Protein AF-0000000079300359 (afdb_homodimer)

Secondary structure (DSSP, 8-state):
-PPPEEEEE--B-S-HHHHHHHHHHHHHHPPP-SSEEEEE--GGGHHHHHHHHTTSSEEEEES---SSSSBS-TT---HHHHHHTT--EEEES-HHHHHHH---HHHHHHHHHHHHHTTPEEEEEE---HHHHHTT-HHHHHHHHHHHHTTT---SSGGG-EEEE--GGGTTTS----HHHHHHHHHHHHHHHHHHH-HHHHTTSEEEE-SS--TTTHHHHHTSTT--EEEESGGGTSHHHHHHHHHHH-/-PPPEEEEE--B-S-HHHHHHHHHHHHHHPPP-SSEEEEE--GGGHHHHHHHHTTSSEEEEES---SSSSBS-TT---HHHHHHTT--EEEES-HHHHHHH---HHHHHHHHHHHHHTTPEEEEEE---HHHHHTT-HHHHHHHHHHHHTTT---SSGGG-EEEE--GGGTTSS----HHHHHHHHHHHHHHHHHHH-HHHHTTSEEEE-SS--TTTHHHHHTSTT--EEEESGGGTSHHHHHHHHHHH-

Sequence (500 aa):
MRRVLVAGNWKMHKVPSEARVWFAELKRLLPPLQSEVALLPAYPMLPAAKEVFSGSQVAYGAQDVSAHREGAYTGEVSARMLADLGCRYAIVGHSERRRYHGETDALVAEKARRLLEEGLTPILCVGEPLAVREKGEAVPYTLAQLQGSLEGVEPPSPDALVIAYEPVWAIGTGKNATPEDAEAMHRAIRQALAERYGEGFAMRVRILYGGSVNPTNFAQLLSMPNVDGGLVGGASLELESFLALLRLAGMRRVLVAGNWKMHKVPSEARVWFAELKRLLPPLQSEVALLPAYPMLPAAKEVFSGSQVAYGAQDVSAHREGAYTGEVSARMLADLGCRYAIVGHSERRRYHGETDALVAEKARRLLEEGLTPILCVGEPLAVREKGEAVPYTLAQLQGSLEGVEPPSPDALVIAYEPVWAIGTGKNATPEDAEAMHRAIRQALAERYGEGFAMRVRILYGGSVNPTNFAQLLSMPNVDGGLVGGASLELESFLALLRLAG

Organism: Thermus brockianus (NCBI:txid56956)

Radius of gyration: 23.95 Å; Cα contacts (8 Å, |Δi|>4): 1155; chains: 2; bounding box: 47×70×53 Å

Nearest PDB structures (foldseek):
  1yya-assembly1_B  TM=9.985E-01  e=1.589E-49  Thermus thermophilus HB8
  4y96-assembly1_A  TM=9.709E-01  e=8.163E-35  Gemmata obscuriglobus
  2btm-assembly1_B  TM=9.740E-01  e=6.551E-31  Geobacillus stearothermophilus
  4y8f-assembly1_A-2  TM=9.572E-01  e=9.203E-32  Clostridium perfringens str. 13
  5ibx-assembly2_B  TM=9.615E-01  e=9.203E-32  Streptococcus pneumoniae D39

Structure (mmCIF, N/CA/C/O backbone):
data_AF-0000000079300359-model_v1
#
loop_
_entity.id
_entity.type
_entity.pdbx_description
1 polymer 'Triosephosphate isomerase'
#
loop_
_atom_site.group_PDB
_atom_site.id
_atom_site.type_symbol
_atom_site.label_atom_id
_atom_site.label_alt_id
_atom_site.label_comp_id
_atom_site.label_asym_id
_atom_site.label_entity_id
_atom_site.label_seq_id
_atom_site.pdbx_PDB_ins_code
_atom_site.Cartn_x
_atom_site.Cartn_y
_atom_site.Cartn_z
_atom_site.occupancy
_atom_site.B_iso_or_equiv
_atom_site.auth_seq_id
_atom_site.auth_comp_id
_atom_site.auth_asym_id
_atom_site.auth_atom_id
_atom_site.pdbx_PDB_model_num
ATOM 1 N N . MET A 1 1 ? 9.844 -29.984 -18.109 1 77 1 MET A N 1
ATOM 2 C CA . MET A 1 1 ? 8.812 -29.953 -17.078 1 77 1 MET A CA 1
ATOM 3 C C . MET A 1 1 ? 8.82 -28.609 -16.344 1 77 1 MET A C 1
ATOM 5 O O . MET A 1 1 ? 9.875 -27.984 -16.188 1 77 1 MET A O 1
ATOM 9 N N . ARG A 1 2 ? 7.609 -28.016 -16.219 1 92.44 2 ARG A N 1
ATOM 10 C CA . ARG A 1 2 ? 7.484 -26.734 -15.531 1 92.44 2 ARG A CA 1
ATOM 11 C C . ARG A 1 2 ? 7.801 -26.875 -14.047 1 92.44 2 ARG A C 1
ATOM 13 O O . ARG A 1 2 ? 7.391 -27.844 -13.406 1 92.44 2 ARG A O 1
ATOM 20 N N . ARG A 1 3 ? 8.688 -26.016 -13.594 1 95.38 3 ARG A N 1
ATOM 21 C CA . ARG A 1 3 ? 9.047 -26.047 -12.18 1 95.38 3 ARG A CA 1
ATOM 22 C C . ARG A 1 3 ? 7.879 -25.594 -11.305 1 95.38 3 ARG A C 1
ATOM 24 O O . ARG A 1 3 ? 7.281 -24.547 -11.555 1 95.38 3 ARG A O 1
ATOM 31 N N . VAL A 1 4 ? 7.477 -26.375 -10.289 1 98.12 4 VAL A N 1
ATOM 32 C CA . VAL A 1 4 ? 6.375 -26.078 -9.383 1 98.12 4 VAL A CA 1
ATOM 33 C C . VAL A 1 4 ? 6.68 -24.797 -8.602 1 98.12 4 VAL A C 1
ATOM 35 O O . VAL A 1 4 ? 7.816 -24.594 -8.164 1 98.12 4 VAL A O 1
ATOM 38 N N . LEU A 1 5 ? 5.719 -23.922 -8.484 1 98.75 5 LEU A N 1
ATOM 39 C CA . LEU A 1 5 ? 5.816 -22.719 -7.66 1 98.75 5 LEU A CA 1
ATOM 40 C C . LEU A 1 5 ? 4.781 -22.75 -6.539 1 98.75 5 LEU A C 1
ATOM 42 O O . LEU A 1 5 ? 3.586 -22.906 -6.797 1 98.75 5 LEU A O 1
ATOM 46 N N . VAL A 1 6 ? 5.227 -22.688 -5.316 1 98.75 6 VAL A N 1
ATOM 47 C CA . VAL A 1 6 ? 4.363 -22.5 -4.152 1 98.75 6 VAL A CA 1
ATOM 48 C C . VAL A 1 6 ? 4.488 -21.062 -3.641 1 98.75 6 VAL A C 1
ATOM 50 O O . VAL A 1 6 ? 5.504 -20.703 -3.041 1 98.75 6 VAL A O 1
ATOM 53 N N . ALA A 1 7 ? 3.51 -20.297 -3.9 1 98.88 7 ALA A N 1
ATOM 54 C CA . ALA A 1 7 ? 3.508 -18.891 -3.51 1 98.88 7 ALA A CA 1
ATOM 55 C C . ALA A 1 7 ? 2.475 -18.625 -2.42 1 98.88 7 ALA A C 1
ATOM 57 O O . ALA A 1 7 ? 1.293 -18.938 -2.586 1 98.88 7 ALA A O 1
ATOM 58 N N . GLY A 1 8 ? 2.922 -18.141 -1.292 1 98.75 8 GLY A N 1
ATOM 59 C CA . GLY A 1 8 ? 2.016 -17.781 -0.211 1 98.75 8 GLY A CA 1
ATOM 60 C C . GLY A 1 8 ? 1.568 -16.328 -0.259 1 98.75 8 GLY A C 1
ATOM 61 O O . GLY A 1 8 ? 2.389 -15.422 -0.149 1 98.75 8 GLY A O 1
ATOM 62 N N . ASN A 1 9 ? 0.27 -16.094 -0.473 1 98.62 9 ASN A N 1
ATOM 63 C CA . ASN A 1 9 ? -0.332 -14.773 -0.367 1 98.62 9 ASN A CA 1
ATOM 64 C C . ASN A 1 9 ? -0.913 -14.531 1.023 1 98.62 9 ASN A C 1
ATOM 66 O O . ASN A 1 9 ? -1.978 -15.055 1.355 1 98.62 9 ASN A O 1
ATOM 70 N N . TRP A 1 10 ? -0.285 -13.703 1.748 1 98.75 10 TRP A N 1
ATOM 71 C CA . TRP A 1 10 ? -0.647 -13.523 3.15 1 98.75 10 TRP A CA 1
ATOM 72 C C . TRP A 1 10 ? -1.86 -12.609 3.287 1 98.75 10 TRP A C 1
ATOM 74 O O . TRP A 1 10 ? -2.479 -12.539 4.352 1 98.75 10 TRP A O 1
ATOM 84 N N . LYS A 1 11 ? -2.17 -11.906 2.145 1 98.44 11 LYS A N 1
ATOM 85 C CA . LYS A 1 11 ? -3.186 -10.867 2.256 1 98.44 11 LYS A CA 1
ATOM 86 C C . LYS A 1 11 ? -2.867 -9.906 3.402 1 98.44 11 LYS A C 1
ATOM 88 O O . LYS A 1 11 ? -1.722 -9.484 3.564 1 98.44 11 LYS A O 1
ATOM 93 N N . MET A 1 12 ? -3.85 -9.414 4.125 1 98.75 12 MET A N 1
ATOM 94 C CA . MET A 1 12 ? -3.578 -8.43 5.168 1 98.75 12 MET A CA 1
ATOM 95 C C . MET A 1 12 ? -3.496 -9.094 6.539 1 98.75 12 MET A C 1
ATOM 97 O O . MET A 1 12 ? -4.258 -8.758 7.445 1 98.75 12 MET A O 1
ATOM 101 N N . HIS A 1 13 ? -2.553 -10.039 6.633 1 98.62 13 HIS A N 1
ATOM 102 C CA . HIS A 1 13 ? -2.318 -10.742 7.891 1 98.62 13 HIS A CA 1
ATOM 103 C C . HIS A 1 13 ? -0.9 -10.508 8.398 1 98.62 13 HIS A C 1
ATOM 105 O O . HIS A 1 13 ? -0.004 -10.18 7.617 1 98.62 13 HIS A O 1
ATOM 111 N N . LYS A 1 14 ? -0.723 -10.664 9.766 1 98.44 14 LYS A N 1
ATOM 112 C CA . LYS A 1 14 ? 0.542 -10.531 10.484 1 98.44 14 LYS A CA 1
ATOM 113 C C . LYS A 1 14 ? 1.015 -9.078 10.492 1 98.44 14 LYS A C 1
ATOM 115 O O . LYS A 1 14 ? 0.51 -8.25 9.734 1 98.44 14 LYS A O 1
ATOM 120 N N . VAL A 1 15 ? 1.841 -8.766 11.43 1 98.5 15 VAL A N 1
ATOM 121 C CA . VAL A 1 15 ? 2.527 -7.48 11.492 1 98.5 15 VAL A CA 1
ATOM 122 C C . VAL A 1 15 ? 4.02 -7.676 11.242 1 98.5 15 VAL A C 1
ATOM 124 O O . VAL A 1 15 ? 4.523 -8.805 11.297 1 98.5 15 VAL A O 1
ATOM 127 N N . PRO A 1 16 ? 4.762 -6.637 10.93 1 98.5 16 PRO A N 1
ATOM 128 C CA . PRO A 1 16 ? 6.164 -6.75 10.523 1 98.5 16 PRO A CA 1
ATOM 129 C C . PRO A 1 16 ? 7.008 -7.52 11.539 1 98.5 16 PRO A C 1
ATOM 131 O O . PRO A 1 16 ? 7.844 -8.344 11.156 1 98.5 16 PRO A O 1
ATOM 134 N N . SER A 1 17 ? 6.797 -7.309 12.812 1 98.38 17 SER A N 1
ATOM 135 C CA . SER A 1 17 ? 7.602 -8.008 13.812 1 98.38 17 SER A CA 1
ATOM 136 C C . SER A 1 17 ? 7.32 -9.5 13.797 1 98.38 17 SER A C 1
ATOM 138 O O . SER A 1 17 ? 8.242 -10.312 13.93 1 98.38 17 SER A O 1
ATOM 140 N N . GLU A 1 18 ? 6.078 -9.883 13.602 1 98.31 18 GLU A N 1
ATOM 141 C CA . GLU A 1 18 ? 5.695 -11.289 13.484 1 98.31 18 GLU A CA 1
ATOM 142 C C . GLU A 1 18 ? 6.262 -11.906 12.211 1 98.31 18 GLU A C 1
ATOM 144 O O . GLU A 1 18 ? 6.734 -13.047 12.227 1 98.31 18 GLU A O 1
ATOM 149 N N . ALA A 1 19 ? 6.18 -11.18 11.156 1 98.56 19 ALA A N 1
ATOM 150 C CA . ALA A 1 19 ? 6.652 -11.656 9.859 1 98.56 19 ALA A CA 1
ATOM 151 C C . ALA A 1 19 ? 8.141 -11.969 9.898 1 98.56 19 ALA A C 1
ATOM 153 O O . ALA A 1 19 ? 8.586 -12.984 9.359 1 98.56 19 ALA A O 1
ATOM 154 N N . ARG A 1 20 ? 8.898 -11.102 10.508 1 98.06 20 ARG A N 1
ATOM 155 C CA . ARG A 1 20 ? 10.344 -11.281 10.602 1 98.06 20 ARG A CA 1
ATOM 156 C C . ARG A 1 20 ? 10.688 -12.617 11.25 1 98.06 20 ARG A C 1
ATOM 158 O O . ARG A 1 20 ? 11.547 -13.352 10.758 1 98.06 20 ARG A O 1
ATOM 165 N N . VAL A 1 21 ? 9.992 -12.891 12.344 1 98.38 21 VAL A N 1
ATOM 166 C CA . VAL A 1 21 ? 10.219 -14.148 13.047 1 98.38 21 VAL A CA 1
ATOM 167 C C . VAL A 1 21 ? 9.812 -15.32 12.156 1 98.38 21 VAL A C 1
ATOM 169 O O . VAL A 1 21 ? 10.547 -16.297 12.047 1 98.38 21 VAL A O 1
ATOM 172 N N . TRP A 1 22 ? 8.688 -15.211 11.531 1 98.69 22 TRP A N 1
ATOM 173 C CA . TRP A 1 22 ? 8.164 -16.234 10.633 1 98.69 22 TRP A CA 1
ATOM 174 C C . TRP A 1 22 ? 9.133 -16.5 9.484 1 98.69 22 TRP A C 1
ATOM 176 O O . TRP A 1 22 ? 9.445 -17.656 9.172 1 98.69 22 TRP A O 1
ATOM 186 N N . PHE A 1 23 ? 9.648 -15.445 8.852 1 98.75 23 PHE A N 1
ATOM 187 C CA . PHE A 1 23 ? 10.594 -15.555 7.742 1 98.75 23 PHE A CA 1
ATOM 188 C C . PHE A 1 23 ? 11.859 -16.281 8.18 1 98.75 23 PHE A C 1
ATOM 190 O O . PHE A 1 23 ? 12.344 -17.172 7.469 1 98.75 23 PHE A O 1
ATOM 197 N N . ALA A 1 24 ? 12.367 -15.883 9.328 1 98.44 24 ALA A N 1
ATOM 198 C CA . ALA A 1 24 ? 13.594 -16.5 9.836 1 98.44 24 ALA A CA 1
ATOM 199 C C . ALA A 1 24 ? 13.406 -17.984 10.078 1 98.44 24 ALA A C 1
ATOM 201 O O . ALA A 1 24 ? 14.289 -18.797 9.758 1 98.44 24 ALA A O 1
ATOM 202 N N . GLU A 1 25 ? 12.281 -18.312 10.641 1 98.56 25 GLU A N 1
ATOM 203 C CA . GLU A 1 25 ? 11.992 -19.719 10.906 1 98.56 25 GLU A CA 1
ATOM 204 C C . GLU A 1 25 ? 11.828 -20.5 9.609 1 98.56 25 GLU A C 1
ATOM 206 O O . GLU A 1 25 ? 12.281 -21.641 9.516 1 98.56 25 GLU A O 1
ATOM 211 N N . LEU A 1 26 ? 11.172 -19.953 8.617 1 98.69 26 LEU A N 1
ATOM 212 C CA . LEU A 1 26 ? 11.062 -20.609 7.324 1 98.69 26 LEU A CA 1
ATOM 213 C C . LEU A 1 26 ? 12.445 -20.906 6.742 1 98.69 26 LEU A C 1
ATOM 215 O O . LEU A 1 26 ? 12.703 -22.016 6.273 1 98.69 26 LEU A O 1
ATOM 219 N N . LYS A 1 27 ? 13.25 -19.859 6.715 1 97.69 27 LYS A N 1
ATOM 220 C CA . LYS A 1 27 ? 14.594 -20.016 6.172 1 97.69 27 LYS A CA 1
ATOM 221 C C . LYS A 1 27 ? 15.352 -21.125 6.883 1 97.69 27 LYS A C 1
ATOM 223 O O . LYS A 1 27 ? 16.031 -21.938 6.238 1 97.69 27 LYS A O 1
ATOM 228 N N . ARG A 1 28 ? 15.203 -21.188 8.172 1 97.31 28 ARG A N 1
ATOM 229 C CA . ARG A 1 28 ? 15.898 -22.172 9 1 97.31 28 ARG A CA 1
ATOM 230 C C . ARG A 1 28 ? 15.406 -23.578 8.711 1 97.31 28 ARG A C 1
ATOM 232 O O . ARG A 1 28 ? 16.188 -24.531 8.703 1 97.31 28 ARG A O 1
ATOM 239 N N . LEU A 1 29 ? 14.141 -23.734 8.453 1 97.31 29 LEU A N 1
ATOM 240 C CA . LEU A 1 29 ? 13.516 -25.062 8.391 1 97.31 29 LEU A CA 1
ATOM 241 C C . LEU A 1 29 ? 13.266 -25.469 6.945 1 97.31 29 LEU A C 1
ATOM 243 O O . LEU A 1 29 ? 12.648 -26.516 6.691 1 97.31 29 LEU A O 1
ATOM 247 N N . LEU A 1 30 ? 13.711 -24.703 6.047 1 96.5 30 LEU A N 1
ATOM 248 C CA . LEU A 1 30 ? 13.438 -24.969 4.637 1 96.5 30 LEU A CA 1
ATOM 249 C C . LEU A 1 30 ? 13.977 -26.328 4.215 1 96.5 30 LEU A C 1
ATOM 251 O O . LEU A 1 30 ? 15.164 -26.609 4.391 1 96.5 30 LEU A O 1
ATOM 255 N N . PRO A 1 31 ? 13.18 -27.188 3.709 1 93.19 31 PRO A N 1
ATOM 256 C CA . PRO A 1 31 ? 13.664 -28.453 3.178 1 93.19 31 PRO A CA 1
ATOM 257 C C . PRO A 1 31 ? 14.367 -28.312 1.83 1 93.19 31 PRO A C 1
ATOM 259 O O . PRO A 1 31 ? 14.305 -27.25 1.214 1 93.19 31 PRO A O 1
ATOM 262 N N . PRO A 1 32 ? 15.141 -29.328 1.448 1 91.81 32 PRO A N 1
ATOM 263 C CA . PRO A 1 32 ? 15.633 -29.297 0.069 1 91.81 32 PRO A CA 1
ATOM 264 C C . PRO A 1 32 ? 14.5 -29.203 -0.957 1 91.81 32 PRO A C 1
ATOM 266 O O . PRO A 1 32 ? 13.516 -29.938 -0.862 1 91.81 32 PRO A O 1
ATOM 269 N N . LEU A 1 33 ? 14.547 -28.234 -1.781 1 91.94 33 LEU A N 1
ATOM 270 C CA . LEU A 1 33 ? 13.438 -28 -2.697 1 91.94 33 LEU A CA 1
ATOM 271 C C . LEU A 1 33 ? 13.898 -28.109 -4.148 1 91.94 33 LEU A C 1
ATOM 273 O O . LEU A 1 33 ? 14.984 -27.641 -4.492 1 91.94 33 LEU A O 1
ATOM 277 N N . GLN A 1 34 ? 13.125 -28.797 -4.898 1 92.94 34 GLN A N 1
ATOM 278 C CA . GLN A 1 34 ? 13.211 -28.688 -6.352 1 92.94 34 GLN A CA 1
ATOM 279 C C . GLN A 1 34 ? 12.219 -27.672 -6.891 1 92.94 34 GLN A C 1
ATOM 281 O O . GLN A 1 34 ? 12.383 -27.156 -7.996 1 92.94 34 GLN A O 1
ATOM 286 N N . SER A 1 35 ? 11.211 -27.406 -6.047 1 97 35 SER A N 1
ATOM 287 C CA . SER A 1 35 ? 10.203 -26.406 -6.367 1 97 35 SER A CA 1
ATOM 288 C C . SER A 1 35 ? 10.68 -25 -6.012 1 97 35 SER A C 1
ATOM 290 O O . SER A 1 35 ? 11.742 -24.844 -5.406 1 97 35 SER A O 1
ATOM 292 N N . GLU A 1 36 ? 10.039 -24.047 -6.555 1 97.62 36 GLU A N 1
ATOM 293 C CA . GLU A 1 36 ? 10.266 -22.656 -6.164 1 97.62 36 GLU A CA 1
ATOM 294 C C . GLU A 1 36 ? 9.266 -22.219 -5.105 1 97.62 36 GLU A C 1
ATOM 296 O O . GLU A 1 36 ? 8.102 -22.609 -5.137 1 97.62 36 GLU A O 1
ATOM 301 N N . VAL A 1 37 ? 9.742 -21.484 -4.168 1 98.5 37 VAL A N 1
ATOM 302 C CA . VAL A 1 37 ? 8.914 -20.953 -3.084 1 98.5 37 VAL A CA 1
ATOM 303 C C . VAL A 1 37 ? 8.938 -19.422 -3.111 1 98.5 37 VAL A C 1
ATOM 305 O O . VAL A 1 37 ? 9.977 -18.812 -3.371 1 98.5 37 VAL A O 1
ATOM 308 N N . ALA A 1 38 ? 7.793 -18.812 -2.906 1 98.75 38 ALA A N 1
ATOM 309 C CA . ALA A 1 38 ? 7.699 -17.359 -2.814 1 98.75 38 ALA A CA 1
ATOM 310 C C . ALA A 1 38 ? 6.723 -16.938 -1.723 1 98.75 38 ALA A C 1
ATOM 312 O O . ALA A 1 38 ? 5.711 -17.609 -1.492 1 98.75 38 ALA A O 1
ATOM 313 N N . LEU A 1 39 ? 7.012 -15.898 -1.029 1 98.88 39 LEU A N 1
ATOM 314 C CA . LEU A 1 39 ? 6.105 -15.281 -0.069 1 98.88 39 LEU A CA 1
ATOM 315 C C . LEU A 1 39 ? 5.703 -13.883 -0.525 1 98.88 39 LEU A C 1
ATOM 317 O O . LEU A 1 39 ? 6.555 -13.086 -0.926 1 98.88 39 LEU A O 1
ATOM 321 N N . LEU A 1 40 ? 4.441 -13.602 -0.475 1 98.88 40 LEU A N 1
ATOM 322 C CA . LEU A 1 40 ? 3.885 -12.312 -0.854 1 98.88 40 LEU A CA 1
ATOM 323 C C . LEU A 1 40 ? 3.172 -11.656 0.326 1 98.88 40 LEU A C 1
ATOM 325 O O . LEU A 1 40 ? 1.942 -11.68 0.404 1 98.88 40 LEU A O 1
ATOM 329 N N . PRO A 1 41 ? 3.922 -11.078 1.254 1 98.88 41 PRO A N 1
ATOM 330 C CA . PRO A 1 41 ? 3.346 -10.359 2.396 1 98.88 41 PRO A CA 1
ATOM 331 C C . PRO A 1 41 ? 2.924 -8.938 2.051 1 98.88 41 PRO A C 1
ATOM 333 O O . PRO A 1 41 ? 3.121 -8.484 0.918 1 98.88 41 PRO A O 1
ATOM 336 N N . ALA A 1 42 ? 2.295 -8.273 3.008 1 98.81 42 ALA A N 1
ATOM 337 C CA . ALA A 1 42 ? 1.944 -6.867 2.822 1 98.81 42 ALA A CA 1
ATOM 338 C C . ALA A 1 42 ? 3.195 -6.008 2.658 1 98.81 42 ALA A C 1
ATOM 340 O O . ALA A 1 42 ? 4.277 -6.383 3.107 1 98.81 42 ALA A O 1
ATOM 341 N N . TYR A 1 43 ? 3.074 -4.82 2.074 1 98.88 43 TYR A N 1
ATOM 342 C CA . TYR A 1 43 ? 4.156 -3.939 1.652 1 98.88 43 TYR A CA 1
ATOM 343 C C . TYR A 1 43 ? 5.133 -3.684 2.797 1 98.88 43 TYR A C 1
ATOM 345 O O . TYR A 1 43 ? 6.348 -3.771 2.615 1 98.88 43 TYR A O 1
ATOM 353 N N . PRO A 1 44 ? 4.617 -3.4 4.035 1 98.62 44 PRO A N 1
ATOM 354 C CA . PRO A 1 44 ? 5.547 -2.994 5.094 1 98.62 44 PRO A CA 1
ATOM 355 C C . PRO A 1 44 ? 6.477 -4.125 5.531 1 98.62 44 PRO A C 1
ATOM 357 O O . PRO A 1 44 ? 7.449 -3.885 6.25 1 98.62 44 PRO A O 1
ATOM 360 N N . MET A 1 45 ? 6.254 -5.316 5.062 1 98.75 45 MET A N 1
ATOM 361 C CA . MET A 1 45 ? 7.031 -6.473 5.5 1 98.75 45 MET A CA 1
ATOM 362 C C . MET A 1 45 ? 8.125 -6.809 4.488 1 98.75 45 MET A C 1
ATOM 364 O O . MET A 1 45 ? 8.992 -7.633 4.766 1 98.75 45 MET A O 1
ATOM 368 N N . LEU A 1 46 ? 8.125 -6.152 3.355 1 98.88 46 LEU A N 1
ATOM 369 C CA . LEU A 1 46 ? 9 -6.512 2.246 1 98.88 46 LEU A CA 1
ATOM 370 C C . LEU A 1 46 ? 10.461 -6.266 2.605 1 98.88 46 LEU A C 1
ATOM 372 O O . LEU A 1 46 ? 11.328 -7.074 2.271 1 98.88 46 LEU A O 1
ATOM 376 N N . PRO A 1 47 ? 10.789 -5.16 3.303 1 98.69 47 PRO A N 1
ATOM 377 C CA . PRO A 1 47 ? 12.195 -4.996 3.68 1 98.69 47 PRO A CA 1
ATOM 378 C C . PRO A 1 47 ? 12.695 -6.113 4.59 1 98.69 47 PRO A C 1
ATOM 380 O O . PRO A 1 47 ? 13.852 -6.531 4.48 1 98.69 47 PRO A O 1
ATOM 383 N N . ALA A 1 48 ? 11.828 -6.578 5.504 1 98.38 48 ALA A N 1
ATOM 384 C CA . ALA A 1 48 ? 12.203 -7.719 6.336 1 98.38 48 ALA A CA 1
ATOM 385 C C . ALA A 1 48 ? 12.43 -8.969 5.488 1 98.38 48 ALA A C 1
ATOM 387 O O . ALA A 1 48 ? 13.336 -9.758 5.758 1 98.38 48 ALA A O 1
ATOM 388 N N . ALA A 1 49 ? 11.586 -9.195 4.504 1 98.81 49 ALA A N 1
ATOM 389 C CA . ALA A 1 49 ? 11.773 -10.305 3.582 1 98.81 49 ALA A CA 1
ATOM 390 C C . ALA A 1 49 ? 13.125 -10.211 2.877 1 98.81 49 ALA A C 1
ATOM 392 O O . ALA A 1 49 ? 13.836 -11.211 2.754 1 98.81 49 ALA A O 1
ATOM 393 N N . LYS A 1 50 ? 13.43 -9.023 2.387 1 98.5 50 LYS A N 1
ATOM 394 C CA . LYS A 1 50 ? 14.727 -8.805 1.745 1 98.5 50 LYS A CA 1
ATOM 395 C C . LYS A 1 50 ? 15.875 -9.164 2.684 1 98.5 50 LYS A C 1
ATOM 397 O O . LYS A 1 50 ? 16.797 -9.875 2.289 1 98.5 50 LYS A O 1
ATOM 402 N N . GLU A 1 51 ? 15.781 -8.68 3.863 1 97.75 51 GLU A N 1
ATOM 403 C CA . GLU A 1 51 ? 16.828 -8.914 4.852 1 97.75 51 GLU A CA 1
ATOM 404 C C . GLU A 1 51 ? 17.031 -10.406 5.094 1 97.75 51 GLU A C 1
ATOM 406 O O . GLU A 1 51 ? 18.172 -10.875 5.156 1 97.75 51 GLU A O 1
ATOM 411 N N . VAL A 1 52 ? 15.969 -11.109 5.195 1 98.38 52 VAL A N 1
ATOM 412 C CA . VAL A 1 52 ? 16.031 -12.5 5.625 1 98.38 52 VAL A CA 1
ATOM 413 C C . VAL A 1 52 ? 16.328 -13.398 4.426 1 98.38 52 VAL A C 1
ATOM 415 O O . VAL A 1 52 ? 17.094 -14.359 4.531 1 98.38 52 VAL A O 1
ATOM 418 N N . PHE A 1 53 ? 15.766 -13.078 3.27 1 98.31 53 PHE A N 1
ATOM 419 C CA . PHE A 1 53 ? 15.727 -14.062 2.191 1 98.31 53 PHE A CA 1
ATOM 420 C C . PHE A 1 53 ? 16.75 -13.719 1.111 1 98.31 53 PHE A C 1
ATOM 422 O O . PHE A 1 53 ? 16.953 -14.5 0.179 1 98.31 53 PHE A O 1
ATOM 429 N N . SER A 1 54 ? 17.375 -12.516 1.201 1 94.62 54 SER A N 1
ATOM 430 C CA . SER A 1 54 ? 18.391 -12.195 0.214 1 94.62 54 SER A CA 1
ATOM 431 C C . SER A 1 54 ? 19.438 -13.312 0.117 1 94.62 54 SER A C 1
ATOM 433 O O . SER A 1 54 ? 19.984 -13.742 1.131 1 94.62 54 SER A O 1
ATOM 435 N N . GLY A 1 55 ? 19.672 -13.836 -1.112 1 92.25 55 GLY A N 1
ATOM 436 C CA . GLY A 1 55 ? 20.656 -14.883 -1.333 1 92.25 55 GLY A CA 1
ATOM 437 C C . GLY A 1 55 ? 20.141 -16.266 -1.005 1 92.25 55 GLY A C 1
ATOM 438 O O . GLY A 1 55 ? 20.875 -17.25 -1.119 1 92.25 55 GLY A O 1
ATOM 439 N N . SER A 1 56 ? 18.922 -16.312 -0.542 1 94.12 56 SER A N 1
ATOM 440 C CA . SER A 1 56 ? 18.328 -17.594 -0.24 1 94.12 56 SER A CA 1
ATOM 441 C C . SER A 1 56 ? 17.5 -18.109 -1.415 1 94.12 56 SER A C 1
ATOM 443 O O . SER A 1 56 ? 17.453 -17.484 -2.473 1 94.12 56 SER A O 1
ATOM 445 N N . GLN A 1 57 ? 16.906 -19.297 -1.236 1 94.75 57 GLN A N 1
ATOM 446 C CA . GLN A 1 57 ? 16.078 -19.922 -2.266 1 94.75 57 GLN A CA 1
ATOM 447 C C . GLN A 1 57 ? 14.656 -19.406 -2.213 1 94.75 57 GLN A C 1
ATOM 449 O O . GLN A 1 57 ? 13.844 -19.703 -3.096 1 94.75 57 GLN A O 1
ATOM 454 N N . VAL A 1 58 ? 14.383 -18.656 -1.179 1 98.25 58 VAL A N 1
ATOM 455 C CA . VAL A 1 58 ? 13.016 -18.172 -1.014 1 98.25 58 VAL A CA 1
ATOM 456 C C . VAL A 1 58 ? 12.852 -16.844 -1.731 1 98.25 58 VAL A C 1
ATOM 458 O O . VAL A 1 58 ? 13.539 -15.859 -1.403 1 98.25 58 VAL A O 1
ATOM 461 N N . ALA A 1 59 ? 12.008 -16.828 -2.725 1 98.62 59 ALA A N 1
ATOM 462 C CA . ALA A 1 59 ? 11.641 -15.57 -3.381 1 98.62 59 ALA A CA 1
ATOM 463 C C . ALA A 1 59 ? 10.547 -14.844 -2.602 1 98.62 59 ALA A C 1
ATOM 465 O O . ALA A 1 59 ? 9.945 -15.414 -1.691 1 98.62 59 ALA A O 1
ATOM 466 N N . TYR A 1 60 ? 10.398 -13.625 -2.889 1 98.81 60 TYR A N 1
ATOM 467 C CA . TYR A 1 60 ? 9.32 -12.844 -2.281 1 98.81 60 TYR A CA 1
ATOM 468 C C . TYR A 1 60 ? 8.844 -11.75 -3.225 1 98.81 60 TYR A C 1
ATOM 470 O O . TYR A 1 60 ? 9.438 -11.523 -4.277 1 98.81 60 TYR A O 1
ATOM 478 N N . GLY A 1 61 ? 7.719 -11.172 -2.934 1 98.88 61 GLY A N 1
ATOM 479 C CA . GLY A 1 61 ? 7.121 -10.125 -3.752 1 98.88 61 GLY A CA 1
ATOM 480 C C . GLY A 1 61 ? 5.918 -9.469 -3.1 1 98.88 61 GLY A C 1
ATOM 481 O O . GLY A 1 61 ? 5.68 -9.648 -1.904 1 98.88 61 GLY A O 1
ATOM 482 N N . ALA A 1 62 ? 5.238 -8.672 -3.852 1 98.94 62 ALA A N 1
ATOM 483 C CA . ALA A 1 62 ? 4.172 -7.82 -3.33 1 98.94 62 ALA A CA 1
ATOM 484 C C . ALA A 1 62 ? 2.799 -8.352 -3.732 1 98.94 62 ALA A C 1
ATOM 486 O O . ALA A 1 62 ? 2.695 -9.25 -4.57 1 98.94 62 ALA A O 1
ATOM 487 N N . GLN A 1 63 ? 1.812 -7.793 -3.121 1 98.94 63 GLN A N 1
ATOM 488 C CA . GLN A 1 63 ? 0.436 -8.227 -3.332 1 98.94 63 GLN A CA 1
ATOM 489 C C . GLN A 1 63 ? -0.282 -7.328 -4.332 1 98.94 63 GLN A C 1
ATOM 491 O O . GLN A 1 63 ? -1.451 -7.555 -4.648 1 98.94 63 GLN A O 1
ATOM 496 N N . ASP A 1 64 ? 0.384 -6.297 -4.727 1 98.88 64 ASP A N 1
ATOM 497 C CA . ASP A 1 64 ? -0.149 -5.301 -5.648 1 98.88 64 ASP A CA 1
ATOM 498 C C . ASP A 1 64 ? 0.947 -4.348 -6.121 1 98.88 64 ASP A C 1
ATOM 500 O O . ASP A 1 64 ? 2.082 -4.414 -5.645 1 98.88 64 ASP A O 1
ATOM 504 N N . VAL A 1 65 ? 0.576 -3.533 -7.148 1 98.94 65 VAL A N 1
ATOM 505 C CA . VAL A 1 65 ? 1.518 -2.561 -7.695 1 98.94 65 VAL A CA 1
ATOM 506 C C . VAL A 1 65 ? 0.755 -1.445 -8.406 1 98.94 65 VAL A C 1
ATOM 508 O O . VAL A 1 65 ? -0.371 -1.649 -8.867 1 98.94 65 VAL A O 1
ATOM 511 N N . SER A 1 66 ? 1.348 -0.284 -8.438 1 98.88 66 SER A N 1
ATOM 512 C CA . SER A 1 66 ? 0.758 0.835 -9.164 1 98.88 66 SER A CA 1
ATOM 513 C C . SER A 1 66 ? 0.903 0.653 -10.672 1 98.88 66 SER A C 1
ATOM 515 O O . SER A 1 66 ? 1.906 0.115 -11.141 1 98.88 66 SER A O 1
ATOM 517 N N . ALA A 1 67 ? -0.08 1.18 -11.398 1 98.75 67 ALA A N 1
ATOM 518 C CA . ALA A 1 67 ? 0.003 1.203 -12.852 1 98.75 67 ALA A CA 1
ATOM 519 C C . ALA A 1 67 ? 0.908 2.334 -13.336 1 98.75 67 ALA A C 1
ATOM 521 O O . ALA A 1 67 ? 1.231 2.418 -14.523 1 98.75 67 ALA A O 1
ATOM 522 N N . HIS A 1 68 ? 1.37 3.174 -12.391 1 98.69 68 HIS A N 1
ATOM 523 C CA . HIS A 1 68 ? 2.162 4.352 -12.734 1 98.69 68 HIS A CA 1
ATOM 524 C C . HIS A 1 68 ? 3.627 4.156 -12.359 1 98.69 68 HIS A C 1
ATOM 526 O O . HIS A 1 68 ? 3.943 3.361 -11.469 1 98.69 68 HIS A O 1
ATOM 532 N N . ARG A 1 69 ? 4.527 4.906 -13 1 98.06 69 ARG A N 1
ATOM 533 C CA . ARG A 1 69 ? 5.961 4.75 -12.773 1 98.06 69 ARG A CA 1
ATOM 534 C C . ARG A 1 69 ? 6.406 5.516 -11.531 1 98.06 69 ARG A C 1
ATOM 536 O O . ARG A 1 69 ? 7.262 5.047 -10.781 1 98.06 69 ARG A O 1
ATOM 543 N N . GLU A 1 70 ? 5.953 6.715 -11.383 1 98.12 70 GLU A N 1
ATOM 544 C CA . GLU A 1 70 ? 6.277 7.633 -10.289 1 98.12 70 GLU A CA 1
ATOM 545 C C . GLU A 1 70 ? 5.375 8.859 -10.32 1 98.12 70 GLU A C 1
ATOM 547 O O . GLU A 1 70 ? 4.836 9.219 -11.375 1 98.12 70 GLU A O 1
ATOM 552 N N . GLY A 1 71 ? 5.137 9.484 -9.141 1 97.75 71 GLY A N 1
ATOM 553 C CA . GLY A 1 71 ? 4.461 10.766 -9.219 1 97.75 71 GLY A CA 1
ATOM 554 C C . GLY A 1 71 ? 3.434 10.977 -8.125 1 97.75 71 GLY A C 1
ATOM 555 O O . GLY A 1 71 ? 3.598 10.469 -7.012 1 97.75 71 GLY A O 1
ATOM 556 N N . ALA A 1 72 ? 2.385 11.836 -8.469 1 97.12 72 ALA A N 1
ATOM 557 C CA . ALA A 1 72 ? 1.364 12.266 -7.523 1 97.12 72 ALA A CA 1
ATOM 558 C C . ALA A 1 72 ? 0.301 11.188 -7.328 1 97.12 72 ALA A C 1
ATOM 560 O O . ALA A 1 72 ? -0.859 11.383 -7.699 1 97.12 72 ALA A O 1
ATOM 561 N N . TYR A 1 73 ? 0.759 10.102 -6.719 1 98.44 73 TYR A N 1
ATOM 562 C CA . TYR A 1 73 ? -0.092 8.961 -6.422 1 98.44 73 TYR A CA 1
ATOM 563 C C . TYR A 1 73 ? 0.067 8.523 -4.969 1 98.44 73 TYR A C 1
ATOM 565 O O . TYR A 1 73 ? 0.685 7.496 -4.684 1 98.44 73 TYR A O 1
ATOM 573 N N . THR A 1 74 ? -0.542 9.344 -4.039 1 98.5 74 THR A N 1
ATOM 574 C CA . THR A 1 74 ? -0.454 9.148 -2.596 1 98.5 74 THR A CA 1
ATOM 575 C C . THR A 1 74 ? -0.937 7.754 -2.209 1 98.5 74 THR A C 1
ATOM 577 O O . THR A 1 74 ? -2.031 7.34 -2.6 1 98.5 74 THR A O 1
ATOM 580 N N . GLY A 1 75 ? -0.094 7.023 -1.538 1 98.56 75 GLY A N 1
ATOM 581 C CA . GLY A 1 75 ? -0.503 5.738 -0.992 1 98.56 75 GLY A CA 1
ATOM 582 C C . GLY A 1 75 ? -0.191 4.574 -1.911 1 98.56 75 GLY A C 1
ATOM 583 O O . GLY A 1 75 ? -0.399 3.414 -1.545 1 98.56 75 GLY A O 1
ATOM 584 N N . GLU A 1 76 ? 0.342 4.852 -3.104 1 98.75 76 GLU A N 1
ATOM 585 C CA . GLU A 1 76 ? 0.631 3.781 -4.051 1 98.75 76 GLU A CA 1
ATOM 586 C C . GLU A 1 76 ? 2.098 3.361 -3.98 1 98.75 76 GLU A C 1
ATOM 588 O O . GLU A 1 76 ? 2.92 4.062 -3.385 1 98.75 76 GLU A O 1
ATOM 593 N N . VAL A 1 77 ? 2.393 2.205 -4.48 1 98.94 77 VAL A N 1
ATOM 594 C CA . VAL A 1 77 ? 3.734 1.632 -4.508 1 98.94 77 VAL A CA 1
ATOM 595 C C . VAL A 1 77 ? 4.117 1.277 -5.941 1 98.94 77 VAL A C 1
ATOM 597 O O . VAL A 1 77 ? 3.387 0.555 -6.625 1 98.94 77 VAL A O 1
ATOM 600 N N . SER A 1 78 ? 5.23 1.758 -6.391 1 98.94 78 SER A N 1
ATOM 601 C CA . SER A 1 78 ? 5.629 1.575 -7.785 1 98.94 78 SER A CA 1
ATOM 602 C C . SER A 1 78 ? 6.418 0.285 -7.969 1 98.94 78 SER A C 1
ATOM 604 O O . SER A 1 78 ? 6.992 -0.239 -7.012 1 98.94 78 SER A O 1
ATOM 606 N N . ALA A 1 79 ? 6.43 -0.182 -9.227 1 98.94 79 ALA A N 1
ATOM 607 C CA . ALA A 1 79 ? 7.242 -1.348 -9.562 1 98.94 79 ALA A CA 1
ATOM 608 C C . ALA A 1 79 ? 8.719 -1.081 -9.305 1 98.94 79 ALA A C 1
ATOM 610 O O . ALA A 1 79 ? 9.461 -1.987 -8.922 1 98.94 79 ALA A O 1
ATOM 611 N N . ARG A 1 80 ? 9.148 0.147 -9.461 1 98.81 80 ARG A N 1
ATOM 612 C CA . ARG A 1 80 ? 10.539 0.521 -9.203 1 98.81 80 ARG A CA 1
ATOM 613 C C . ARG A 1 80 ? 10.891 0.341 -7.727 1 98.81 80 ARG A C 1
ATOM 615 O O . ARG A 1 80 ? 11.992 -0.091 -7.395 1 98.81 80 ARG A O 1
ATOM 622 N N . MET A 1 81 ? 9.977 0.702 -6.844 1 98.94 81 MET A N 1
ATOM 623 C CA . MET A 1 81 ? 10.18 0.512 -5.41 1 98.94 81 MET A CA 1
ATOM 624 C C . MET A 1 81 ? 10.352 -0.965 -5.078 1 98.94 81 MET A C 1
ATOM 626 O O . MET A 1 81 ? 11.234 -1.33 -4.293 1 98.94 81 MET A O 1
ATOM 630 N N . LEU A 1 82 ? 9.508 -1.78 -5.688 1 98.94 82 LEU A N 1
ATOM 631 C CA . LEU A 1 82 ? 9.555 -3.219 -5.449 1 98.94 82 LEU A CA 1
ATOM 632 C C . LEU A 1 82 ? 10.852 -3.818 -5.988 1 98.94 82 LEU A C 1
ATOM 634 O O . LEU A 1 82 ? 11.461 -4.672 -5.34 1 98.94 82 LEU A O 1
ATOM 638 N N . ALA A 1 83 ? 11.234 -3.373 -7.164 1 98.88 83 ALA A N 1
ATOM 639 C CA . ALA A 1 83 ? 12.492 -3.832 -7.754 1 98.88 83 ALA A CA 1
ATOM 640 C C . ALA A 1 83 ? 13.68 -3.477 -6.863 1 98.88 83 ALA A C 1
ATOM 642 O O . ALA A 1 83 ? 14.594 -4.285 -6.68 1 98.88 83 ALA A O 1
ATOM 643 N N . ASP A 1 84 ? 13.68 -2.301 -6.32 1 98.81 84 ASP A N 1
ATOM 644 C CA . ASP A 1 84 ? 14.734 -1.833 -5.434 1 98.81 84 ASP A CA 1
ATOM 645 C C . ASP A 1 84 ? 14.844 -2.719 -4.195 1 98.81 84 ASP A C 1
ATOM 647 O O . ASP A 1 84 ? 15.922 -2.855 -3.615 1 98.81 84 ASP A O 1
ATOM 651 N N . LEU A 1 85 ? 13.758 -3.361 -3.801 1 98.69 85 LEU A N 1
ATOM 652 C CA . LEU A 1 85 ? 13.742 -4.246 -2.643 1 98.69 85 LEU A CA 1
ATOM 653 C C . LEU A 1 85 ? 14.078 -5.676 -3.049 1 98.69 85 LEU A C 1
ATOM 655 O O . LEU A 1 85 ? 14.102 -6.578 -2.207 1 98.69 85 LEU A O 1
ATOM 659 N N . GLY A 1 86 ? 14.281 -5.902 -4.305 1 98.62 86 GLY A N 1
ATOM 660 C CA . GLY A 1 86 ? 14.672 -7.227 -4.766 1 98.62 86 GLY A CA 1
ATOM 661 C C . GLY A 1 86 ? 13.5 -8.172 -4.914 1 98.62 86 GLY A C 1
ATOM 662 O O . GLY A 1 86 ? 13.68 -9.391 -4.922 1 98.62 86 GLY A O 1
ATOM 663 N N . CYS A 1 87 ? 12.297 -7.629 -4.984 1 98.81 87 CYS A N 1
ATOM 664 C CA . CYS A 1 87 ? 11.125 -8.469 -5.207 1 98.81 87 CYS A CA 1
ATOM 665 C C . CYS A 1 87 ? 11.211 -9.18 -6.547 1 98.81 87 CYS A C 1
ATOM 667 O O . CYS A 1 87 ? 11.625 -8.594 -7.547 1 98.81 87 CYS A O 1
ATOM 669 N N . ARG A 1 88 ? 10.797 -10.367 -6.543 1 98.75 88 ARG A N 1
ATOM 670 C CA . ARG A 1 88 ? 10.758 -11.133 -7.785 1 98.75 88 ARG A CA 1
ATOM 671 C C . ARG A 1 88 ? 9.367 -11.109 -8.406 1 98.75 88 ARG A C 1
ATOM 673 O O . ARG A 1 88 ? 9.234 -11.062 -9.633 1 98.75 88 ARG A O 1
ATOM 680 N N . TYR A 1 89 ? 8.352 -11.164 -7.582 1 98.94 89 TYR A N 1
ATOM 681 C CA . TYR A 1 89 ? 6.969 -11.312 -8.016 1 98.94 89 TYR A CA 1
ATOM 682 C C . TYR A 1 89 ? 6.113 -10.156 -7.52 1 98.94 89 TYR A C 1
ATOM 684 O O . TYR A 1 89 ? 6.477 -9.477 -6.555 1 98.94 89 TYR A O 1
ATOM 692 N N . ALA A 1 90 ? 5.027 -9.922 -8.195 1 98.94 90 ALA A N 1
ATOM 693 C CA . ALA A 1 90 ? 3.904 -9.18 -7.629 1 98.94 90 ALA A CA 1
ATOM 694 C C . ALA A 1 90 ? 2.574 -9.688 -8.172 1 98.94 90 ALA A C 1
ATOM 696 O O . ALA A 1 90 ? 2.463 -10 -9.367 1 98.94 90 ALA A O 1
ATOM 697 N N . ILE A 1 91 ? 1.643 -9.781 -7.309 1 98.94 91 ILE A N 1
ATOM 698 C CA . ILE A 1 91 ? 0.307 -10.211 -7.707 1 98.94 91 ILE A CA 1
ATOM 699 C C . ILE A 1 91 ? -0.419 -9.055 -8.398 1 98.94 91 ILE A C 1
ATOM 701 O O . ILE A 1 91 ? -0.347 -7.91 -7.949 1 98.94 91 ILE A O 1
ATOM 705 N N . VAL A 1 92 ? -1.121 -9.328 -9.5 1 98.94 92 VAL A N 1
ATOM 706 C CA . VAL A 1 92 ? -2.029 -8.375 -10.133 1 98.94 92 VAL A CA 1
ATOM 707 C C . VAL A 1 92 ? -3.346 -9.07 -10.477 1 98.94 92 VAL A C 1
ATOM 709 O O . VAL A 1 92 ? -3.359 -10.258 -10.805 1 98.94 92 VAL A O 1
ATOM 712 N N . GLY A 1 93 ? -4.43 -8.383 -10.266 1 98.69 93 GLY A N 1
ATOM 713 C CA . GLY A 1 93 ? -5.734 -8.875 -10.664 1 98.69 93 GLY A CA 1
ATOM 714 C C . GLY A 1 93 ? -6.34 -9.836 -9.656 1 98.69 93 GLY A C 1
ATOM 715 O O . GLY A 1 93 ? -7.207 -10.641 -10 1 98.69 93 GLY A O 1
ATOM 716 N N . HIS A 1 94 ? -5.82 -9.875 -8.461 1 98.69 94 HIS A N 1
ATOM 717 C CA . HIS A 1 94 ? -6.43 -10.727 -7.441 1 98.69 94 HIS A CA 1
ATOM 718 C C . HIS A 1 94 ? -7.922 -10.43 -7.301 1 98.69 94 HIS A C 1
ATOM 720 O O . HIS A 1 94 ? -8.344 -9.281 -7.414 1 98.69 94 HIS A O 1
ATOM 726 N N . SER A 1 95 ? -8.695 -11.43 -6.965 1 97.81 95 SER A N 1
ATOM 727 C CA . SER A 1 95 ? -10.148 -11.32 -6.887 1 97.81 95 SER A CA 1
ATOM 728 C C . SER A 1 95 ? -10.57 -10.25 -5.887 1 97.81 95 SER A C 1
ATOM 730 O O . SER A 1 95 ? -11.531 -9.508 -6.129 1 97.81 95 SER A O 1
ATOM 732 N N . GLU A 1 96 ? -9.859 -10.156 -4.816 1 97.44 96 GLU A N 1
ATOM 733 C CA . GLU A 1 96 ? -10.18 -9.172 -3.785 1 97.44 96 GLU A CA 1
ATOM 734 C C . GLU A 1 96 ? -9.961 -7.75 -4.293 1 97.44 96 GLU A C 1
ATOM 736 O O . GLU A 1 96 ? -10.703 -6.836 -3.934 1 97.44 96 GLU A O 1
ATOM 741 N N . ARG A 1 97 ? -8.914 -7.527 -5.082 1 98.31 97 ARG A N 1
ATOM 742 C CA . ARG A 1 97 ? -8.672 -6.215 -5.668 1 98.31 97 ARG A CA 1
ATOM 743 C C . ARG A 1 97 ? -9.742 -5.871 -6.703 1 98.31 97 ARG A C 1
ATOM 745 O O . ARG A 1 97 ? -10.219 -4.734 -6.758 1 98.31 97 ARG A O 1
ATOM 752 N N . ARG A 1 98 ? -10.117 -6.855 -7.539 1 97.75 98 ARG A N 1
ATOM 753 C CA . ARG A 1 98 ? -11.172 -6.645 -8.516 1 97.75 98 ARG A CA 1
ATOM 754 C C . ARG A 1 98 ? -12.492 -6.305 -7.832 1 97.75 98 ARG A C 1
ATOM 756 O O . ARG A 1 98 ? -13.195 -5.383 -8.25 1 97.75 98 ARG A O 1
ATOM 763 N N . ARG A 1 99 ? -12.797 -7.004 -6.742 1 96 99 ARG A N 1
ATOM 764 C CA . ARG A 1 99 ? -14.086 -6.883 -6.074 1 96 99 ARG A CA 1
ATOM 765 C C . ARG A 1 99 ? -14.133 -5.633 -5.203 1 96 99 ARG A C 1
ATOM 767 O O . ARG A 1 99 ? -15.086 -4.852 -5.285 1 96 99 ARG A O 1
ATOM 774 N N . TYR A 1 100 ? -13.07 -5.406 -4.402 1 96.5 100 TYR A N 1
ATOM 775 C CA . TYR A 1 100 ? -13.141 -4.383 -3.367 1 96.5 100 TYR A CA 1
ATOM 776 C C . TYR A 1 100 ? -12.602 -3.051 -3.879 1 96.5 100 TYR A C 1
ATOM 778 O O . TYR A 1 100 ? -12.93 -1.992 -3.336 1 96.5 100 TYR A O 1
ATOM 786 N N . HIS A 1 101 ? -11.773 -3.062 -4.957 1 96.62 101 HIS A N 1
ATOM 787 C CA . HIS A 1 101 ? -11.141 -1.84 -5.434 1 96.62 101 HIS A CA 1
ATOM 788 C C . HIS A 1 101 ? -11.508 -1.551 -6.883 1 96.62 101 HIS A C 1
ATOM 790 O O . HIS A 1 101 ? -10.992 -0.608 -7.484 1 96.62 101 HIS A O 1
ATOM 796 N N . GLY A 1 102 ? -12.352 -2.375 -7.488 1 96.44 102 GLY A N 1
ATOM 797 C CA . GLY A 1 102 ? -12.883 -2.119 -8.812 1 96.44 102 GLY A CA 1
ATOM 798 C C . GLY A 1 102 ? -11.844 -2.24 -9.914 1 96.44 102 GLY A C 1
ATOM 799 O O . GLY A 1 102 ? -11.906 -1.525 -10.914 1 96.44 102 GLY A O 1
ATOM 800 N N . GLU A 1 103 ? -10.859 -3.049 -9.734 1 97.94 103 GLU A N 1
ATOM 801 C CA . GLU A 1 103 ? -9.828 -3.197 -10.758 1 97.94 103 GLU A CA 1
ATOM 802 C C . GLU A 1 103 ? -10.391 -3.854 -12.016 1 97.94 103 GLU A C 1
ATOM 804 O O . GLU A 1 103 ? -11.008 -4.922 -11.945 1 97.94 103 GLU A O 1
ATOM 809 N N . THR A 1 104 ? -10.164 -3.213 -13.133 1 98.56 104 THR A N 1
ATOM 810 C CA . THR A 1 104 ? -10.602 -3.711 -14.43 1 98.56 104 THR A CA 1
ATOM 811 C C . THR A 1 104 ? -9.5 -4.527 -15.102 1 98.56 104 THR A C 1
ATOM 813 O O . THR A 1 104 ? -8.336 -4.469 -14.68 1 98.56 104 THR A O 1
ATOM 816 N N . ASP A 1 105 ? -9.891 -5.27 -16.109 1 98.88 105 ASP A N 1
ATOM 817 C CA . ASP A 1 105 ? -8.898 -6.016 -16.875 1 98.88 105 ASP A CA 1
ATOM 818 C C . ASP A 1 105 ? -7.836 -5.082 -17.453 1 98.88 105 ASP A C 1
ATOM 820 O O . ASP A 1 105 ? -6.645 -5.395 -17.422 1 98.88 105 ASP A O 1
ATOM 824 N N . ALA A 1 106 ? -8.258 -3.949 -17.938 1 98.88 106 ALA A N 1
ATOM 825 C CA . ALA A 1 106 ? -7.34 -2.984 -18.531 1 98.88 106 ALA A CA 1
ATOM 826 C C . ALA A 1 106 ? -6.324 -2.482 -17.516 1 98.88 106 ALA A C 1
ATOM 828 O O . ALA A 1 106 ? -5.141 -2.338 -17.812 1 98.88 106 ALA A O 1
ATOM 829 N N . LEU A 1 107 ? -6.805 -2.133 -16.328 1 98.81 107 LEU A N 1
ATOM 830 C CA . LEU A 1 107 ? -5.91 -1.682 -15.266 1 98.81 107 LEU A CA 1
ATOM 831 C C . LEU A 1 107 ? -4.926 -2.779 -14.883 1 98.81 107 LEU A C 1
ATOM 833 O O . LEU A 1 107 ? -3.742 -2.508 -14.664 1 98.81 107 LEU A O 1
ATOM 837 N N . VAL A 1 108 ? -5.414 -4.008 -14.766 1 98.94 108 VAL A N 1
ATOM 838 C CA . VAL A 1 108 ? -4.578 -5.156 -14.438 1 98.94 108 VAL A CA 1
ATOM 839 C C . VAL A 1 108 ? -3.48 -5.312 -15.492 1 98.94 108 VAL A C 1
ATOM 841 O O . VAL A 1 108 ? -2.316 -5.547 -15.156 1 98.94 108 VAL A O 1
ATOM 844 N N . ALA A 1 109 ? -3.83 -5.176 -16.75 1 98.94 109 ALA A N 1
ATOM 845 C CA . ALA A 1 109 ? -2.852 -5.258 -17.828 1 98.94 109 ALA A CA 1
ATOM 846 C C . ALA A 1 109 ? -1.784 -4.176 -17.688 1 98.94 109 ALA A C 1
ATOM 848 O O . ALA A 1 109 ? -0.597 -4.438 -17.906 1 98.94 109 ALA A O 1
ATOM 849 N N . GLU A 1 110 ? -2.189 -2.979 -17.359 1 98.88 110 GLU A N 1
ATOM 850 C CA . GLU A 1 110 ? -1.244 -1.882 -17.172 1 98.88 110 GLU A CA 1
ATOM 851 C C . GLU A 1 110 ? -0.273 -2.188 -16.031 1 98.88 110 GLU A C 1
ATOM 853 O O . GLU A 1 110 ? 0.931 -1.951 -16.156 1 98.88 110 GLU A O 1
ATOM 858 N N . LYS A 1 111 ? -0.829 -2.695 -14.977 1 98.94 111 LYS A N 1
ATOM 859 C CA . LYS A 1 111 ? 0.007 -3.066 -13.844 1 98.94 111 LYS A CA 1
ATOM 860 C C . LYS A 1 111 ? 1.015 -4.145 -14.227 1 98.94 111 LYS A C 1
ATOM 862 O O . LYS A 1 111 ? 2.184 -4.078 -13.844 1 98.94 111 LYS A O 1
ATOM 867 N N . ALA A 1 112 ? 0.561 -5.129 -14.945 1 98.94 112 ALA A N 1
ATOM 868 C CA . ALA A 1 112 ? 1.446 -6.199 -15.398 1 98.94 112 ALA A CA 1
ATOM 869 C C . ALA A 1 112 ? 2.576 -5.645 -16.266 1 98.94 112 ALA A C 1
ATOM 871 O O . ALA A 1 112 ? 3.734 -6.043 -16.109 1 98.94 112 ALA A O 1
ATOM 872 N N . ARG A 1 113 ? 2.227 -4.738 -17.125 1 98.94 113 ARG A N 1
ATOM 873 C CA . ARG A 1 113 ? 3.24 -4.133 -17.984 1 98.94 113 ARG A CA 1
ATOM 874 C C . ARG A 1 113 ? 4.266 -3.363 -17.156 1 98.94 113 ARG A C 1
ATOM 876 O O . ARG A 1 113 ? 5.465 -3.416 -17.453 1 98.94 113 ARG A O 1
ATOM 883 N N . ARG A 1 114 ? 3.807 -2.648 -16.172 1 98.81 114 ARG A N 1
ATOM 884 C CA . ARG A 1 114 ? 4.711 -1.903 -15.297 1 98.81 114 ARG A CA 1
ATOM 885 C C . ARG A 1 114 ? 5.699 -2.838 -14.609 1 98.81 114 ARG A C 1
ATOM 887 O O . ARG A 1 114 ? 6.879 -2.504 -14.461 1 98.81 114 ARG A O 1
ATOM 894 N N . LEU A 1 115 ? 5.203 -3.975 -14.141 1 98.94 115 LEU A N 1
ATOM 895 C CA . LEU A 1 115 ? 6.066 -4.953 -13.484 1 98.94 115 LEU A CA 1
ATOM 896 C C . LEU A 1 115 ? 7.141 -5.457 -14.438 1 98.94 115 LEU A C 1
ATOM 898 O O . LEU A 1 115 ? 8.32 -5.492 -14.094 1 98.94 115 LEU A O 1
ATOM 902 N N . LEU A 1 116 ? 6.742 -5.836 -15.609 1 98.94 116 LEU A N 1
ATOM 903 C CA . LEU A 1 116 ? 7.676 -6.371 -16.594 1 98.94 116 LEU A CA 1
ATOM 904 C C . LEU A 1 116 ? 8.75 -5.344 -16.938 1 98.94 116 LEU A C 1
ATOM 906 O O . LEU A 1 116 ? 9.914 -5.703 -17.156 1 98.94 116 LEU A O 1
ATOM 910 N N . GLU A 1 117 ? 8.375 -4.078 -17 1 98.75 117 GLU A N 1
ATOM 911 C CA . GLU A 1 117 ? 9.32 -3.004 -17.297 1 98.75 117 GLU A CA 1
ATOM 912 C C . GLU A 1 117 ? 10.453 -2.965 -16.281 1 98.75 117 GLU A C 1
ATOM 914 O O . GLU A 1 117 ? 11.562 -2.539 -16.594 1 98.75 117 GLU A O 1
ATOM 919 N N . GLU A 1 118 ? 10.164 -3.381 -15.07 1 98.75 118 GLU A N 1
ATOM 920 C CA . GLU A 1 118 ? 11.156 -3.334 -14 1 98.75 118 GLU A CA 1
ATOM 921 C C . GLU A 1 118 ? 11.75 -4.715 -13.734 1 98.75 118 GLU A C 1
ATOM 923 O O . GLU A 1 118 ? 12.453 -4.914 -12.75 1 98.75 118 GLU A O 1
ATOM 928 N N . GLY A 1 119 ? 11.398 -5.727 -14.539 1 98.75 119 GLY A N 1
ATOM 929 C CA . GLY A 1 119 ? 11.977 -7.059 -14.453 1 98.75 119 GLY A CA 1
ATOM 930 C C . GLY A 1 119 ? 11.312 -7.93 -13.398 1 98.75 119 GLY A C 1
ATOM 931 O O . GLY A 1 119 ? 11.867 -8.953 -12.992 1 98.75 119 GLY A O 1
ATOM 932 N N . LEU A 1 120 ? 10.164 -7.504 -12.891 1 98.94 120 LEU A N 1
ATOM 933 C CA . LEU A 1 120 ? 9.398 -8.32 -11.953 1 98.94 120 LEU A CA 1
ATOM 934 C C . LEU A 1 120 ? 8.422 -9.219 -12.695 1 98.94 120 LEU A C 1
ATOM 936 O O . LEU A 1 120 ? 7.906 -8.844 -13.75 1 98.94 120 LEU A O 1
ATOM 940 N N . THR A 1 121 ? 8.156 -10.328 -12.156 1 98.94 121 THR A N 1
ATOM 941 C CA . THR A 1 121 ? 7.234 -11.289 -12.766 1 98.94 121 THR A CA 1
ATOM 942 C C . THR A 1 121 ? 5.828 -11.117 -12.195 1 98.94 121 THR A C 1
ATOM 944 O O . THR A 1 121 ? 5.609 -11.336 -11 1 98.94 121 THR A O 1
ATOM 947 N N . PRO A 1 122 ? 4.859 -10.75 -13.016 1 99 122 PRO A N 1
ATOM 948 C CA . PRO A 1 122 ? 3.479 -10.719 -12.523 1 99 122 PRO A CA 1
ATOM 949 C C . PRO A 1 122 ? 2.912 -12.109 -12.258 1 99 122 PRO A C 1
ATOM 951 O O . PRO A 1 122 ? 3.152 -13.031 -13.031 1 99 122 PRO A O 1
ATOM 954 N N . ILE A 1 123 ? 2.324 -12.297 -11.109 1 98.94 123 ILE A N 1
ATOM 955 C CA . ILE A 1 123 ? 1.363 -13.375 -10.883 1 98.94 123 ILE A CA 1
ATOM 956 C C . ILE A 1 123 ? -0.051 -12.867 -11.148 1 98.94 123 ILE A C 1
ATOM 958 O O . ILE A 1 123 ? -0.654 -12.203 -10.305 1 98.94 123 ILE A O 1
ATOM 962 N N . LEU A 1 124 ? -0.518 -13.086 -12.344 1 98.94 124 LEU A N 1
ATOM 963 C CA . LEU A 1 124 ? -1.777 -12.523 -12.82 1 98.94 124 LEU A CA 1
ATOM 964 C C . LEU A 1 124 ? -2.945 -13.445 -12.484 1 98.94 124 LEU A C 1
ATOM 966 O O . LEU A 1 124 ? -3.002 -14.586 -12.961 1 98.94 124 LEU A O 1
ATOM 970 N N . CYS A 1 125 ? -3.852 -12.953 -11.711 1 98.88 125 CYS A N 1
ATOM 971 C CA . CYS A 1 125 ? -4.957 -13.758 -11.211 1 98.88 125 CYS A CA 1
ATOM 972 C C . CYS A 1 125 ? -6.188 -13.609 -12.094 1 98.88 125 CYS A C 1
ATOM 974 O O . CYS A 1 125 ? -6.508 -12.508 -12.539 1 98.88 125 CYS A O 1
ATOM 976 N N . VAL A 1 126 ? -6.809 -14.688 -12.328 1 98.75 126 VAL A N 1
ATOM 977 C CA . VAL A 1 126 ? -8.086 -14.719 -13.031 1 98.75 126 VAL A CA 1
ATOM 978 C C . VAL A 1 126 ? -9.016 -15.734 -12.367 1 98.75 126 VAL A C 1
ATOM 980 O O . VAL A 1 126 ? -8.555 -16.656 -11.688 1 98.75 126 VAL A O 1
ATOM 983 N N . GLY A 1 127 ? -10.258 -15.594 -12.531 1 97.38 127 GLY A N 1
ATOM 984 C CA . GLY A 1 127 ? -11.227 -16.516 -11.969 1 97.38 127 GLY A CA 1
ATOM 985 C C . GLY A 1 127 ? -12.648 -15.969 -11.984 1 97.38 127 GLY A C 1
ATOM 986 O O . GLY A 1 127 ? -12.852 -14.75 -11.984 1 97.38 127 GLY A O 1
ATOM 987 N N . GLU A 1 128 ? -13.562 -16.844 -11.945 1 96.31 128 GLU A N 1
ATOM 988 C CA . GLU A 1 128 ? -14.969 -16.469 -12.062 1 96.31 128 GLU A CA 1
ATOM 989 C C . GLU A 1 128 ? -15.648 -16.453 -10.695 1 96.31 128 GLU A C 1
ATOM 991 O O . GLU A 1 128 ? -15.305 -17.25 -9.82 1 96.31 128 GLU A O 1
ATOM 996 N N . PRO A 1 129 ? -16.578 -15.555 -10.5 1 94.56 129 PRO A N 1
ATOM 997 C CA . PRO A 1 129 ? -17.422 -15.656 -9.305 1 94.56 129 PRO A CA 1
ATOM 998 C C . PRO A 1 129 ? -18.359 -16.859 -9.352 1 94.56 129 PRO A C 1
ATOM 1000 O O . PRO A 1 129 ? -18.547 -17.469 -10.406 1 94.56 129 PRO A O 1
ATOM 1003 N N . LEU A 1 130 ? -18.922 -17.172 -8.234 1 91.12 130 LEU A N 1
ATOM 1004 C CA . LEU A 1 130 ? -19.812 -18.328 -8.086 1 91.12 130 LEU A CA 1
ATOM 1005 C C . LEU A 1 130 ? -21 -18.219 -9.023 1 91.12 130 LEU A C 1
ATOM 1007 O O . LEU A 1 130 ? -21.406 -19.203 -9.648 1 91.12 130 LEU A O 1
ATOM 1011 N N . ALA A 1 131 ? -21.578 -17.031 -9.094 1 93.44 131 ALA A N 1
ATOM 1012 C CA . ALA A 1 131 ? -22.766 -16.812 -9.906 1 93.44 131 ALA A CA 1
ATOM 1013 C C . ALA A 1 131 ? -22.5 -17.172 -11.367 1 93.44 131 ALA A C 1
ATOM 1015 O O . ALA A 1 131 ? -23.375 -17.719 -12.047 1 93.44 131 ALA A O 1
ATOM 1016 N N . VAL A 1 132 ? -21.344 -16.906 -11.891 1 94.81 132 VAL A N 1
ATOM 1017 C CA . VAL A 1 132 ? -20.953 -17.188 -13.266 1 94.81 132 VAL A CA 1
ATOM 1018 C C . VAL A 1 132 ? -20.781 -18.703 -13.445 1 94.81 132 VAL A C 1
ATOM 1020 O O . VAL A 1 132 ? -21.203 -19.266 -14.461 1 94.81 132 VAL A O 1
ATOM 1023 N N . ARG A 1 133 ? -20.125 -19.328 -12.477 1 91.12 133 ARG A N 1
ATOM 1024 C CA . ARG A 1 133 ? -19.922 -20.781 -12.516 1 91.12 133 ARG A CA 1
ATOM 1025 C C . ARG A 1 133 ? -21.266 -21.516 -12.562 1 91.12 133 ARG A C 1
ATOM 1027 O O . ARG A 1 133 ? -21.422 -22.453 -13.336 1 91.12 133 ARG A O 1
ATOM 1034 N N . GLU A 1 134 ? -22.188 -21.062 -11.727 1 91.88 134 GLU A N 1
ATOM 1035 C CA . GLU A 1 134 ? -23.484 -21.688 -11.617 1 91.88 134 GLU A CA 1
ATOM 1036 C C . GLU A 1 134 ? -24.281 -21.562 -12.922 1 91.88 134 GLU A C 1
ATOM 1038 O O . GLU A 1 134 ? -25.141 -22.375 -13.211 1 91.88 134 GLU A O 1
ATOM 1043 N N . LYS A 1 135 ? -23.938 -20.609 -13.734 1 95.75 135 LYS A N 1
ATOM 1044 C CA . LYS A 1 135 ? -24.594 -20.406 -15.023 1 95.75 135 LYS A CA 1
ATOM 1045 C C . LYS A 1 135 ? -23.875 -21.188 -16.125 1 95.75 135 LYS A C 1
ATOM 1047 O O . LYS A 1 135 ? -24.281 -21.141 -17.281 1 95.75 135 LYS A O 1
ATOM 1052 N N . GLY A 1 136 ? -22.828 -21.859 -15.758 1 94.12 136 GLY A N 1
ATOM 1053 C CA . GLY A 1 136 ? -22.109 -22.656 -16.734 1 94.12 136 GLY A CA 1
ATOM 1054 C C . GLY A 1 136 ? -21.203 -21.828 -17.625 1 94.12 136 GLY A C 1
ATOM 1055 O O . GLY A 1 136 ? -20.859 -22.25 -18.734 1 94.12 136 GLY A O 1
ATOM 1056 N N . GLU A 1 137 ? -20.797 -20.656 -17.203 1 96.56 137 GLU A N 1
ATOM 1057 C CA . GLU A 1 137 ? -20.031 -19.719 -18.031 1 96.56 137 GLU A CA 1
ATOM 1058 C C . GLU A 1 137 ? -18.625 -19.516 -17.484 1 96.56 137 GLU A C 1
ATOM 1060 O O . GLU A 1 137 ? -17.984 -18.5 -17.766 1 96.56 137 GLU A O 1
ATOM 1065 N N . ALA A 1 138 ? -18.172 -20.438 -16.703 1 96.19 138 ALA A N 1
ATOM 1066 C CA . ALA A 1 138 ? -16.906 -20.281 -16 1 96.19 138 ALA A CA 1
ATOM 1067 C C . ALA A 1 138 ? -15.75 -20.109 -16.984 1 96.19 138 ALA A C 1
ATOM 1069 O O . ALA A 1 138 ? -14.953 -19.172 -16.859 1 96.19 138 ALA A O 1
ATOM 1070 N N . VAL A 1 139 ? -15.688 -21 -18 1 97.81 139 VAL A N 1
ATOM 1071 C CA . VAL A 1 139 ? -14.547 -21.016 -18.906 1 97.81 139 VAL A CA 1
ATOM 1072 C C . VAL A 1 139 ? -14.547 -19.75 -19.766 1 97.81 139 VAL A C 1
ATOM 1074 O O . VAL A 1 139 ? -13.57 -19 -19.766 1 97.81 139 VAL A O 1
ATOM 1077 N N . PRO A 1 140 ? -15.703 -19.406 -20.438 1 98.25 140 PRO A N 1
ATOM 1078 C CA . PRO A 1 140 ? -15.672 -18.188 -21.25 1 98.25 140 PRO A CA 1
ATOM 1079 C C . PRO A 1 140 ? -15.414 -16.938 -20.422 1 98.25 140 PRO A C 1
ATOM 1081 O O . PRO A 1 140 ? -14.719 -16.016 -20.891 1 98.25 140 PRO A O 1
ATOM 1084 N N . TYR A 1 141 ? -15.953 -16.875 -19.281 1 98.25 141 TYR A N 1
ATOM 1085 C CA . TYR A 1 141 ? -15.742 -15.727 -18.406 1 98.25 141 TYR A CA 1
ATOM 1086 C C . TYR A 1 141 ? -14.266 -15.578 -18.047 1 98.25 141 TYR A C 1
ATOM 1088 O O . TYR A 1 141 ? -13.695 -14.492 -18.188 1 98.25 141 TYR A O 1
ATOM 1096 N N . THR A 1 142 ? -13.688 -16.594 -17.562 1 98.56 142 THR A N 1
ATOM 1097 C CA . THR A 1 142 ? -12.305 -16.578 -17.109 1 98.56 142 THR A CA 1
ATOM 1098 C C . THR A 1 142 ? -11.352 -16.266 -18.266 1 98.56 142 THR A C 1
ATOM 1100 O O . THR A 1 142 ? -10.398 -15.508 -18.109 1 98.56 142 THR A O 1
ATOM 1103 N N . LEU A 1 143 ? -11.609 -16.859 -19.422 1 98.81 143 LEU A N 1
ATOM 1104 C CA . LEU A 1 143 ? -10.75 -16.625 -20.578 1 98.81 143 LEU A CA 1
ATOM 1105 C C . LEU A 1 143 ? -10.867 -15.18 -21.062 1 98.81 143 LEU A C 1
ATOM 1107 O O . LEU A 1 143 ? -9.883 -14.594 -21.516 1 98.81 143 LEU A O 1
ATOM 1111 N N . ALA A 1 144 ? -12.07 -14.594 -21.016 1 98.81 144 ALA A N 1
ATOM 1112 C CA . ALA A 1 144 ? -12.234 -13.18 -21.344 1 98.81 144 ALA A CA 1
ATOM 1113 C C . ALA A 1 144 ? -11.453 -12.289 -20.391 1 98.81 144 ALA A C 1
ATOM 1115 O O . ALA A 1 144 ? -10.812 -11.328 -20.812 1 98.81 144 ALA A O 1
ATOM 1116 N N . GLN A 1 145 ? -11.562 -12.602 -19.125 1 98.81 145 GLN A N 1
ATOM 1117 C CA . GLN A 1 145 ? -10.812 -11.875 -18.109 1 98.81 145 GLN A CA 1
ATOM 1118 C C . GLN A 1 145 ? -9.312 -11.984 -18.344 1 98.81 145 GLN A C 1
ATOM 1120 O O . GLN A 1 145 ? -8.578 -11 -18.234 1 98.81 145 GLN A O 1
ATOM 1125 N N . LEU A 1 146 ? -8.828 -13.156 -18.703 1 98.94 146 LEU A N 1
ATOM 1126 C CA . LEU A 1 146 ? -7.426 -13.398 -19.016 1 98.94 146 LEU A CA 1
ATOM 1127 C C . LEU A 1 146 ? -6.98 -12.555 -20.203 1 98.94 146 LEU A C 1
ATOM 1129 O O . LEU A 1 146 ? -5.969 -11.859 -20.125 1 98.94 146 LEU A O 1
ATOM 1133 N N . GLN A 1 147 ? -7.738 -12.648 -21.25 1 98.81 147 GLN A N 1
ATOM 1134 C CA . GLN A 1 147 ? -7.398 -11.922 -22.469 1 98.81 147 GLN A CA 1
ATOM 1135 C C . GLN A 1 147 ? -7.328 -10.422 -22.219 1 98.81 147 GL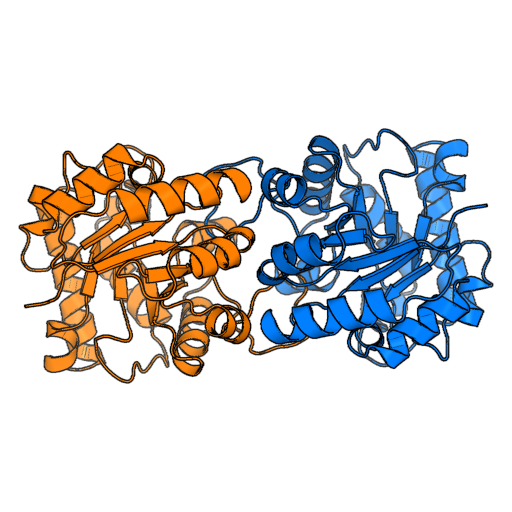N A C 1
ATOM 1137 O O . GLN A 1 147 ? -6.379 -9.758 -22.641 1 98.81 147 GLN A O 1
ATOM 1142 N N . GLY A 1 148 ? -8.359 -9.891 -21.562 1 98.88 148 GLY A N 1
ATOM 1143 C CA . GLY A 1 148 ? -8.367 -8.469 -21.234 1 98.88 148 GLY A CA 1
ATOM 1144 C C . GLY A 1 148 ? -7.211 -8.062 -20.344 1 98.88 148 GLY A C 1
ATOM 1145 O O . GLY A 1 148 ? -6.641 -6.98 -20.516 1 98.88 148 GLY A O 1
ATOM 1146 N N . SER A 1 149 ? -6.816 -8.906 -19.391 1 98.94 149 SER A N 1
ATOM 1147 C CA . SER A 1 149 ? -5.777 -8.609 -18.406 1 98.94 149 SER A CA 1
ATOM 1148 C C . SER A 1 149 ? -4.383 -8.781 -19.016 1 98.94 149 SER A C 1
ATOM 1150 O O . SER A 1 149 ? -3.387 -8.414 -18.391 1 98.94 149 SER A O 1
ATOM 1152 N N . LEU A 1 150 ? -4.309 -9.297 -20.219 1 98.88 150 LEU A N 1
ATOM 1153 C CA . LEU A 1 150 ? -3.021 -9.508 -20.875 1 98.88 150 LEU A CA 1
ATOM 1154 C C . LEU A 1 150 ? -2.855 -8.57 -22.078 1 98.88 150 LEU A C 1
ATOM 1156 O O . LEU A 1 150 ? -1.871 -8.664 -22.812 1 98.88 150 LEU A O 1
ATOM 1160 N N . GLU A 1 151 ? -3.846 -7.707 -22.266 1 98.69 151 GLU A N 1
ATOM 1161 C CA . GLU A 1 151 ? -3.732 -6.781 -23.391 1 98.69 151 GLU A CA 1
ATOM 1162 C C . GLU A 1 151 ? -2.447 -5.965 -23.312 1 98.69 151 GLU A C 1
ATOM 1164 O O . GLU A 1 151 ? -2.188 -5.312 -22.297 1 98.69 151 GLU A O 1
ATOM 1169 N N . GLY A 1 152 ? -1.631 -6.035 -24.297 1 98.56 152 GLY A N 1
ATOM 1170 C CA . GLY A 1 152 ? -0.389 -5.281 -24.375 1 98.56 152 GLY A CA 1
ATOM 1171 C C . GLY A 1 152 ? 0.707 -5.852 -23.5 1 98.56 152 GLY A C 1
ATOM 1172 O O . GLY A 1 152 ? 1.795 -5.277 -23.406 1 98.56 152 GLY A O 1
ATOM 1173 N N . VAL A 1 153 ? 0.444 -6.91 -22.844 1 98.88 153 VAL A N 1
ATOM 1174 C CA . VAL A 1 153 ? 1.428 -7.543 -21.969 1 98.88 153 VAL A CA 1
ATOM 1175 C C . VAL A 1 153 ? 2.279 -8.523 -22.781 1 98.88 153 VAL A C 1
ATOM 1177 O O . VAL A 1 153 ? 1.772 -9.523 -23.281 1 98.88 153 VAL A O 1
ATOM 1180 N N . GLU A 1 154 ? 3.562 -8.234 -22.891 1 98.69 154 GLU A N 1
ATOM 1181 C CA . GLU A 1 154 ? 4.488 -9.039 -23.672 1 98.69 154 GLU A CA 1
ATOM 1182 C C . GLU A 1 154 ? 5.684 -9.492 -22.844 1 98.69 154 GLU A C 1
ATOM 1184 O O . GLU A 1 154 ? 6.746 -8.867 -22.891 1 98.69 154 GLU A O 1
ATOM 1189 N N . PRO A 1 155 ? 5.504 -10.586 -22.094 1 98.75 155 PRO A N 1
ATOM 1190 C CA . PRO A 1 155 ? 6.633 -11.086 -21.312 1 98.75 155 PRO A CA 1
ATOM 1191 C C . PRO A 1 155 ? 7.824 -11.5 -22.172 1 98.75 155 PRO A C 1
ATOM 1193 O O . PRO A 1 155 ? 7.641 -12.086 -23.25 1 98.75 155 PRO A O 1
ATOM 1196 N N . PRO A 1 156 ? 9.055 -11.219 -21.797 1 98.56 156 PRO A N 1
ATOM 1197 C CA . PRO A 1 156 ? 10.227 -11.57 -22.609 1 98.56 156 PRO A CA 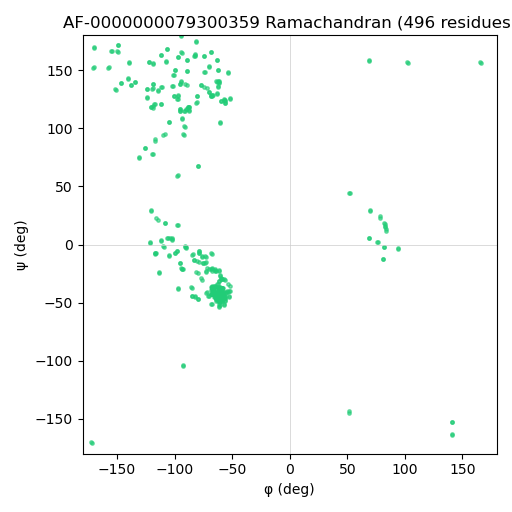1
ATOM 1198 C C . PRO A 1 156 ? 10.453 -13.078 -22.703 1 98.56 156 PRO A C 1
ATOM 1200 O O . PRO A 1 156 ? 11.172 -13.539 -23.594 1 98.56 156 PRO A O 1
ATOM 1203 N N . SER A 1 157 ? 9.945 -13.828 -21.812 1 98.25 157 SER A N 1
ATOM 1204 C CA . SER A 1 157 ? 10.008 -15.281 -21.766 1 98.25 157 SER A CA 1
ATOM 1205 C C . SER A 1 157 ? 8.852 -15.867 -20.969 1 98.25 157 SER A C 1
ATOM 1207 O O . SER A 1 157 ? 8.148 -15.133 -20.25 1 98.25 157 SER A O 1
ATOM 1209 N N . PRO A 1 158 ? 8.602 -17.188 -21.047 1 98.25 158 PRO A N 1
ATOM 1210 C CA . PRO A 1 158 ? 7.52 -17.797 -20.281 1 98.25 158 PRO A CA 1
ATOM 1211 C C . PRO A 1 158 ? 7.746 -17.719 -18.766 1 98.25 158 PRO A C 1
ATOM 1213 O O . PRO A 1 158 ? 6.785 -17.75 -18 1 98.25 158 PRO A O 1
ATOM 1216 N N . ASP A 1 159 ? 9.008 -17.578 -18.359 1 97.88 159 ASP A N 1
ATOM 1217 C CA . ASP A 1 159 ? 9.336 -17.5 -16.938 1 97.88 159 ASP A CA 1
ATOM 1218 C C . ASP A 1 159 ? 9 -16.125 -16.359 1 97.88 159 ASP A C 1
ATOM 1220 O O . ASP A 1 159 ? 8.969 -15.953 -15.141 1 97.88 159 ASP A O 1
ATOM 1224 N N . ALA A 1 160 ? 8.672 -15.164 -17.219 1 98.75 160 ALA A N 1
ATOM 1225 C CA . ALA A 1 160 ? 8.422 -13.781 -16.812 1 98.75 160 ALA A CA 1
ATOM 1226 C C . ALA A 1 160 ? 6.922 -13.523 -16.656 1 98.75 160 ALA A C 1
ATOM 1228 O O . ALA A 1 160 ? 6.488 -12.367 -16.625 1 98.75 160 ALA A O 1
ATOM 1229 N N . LEU A 1 161 ? 6.125 -14.547 -16.562 1 98.88 161 LEU A N 1
ATOM 1230 C CA . LEU A 1 161 ? 4.688 -14.477 -16.328 1 98.88 161 LEU A CA 1
ATOM 1231 C C . LEU A 1 161 ? 4.191 -15.727 -15.609 1 98.88 161 LEU A C 1
ATOM 1233 O O . LEU A 1 161 ? 4.594 -16.844 -15.945 1 98.88 161 LEU A O 1
ATOM 1237 N N . VAL A 1 162 ? 3.408 -15.539 -14.617 1 98.94 162 VAL A N 1
ATOM 1238 C CA . VAL A 1 162 ? 2.697 -16.609 -13.938 1 98.94 162 VAL A CA 1
ATOM 1239 C C . VAL A 1 162 ? 1.199 -16.328 -13.93 1 98.94 162 VAL A C 1
ATOM 1241 O O . VAL A 1 162 ? 0.784 -15.188 -13.695 1 98.94 162 VAL A O 1
ATOM 1244 N N . ILE A 1 163 ? 0.41 -17.266 -14.242 1 98.94 163 ILE A N 1
ATOM 1245 C CA . ILE A 1 163 ? -1.038 -17.125 -14.117 1 98.94 163 ILE A CA 1
ATOM 1246 C C . ILE A 1 163 ? -1.52 -17.859 -12.867 1 98.94 163 ILE A C 1
ATOM 1248 O O . ILE A 1 163 ? -1.036 -18.938 -12.539 1 98.94 163 ILE A O 1
ATOM 1252 N N . ALA A 1 164 ? -2.371 -17.266 -12.141 1 98.88 164 ALA A N 1
ATOM 1253 C CA . ALA A 1 164 ? -3.035 -17.938 -11.023 1 98.88 164 ALA A CA 1
ATOM 1254 C C . ALA A 1 164 ? -4.543 -17.984 -11.242 1 98.88 164 ALA A C 1
ATOM 1256 O O . ALA A 1 164 ? -5.199 -16.953 -11.367 1 98.88 164 ALA A O 1
ATOM 1257 N N . TYR A 1 165 ? -5.062 -19.156 -11.312 1 98.5 165 TYR A N 1
ATOM 1258 C CA . TYR A 1 165 ? -6.508 -19.359 -11.391 1 98.5 165 TYR A CA 1
ATOM 1259 C C . TYR A 1 165 ? -7.125 -19.422 -10 1 98.5 165 TYR A C 1
ATOM 1261 O O . TYR A 1 165 ? -6.777 -20.297 -9.203 1 98.5 165 TYR A O 1
ATOM 1269 N N . GLU A 1 166 ? -8 -18.469 -9.766 1 95.25 166 GLU A N 1
ATOM 1270 C CA . GLU A 1 166 ? -8.703 -18.344 -8.492 1 95.25 166 GLU A CA 1
ATOM 1271 C C . GLU A 1 166 ? -10.211 -18.516 -8.68 1 95.25 166 GLU A C 1
ATOM 1273 O O . GLU A 1 166 ? -10.938 -17.531 -8.867 1 95.25 166 GLU A O 1
ATOM 1278 N N . PRO A 1 167 ? -10.688 -19.766 -8.562 1 93.38 167 PRO A N 1
ATOM 1279 C CA . PRO A 1 167 ? -12.141 -19.828 -8.469 1 93.38 167 PRO A CA 1
ATOM 1280 C C . PRO A 1 167 ? -12.688 -19.078 -7.246 1 93.38 167 PRO A C 1
ATOM 1282 O O . PRO A 1 167 ? -12.57 -19.578 -6.121 1 93.38 167 PRO A O 1
ATOM 1285 N N . VAL A 1 168 ? -13.25 -17.938 -7.473 1 87.81 168 VAL A N 1
ATOM 1286 C CA . VAL A 1 168 ? -13.57 -17 -6.41 1 87.81 168 VAL A CA 1
ATOM 1287 C C . VAL A 1 168 ? -14.469 -17.656 -5.371 1 87.81 168 VAL A C 1
ATOM 1289 O O . VAL A 1 168 ? -14.359 -17.375 -4.176 1 87.81 168 VAL A O 1
ATOM 1292 N N . TRP A 1 169 ? -15.289 -18.609 -5.754 1 83.38 169 TRP A N 1
ATOM 1293 C CA . TRP A 1 169 ? -16.234 -19.312 -4.898 1 83.38 169 TRP A CA 1
ATOM 1294 C C . TRP A 1 169 ? -15.516 -20.281 -3.965 1 83.38 169 TRP A C 1
ATOM 1296 O O . TRP A 1 169 ? -16.109 -20.781 -3.004 1 83.38 169 TRP A O 1
ATOM 1306 N N . ALA A 1 170 ? -14.266 -20.5 -4.207 1 80.06 170 ALA A N 1
ATOM 1307 C CA . ALA A 1 170 ? -13.492 -21.453 -3.424 1 80.06 170 ALA A CA 1
ATOM 1308 C C . ALA A 1 170 ? -12.484 -20.75 -2.525 1 80.06 170 ALA A C 1
ATOM 1310 O O . ALA A 1 170 ? -11.789 -21.391 -1.736 1 80.06 170 ALA A O 1
ATOM 1311 N N . ILE A 1 171 ? -12.438 -19.5 -2.609 1 79.5 171 ILE A N 1
ATOM 1312 C CA . ILE A 1 171 ? -11.43 -18.75 -1.853 1 79.5 171 ILE A CA 1
ATOM 1313 C C . ILE A 1 171 ? -11.898 -18.578 -0.41 1 79.5 171 ILE A C 1
ATOM 1315 O O . ILE A 1 171 ? -12.961 -18 -0.16 1 79.5 171 ILE A O 1
ATOM 1319 N N . GLY A 1 172 ? -11.219 -18.984 0.523 1 71.88 172 GLY A N 1
ATOM 1320 C CA . GLY A 1 172 ? -11.438 -18.766 1.944 1 71.88 172 GLY A CA 1
ATOM 1321 C C . GLY A 1 172 ? -12.656 -19.484 2.482 1 71.88 172 GLY A C 1
ATOM 1322 O O . GLY A 1 172 ? -13.141 -19.172 3.57 1 71.88 172 GLY A O 1
ATOM 1323 N N . THR A 1 173 ? -13.352 -20.312 1.721 1 68.5 173 THR A N 1
ATOM 1324 C CA . THR A 1 173 ? -14.578 -20.969 2.139 1 68.5 173 THR A CA 1
ATOM 1325 C C . THR A 1 173 ? -14.297 -22.359 2.67 1 68.5 173 THR A C 1
ATOM 1327 O O . THR A 1 173 ? -15.133 -22.953 3.346 1 68.5 173 THR A O 1
ATOM 1330 N N . GLY A 1 174 ? -13.18 -22.797 2.381 1 68.81 174 GLY A N 1
ATOM 1331 C CA . GLY A 1 174 ? -12.875 -24.203 2.672 1 68.81 174 GLY A CA 1
ATOM 1332 C C . GLY A 1 174 ? -13.422 -25.156 1.632 1 68.81 174 GLY A C 1
ATOM 1333 O O . GLY A 1 174 ? -13.086 -26.344 1.639 1 68.81 174 GLY A O 1
ATOM 1334 N N . LYS A 1 175 ? -14.32 -24.609 0.748 1 72.81 175 LYS A N 1
ATOM 1335 C CA . LYS A 1 175 ? -14.797 -25.422 -0.375 1 72.81 175 LYS A CA 1
ATOM 1336 C C . LYS A 1 175 ? -13.773 -25.438 -1.511 1 72.81 175 LYS A C 1
ATOM 1338 O O . LYS A 1 175 ? -13.258 -24.391 -1.9 1 72.81 175 LYS A O 1
ATOM 1343 N N . ASN A 1 176 ? -13.43 -26.656 -1.954 1 77.62 176 ASN A N 1
ATOM 1344 C CA . ASN A 1 176 ? -12.414 -26.828 -2.982 1 77.62 176 ASN A CA 1
ATOM 1345 C C . ASN A 1 176 ? -13.008 -27.328 -4.293 1 77.62 176 ASN A C 1
ATOM 1347 O O . ASN A 1 176 ? -13.906 -28.172 -4.285 1 77.62 176 ASN A O 1
ATOM 1351 N N . ALA A 1 177 ? -12.508 -26.672 -5.258 1 83.81 177 ALA A N 1
ATOM 1352 C CA . ALA A 1 177 ? -12.742 -27.312 -6.543 1 83.81 177 ALA A CA 1
ATOM 1353 C C . ALA A 1 177 ? -12.078 -28.688 -6.602 1 83.81 177 ALA A C 1
ATOM 1355 O O . ALA A 1 177 ? -11.102 -28.938 -5.891 1 83.81 177 ALA A O 1
ATOM 1356 N N . THR A 1 178 ? -12.672 -29.562 -7.359 1 90.19 178 THR A N 1
ATOM 1357 C CA . THR A 1 178 ? -11.992 -30.844 -7.555 1 90.19 178 THR A CA 1
ATOM 1358 C C . THR A 1 178 ? -10.742 -30.672 -8.406 1 90.19 178 THR A C 1
ATOM 1360 O O . THR A 1 178 ? -10.641 -29.719 -9.188 1 90.19 178 THR A O 1
ATOM 1363 N N . PRO A 1 179 ? -9.789 -31.562 -8.195 1 95.12 179 PRO A N 1
ATOM 1364 C CA . PRO A 1 179 ? -8.602 -31.516 -9.055 1 95.12 179 PRO A CA 1
ATOM 1365 C C . PRO A 1 179 ? -8.938 -31.516 -10.539 1 95.12 179 PRO A C 1
ATOM 1367 O O . PRO A 1 179 ? -8.289 -30.828 -11.328 1 95.12 179 PRO A O 1
ATOM 1370 N N . GLU A 1 180 ? -9.953 -32.219 -10.867 1 95.12 180 GLU A N 1
ATOM 1371 C CA . GLU A 1 180 ? -10.375 -32.281 -12.266 1 95.12 180 GLU A CA 1
ATOM 1372 C C . GLU A 1 180 ? -10.914 -30.953 -12.758 1 95.12 180 GLU A C 1
ATOM 1374 O O . GLU A 1 180 ? -10.672 -30.562 -13.898 1 95.12 180 GLU A O 1
ATOM 1379 N N . ASP A 1 181 ? -11.625 -30.312 -11.852 1 92.94 181 ASP A N 1
ATOM 1380 C CA . ASP A 1 181 ? -12.125 -28.984 -12.195 1 92.94 181 ASP A CA 1
ATOM 1381 C C . ASP A 1 181 ? -10.977 -28 -12.414 1 92.94 181 ASP A C 1
ATOM 1383 O O . ASP A 1 181 ? -10.992 -27.219 -13.367 1 92.94 181 ASP A O 1
ATOM 1387 N N . ALA A 1 182 ? -10.062 -28.016 -11.531 1 96.19 182 ALA A N 1
ATOM 1388 C CA . ALA A 1 182 ? -8.875 -27.172 -11.664 1 96.19 182 ALA A CA 1
ATOM 1389 C C . ALA A 1 182 ? -8.133 -27.469 -12.961 1 96.19 182 ALA A C 1
ATOM 1391 O O . ALA A 1 182 ? -7.758 -26.547 -13.695 1 96.19 182 ALA A O 1
ATOM 1392 N N . GLU A 1 183 ? -7.988 -28.75 -13.273 1 97.62 183 GLU A N 1
ATOM 1393 C CA . GLU A 1 183 ? -7.285 -29.203 -14.469 1 97.62 183 GLU A CA 1
ATOM 1394 C C . GLU A 1 183 ? -7.977 -28.703 -15.734 1 97.62 183 GLU A C 1
ATOM 1396 O O . GLU A 1 183 ? -7.312 -28.234 -16.672 1 97.62 183 GLU A O 1
ATOM 1401 N N . ALA A 1 184 ? -9.266 -28.781 -15.719 1 97.19 184 ALA A N 1
ATOM 1402 C CA . ALA A 1 184 ? -10.023 -28.375 -16.891 1 97.19 184 ALA A CA 1
ATOM 1403 C C . ALA A 1 184 ? -9.82 -26.891 -17.188 1 97.19 184 ALA A C 1
ATOM 1405 O O . ALA A 1 184 ? -9.586 -26.5 -18.328 1 97.19 184 ALA A O 1
ATOM 1406 N N . MET A 1 185 ? -9.945 -26.078 -16.188 1 97.94 185 MET A N 1
ATOM 1407 C CA . MET A 1 185 ? -9.75 -24.641 -16.375 1 97.94 185 MET A CA 1
ATOM 1408 C C . MET A 1 185 ? -8.305 -24.328 -16.734 1 97.94 185 MET A C 1
ATOM 1410 O O . MET A 1 185 ? -8.047 -23.5 -17.625 1 97.94 185 MET A O 1
ATOM 1414 N N . HIS A 1 186 ? -7.383 -24.953 -16.016 1 98.69 186 HIS A N 1
ATOM 1415 C CA . HIS A 1 186 ? -5.969 -24.734 -16.312 1 98.69 186 HIS A CA 1
ATOM 1416 C C . HIS A 1 186 ? -5.645 -25.062 -17.766 1 98.69 186 HIS A C 1
ATOM 1418 O O . HIS A 1 186 ? -4.887 -24.344 -18.422 1 98.69 186 HIS A O 1
ATOM 1424 N N . ARG A 1 187 ? -6.172 -26.172 -18.234 1 98.69 187 ARG A N 1
ATOM 1425 C CA . ARG A 1 187 ? -5.977 -26.578 -19.625 1 98.69 187 ARG A CA 1
ATOM 1426 C C . ARG A 1 187 ? -6.512 -25.516 -20.578 1 98.69 187 ARG A C 1
ATOM 1428 O O . ARG A 1 187 ? -5.855 -25.172 -21.562 1 98.69 187 ARG A O 1
ATOM 1435 N N . ALA A 1 188 ? -7.688 -25.016 -20.297 1 98.75 188 ALA A N 1
ATOM 1436 C CA . ALA A 1 188 ? -8.281 -23.969 -21.109 1 98.75 188 ALA A CA 1
ATOM 1437 C C . ALA A 1 188 ? -7.418 -22.703 -21.125 1 98.75 188 ALA A C 1
ATOM 1439 O O . ALA A 1 188 ? -7.215 -22.094 -22.172 1 98.75 188 ALA A O 1
ATOM 1440 N N . ILE A 1 189 ? -6.914 -22.312 -19.953 1 98.88 189 ILE A N 1
ATOM 1441 C CA . ILE A 1 189 ? -6.047 -21.141 -19.828 1 98.88 189 ILE A CA 1
ATOM 1442 C C . ILE A 1 189 ? -4.777 -21.344 -20.656 1 98.88 189 ILE A C 1
ATOM 1444 O O . ILE A 1 189 ? -4.363 -20.453 -21.391 1 98.88 189 ILE A O 1
ATOM 1448 N N . ARG A 1 190 ? -4.168 -22.531 -20.516 1 98.88 190 ARG A N 1
ATOM 1449 C CA . ARG A 1 190 ? -2.934 -22.812 -21.25 1 98.88 190 ARG A CA 1
ATOM 1450 C C . ARG A 1 190 ? -3.158 -22.75 -22.75 1 98.88 190 ARG A C 1
ATOM 1452 O O . ARG A 1 190 ? -2.303 -22.25 -23.5 1 98.88 190 ARG A O 1
ATOM 1459 N N . GLN A 1 191 ? -4.273 -23.25 -23.203 1 98.75 191 GLN A N 1
ATOM 1460 C CA . GLN A 1 191 ? -4.613 -23.172 -24.609 1 98.75 191 GLN A CA 1
ATOM 1461 C C . GLN A 1 191 ? -4.742 -21.734 -25.078 1 98.75 191 GLN A C 1
ATOM 1463 O O . GLN A 1 191 ? -4.285 -21.375 -26.156 1 98.75 191 GLN A O 1
ATOM 1468 N N . ALA A 1 192 ? -5.418 -20.938 -24.266 1 98.81 192 ALA A N 1
ATOM 1469 C CA . ALA A 1 192 ? -5.555 -19.516 -24.578 1 98.81 192 ALA A CA 1
ATOM 1470 C C . ALA A 1 192 ? -4.191 -18.844 -24.672 1 98.81 192 ALA A C 1
ATOM 1472 O O . ALA A 1 192 ? -3.975 -17.984 -25.516 1 98.81 192 ALA A O 1
ATOM 1473 N N . LEU A 1 193 ? -3.279 -19.219 -23.812 1 98.88 193 LEU A N 1
ATOM 1474 C CA . LEU A 1 193 ? -1.93 -18.672 -23.812 1 98.88 193 LEU A CA 1
ATOM 1475 C C . LEU A 1 193 ? -1.166 -19.109 -25.062 1 98.88 193 LEU A C 1
ATOM 1477 O O . LEU A 1 193 ? -0.342 -18.359 -25.594 1 98.88 193 LEU A O 1
ATOM 1481 N N . ALA A 1 194 ? -1.417 -20.375 -25.484 1 98.75 194 ALA A N 1
ATOM 1482 C CA . ALA A 1 194 ? -0.812 -20.859 -26.719 1 98.75 194 ALA A CA 1
ATOM 1483 C C . ALA A 1 194 ? -1.251 -20.016 -27.922 1 98.75 194 ALA A C 1
ATOM 1485 O O . ALA A 1 194 ? -0.445 -19.719 -28.797 1 98.75 194 ALA A O 1
ATOM 1486 N N . GLU A 1 195 ? -2.494 -19.703 -27.922 1 98.56 195 GLU A N 1
ATOM 1487 C CA . GLU A 1 195 ? -3.035 -18.891 -29 1 98.56 195 GLU A CA 1
ATOM 1488 C C . GLU A 1 195 ? -2.426 -17.5 -29 1 98.56 195 GLU A C 1
ATOM 1490 O O . GLU A 1 195 ? -2.15 -16.922 -30.047 1 98.56 195 GLU A O 1
ATOM 1495 N N . ARG A 1 196 ? -2.162 -16.969 -27.859 1 98.31 196 ARG A N 1
ATOM 1496 C CA . ARG A 1 196 ? -1.706 -15.594 -27.734 1 98.31 196 ARG A CA 1
ATOM 1497 C C . ARG A 1 196 ? -0.196 -15.492 -27.922 1 98.31 196 ARG A C 1
ATOM 1499 O O . ARG A 1 196 ? 0.293 -14.586 -28.594 1 98.31 196 ARG A O 1
ATOM 1506 N N . TYR A 1 197 ? 0.566 -16.406 -27.297 1 98.56 197 TYR A N 1
ATOM 1507 C CA . TYR A 1 197 ? 2.012 -16.234 -27.203 1 98.56 197 TYR A CA 1
ATOM 1508 C C . TYR A 1 197 ? 2.748 -17.344 -27.938 1 98.56 197 TYR A C 1
ATOM 1510 O O . TYR A 1 197 ? 3.975 -17.312 -28.062 1 98.56 197 TYR A O 1
ATOM 1518 N N . GLY A 1 198 ? 2.037 -18.375 -28.406 1 98.5 198 GLY A N 1
ATOM 1519 C CA . GLY A 1 198 ? 2.639 -19.516 -29.078 1 98.5 198 GLY A CA 1
ATOM 1520 C C . GLY A 1 198 ? 2.736 -20.734 -28.203 1 98.5 198 GLY A C 1
ATOM 1521 O O . GLY A 1 198 ? 2.768 -20.625 -26.969 1 98.5 198 GLY A O 1
ATOM 1522 N N . GLU A 1 199 ? 2.807 -21.938 -28.781 1 98.25 199 GLU A N 1
ATOM 1523 C CA . GLU A 1 199 ? 2.814 -23.219 -28.094 1 98.25 199 GLU A CA 1
ATOM 1524 C C . GLU A 1 199 ? 4.031 -23.344 -27.172 1 98.25 199 GLU A C 1
ATOM 1526 O O . GLU A 1 199 ? 3.926 -23.859 -26.062 1 98.25 199 GLU A O 1
ATOM 1531 N N . GLY A 1 200 ? 5.145 -22.922 -27.703 1 97.94 200 GLY A N 1
ATOM 1532 C CA . GLY A 1 200 ? 6.363 -23 -26.922 1 97.94 200 GLY A CA 1
ATOM 1533 C C . GLY A 1 200 ? 6.266 -22.234 -25.609 1 97.94 200 GLY A C 1
ATOM 1534 O O . GLY A 1 200 ? 6.699 -22.719 -24.562 1 97.94 200 GLY A O 1
ATOM 1535 N N . PHE A 1 201 ? 5.707 -21.016 -25.688 1 98.31 201 PHE A N 1
ATOM 1536 C CA . PHE A 1 201 ? 5.504 -20.203 -24.5 1 98.31 201 PHE A CA 1
ATOM 1537 C C . PHE A 1 201 ? 4.516 -20.859 -23.547 1 98.31 201 PHE A C 1
ATOM 1539 O O . PHE A 1 201 ? 4.793 -20.984 -22.344 1 98.31 201 PHE A O 1
ATOM 1546 N N . ALA A 1 202 ? 3.4 -21.328 -24.016 1 98.44 202 ALA A N 1
ATOM 1547 C CA . ALA A 1 202 ? 2.305 -21.875 -23.234 1 98.44 202 ALA A CA 1
ATOM 1548 C C . ALA A 1 202 ? 2.744 -23.141 -22.484 1 98.44 202 ALA A C 1
ATOM 1550 O O . ALA A 1 202 ? 2.277 -23.406 -21.375 1 98.44 202 ALA A O 1
ATOM 1551 N N . MET A 1 203 ? 3.617 -23.922 -23.062 1 97.5 203 MET A N 1
ATOM 1552 C CA . MET A 1 203 ? 4.051 -25.172 -22.469 1 97.5 203 MET A CA 1
ATOM 1553 C C . MET A 1 203 ? 4.988 -24.922 -21.297 1 97.5 203 MET A C 1
ATOM 1555 O O . MET A 1 203 ? 5.227 -25.828 -20.484 1 97.5 203 MET A O 1
ATOM 1559 N N . ARG A 1 204 ? 5.488 -23.703 -21.234 1 98.12 204 ARG A N 1
ATOM 1560 C CA . ARG A 1 204 ? 6.504 -23.453 -20.219 1 98.12 204 ARG A CA 1
ATOM 1561 C C . ARG A 1 204 ? 5.984 -22.484 -19.156 1 98.12 204 ARG A C 1
ATOM 1563 O O . ARG A 1 204 ? 6.504 -22.453 -18.031 1 98.12 204 ARG A O 1
ATOM 1570 N N . VAL A 1 205 ? 4.98 -21.656 -19.484 1 98.75 205 VAL A N 1
ATOM 1571 C CA . VAL A 1 205 ? 4.418 -20.719 -18.516 1 98.75 205 VAL A CA 1
ATOM 1572 C C . VAL A 1 205 ? 3.762 -21.5 -17.375 1 98.75 205 VAL A C 1
ATOM 1574 O O . VAL A 1 205 ? 3.131 -22.531 -17.609 1 98.75 205 VAL A O 1
ATOM 1577 N N . ARG A 1 206 ? 3.896 -21.047 -16.156 1 98.88 206 ARG A N 1
ATOM 1578 C CA . ARG A 1 206 ? 3.316 -21.734 -15 1 98.88 206 ARG A CA 1
ATOM 1579 C C . ARG A 1 206 ? 1.91 -21.219 -14.711 1 98.88 206 ARG A C 1
ATOM 1581 O O . ARG A 1 206 ? 1.652 -20.016 -14.797 1 98.88 206 ARG A O 1
ATOM 1588 N N . ILE A 1 207 ? 1.054 -22.094 -14.422 1 98.94 207 ILE A N 1
ATOM 1589 C CA . ILE A 1 207 ? -0.31 -21.797 -14.008 1 98.94 207 ILE A CA 1
ATOM 1590 C C . ILE A 1 207 ? -0.566 -22.375 -12.617 1 98.94 207 ILE A C 1
ATOM 1592 O O . ILE A 1 207 ? -0.495 -23.594 -12.43 1 98.94 207 ILE A O 1
ATOM 1596 N N . LEU A 1 208 ? -0.864 -21.5 -11.68 1 98.81 208 LEU A N 1
ATOM 1597 C CA . LEU A 1 208 ? -1.073 -21.875 -10.281 1 98.81 208 LEU A CA 1
ATOM 1598 C C . LEU A 1 208 ? -2.561 -21.984 -9.969 1 98.81 208 LEU A C 1
ATOM 1600 O O . LEU A 1 208 ? -3.387 -21.312 -10.586 1 98.81 208 LEU A O 1
ATOM 1604 N N . TYR A 1 209 ? -2.811 -22.859 -9.039 1 98 209 TYR A N 1
ATOM 1605 C CA . TYR A 1 209 ? -4.164 -22.938 -8.5 1 98 209 TYR A CA 1
ATOM 1606 C C . TYR A 1 209 ? -4.293 -22.141 -7.211 1 98 209 TYR A C 1
ATOM 1608 O O . TYR A 1 209 ? -3.49 -22.312 -6.289 1 98 209 TYR A O 1
ATOM 1616 N N . GLY A 1 210 ? -5.289 -21.266 -7.145 1 95.94 210 GLY A N 1
ATOM 1617 C CA . GLY A 1 210 ? -5.418 -20.359 -6.008 1 95.94 210 GLY A CA 1
ATOM 1618 C C . GLY A 1 210 ? -6.73 -20.531 -5.27 1 95.94 210 GLY A C 1
ATOM 1619 O O . GLY A 1 210 ? -7.262 -19.562 -4.715 1 95.94 210 GLY A O 1
ATOM 1620 N N . GLY A 1 211 ? -7.328 -21.703 -5.242 1 92.69 211 GLY A N 1
ATOM 1621 C CA . GLY A 1 211 ? -8.578 -21.938 -4.531 1 92.69 211 GLY A CA 1
ATOM 1622 C C . GLY A 1 211 ? -8.406 -22.812 -3.305 1 92.69 211 GLY A C 1
ATOM 1623 O O . GLY A 1 211 ? -8.523 -24.047 -3.387 1 92.69 211 GLY A O 1
ATOM 1624 N N . SER A 1 212 ? -8.219 -22.234 -2.119 1 91.88 212 SER A N 1
ATOM 1625 C CA . SER A 1 212 ? -8.172 -22.891 -0.817 1 91.88 212 SER A CA 1
ATOM 1626 C C . SER A 1 212 ? -7.176 -24.047 -0.815 1 91.88 212 SER A C 1
ATOM 1628 O O . SER A 1 212 ? -7.5 -25.156 -0.391 1 91.88 212 SER A O 1
ATOM 1630 N N . VAL A 1 213 ? -6.051 -23.875 -1.347 1 95.62 213 VAL A N 1
ATOM 1631 C CA . VAL A 1 213 ? -4.965 -24.844 -1.349 1 95.62 213 VAL A CA 1
ATOM 1632 C C . VAL A 1 213 ? -4.5 -25.109 0.082 1 95.62 213 VAL A C 1
ATOM 1634 O O . VAL A 1 213 ? -4.316 -24.172 0.862 1 95.62 213 VAL A O 1
ATOM 1637 N N . ASN A 1 214 ? -4.406 -26.312 0.446 1 95.38 214 ASN A N 1
ATOM 1638 C CA . ASN A 1 214 ? -3.906 -26.75 1.745 1 95.38 214 ASN A CA 1
ATOM 1639 C C . ASN A 1 214 ? -3.223 -28.109 1.651 1 95.38 214 ASN A C 1
ATOM 1641 O O . ASN A 1 214 ? -3.258 -28.75 0.604 1 95.38 214 ASN A O 1
ATOM 1645 N N . PRO A 1 215 ? -2.574 -28.547 2.723 1 96.75 215 PRO A N 1
ATOM 1646 C CA . PRO A 1 215 ? -1.787 -29.781 2.656 1 96.75 215 PRO A CA 1
ATOM 1647 C C . PRO A 1 215 ? -2.637 -31 2.322 1 96.75 215 PRO A C 1
ATOM 1649 O O . PRO A 1 215 ? -2.123 -31.984 1.782 1 96.75 215 PRO A O 1
ATOM 1652 N N . THR A 1 216 ? -3.9 -30.953 2.566 1 95.44 216 THR A N 1
ATOM 1653 C CA . THR A 1 216 ? -4.742 -32.125 2.375 1 95.44 216 THR A CA 1
ATOM 1654 C C . THR A 1 216 ? -5.109 -32.312 0.904 1 95.44 216 THR A C 1
ATOM 1656 O O . THR A 1 216 ? -5.398 -33.406 0.456 1 95.44 216 THR A O 1
ATOM 1659 N N . ASN A 1 217 ? -5.086 -31.25 0.129 1 95.31 217 ASN A N 1
ATOM 1660 C CA . ASN A 1 217 ? -5.566 -31.359 -1.245 1 95.31 217 ASN A CA 1
ATOM 1661 C C . ASN A 1 217 ? -4.445 -31.094 -2.25 1 95.31 217 ASN A C 1
ATOM 1663 O O . ASN A 1 217 ? -4.594 -31.375 -3.439 1 95.31 217 ASN A O 1
ATOM 1667 N N . PHE A 1 218 ? -3.293 -30.688 -1.856 1 97.31 218 PHE A N 1
ATOM 1668 C CA . PHE A 1 218 ? -2.268 -30.141 -2.734 1 97.31 218 PHE A CA 1
ATOM 1669 C C . PHE A 1 218 ? -1.642 -31.234 -3.59 1 97.31 218 PHE A C 1
ATOM 1671 O O . PHE A 1 218 ? -1.37 -31.016 -4.773 1 97.31 218 PHE A O 1
ATOM 1678 N N . ALA A 1 219 ? -1.394 -32.344 -3.025 1 97.38 219 ALA A N 1
ATOM 1679 C CA . ALA A 1 219 ? -0.78 -33.438 -3.773 1 97.38 219 ALA A CA 1
ATOM 1680 C C . ALA A 1 219 ? -1.637 -33.812 -4.977 1 97.38 219 ALA A C 1
ATOM 1682 O O . ALA A 1 219 ? -1.113 -34.062 -6.066 1 97.38 219 ALA A O 1
ATOM 1683 N N . GLN A 1 220 ? -2.916 -33.906 -4.734 1 97.38 220 GLN A N 1
ATOM 1684 C CA . GLN A 1 220 ? -3.826 -34.25 -5.82 1 97.38 220 GLN A CA 1
ATOM 1685 C C . GLN A 1 220 ? -3.857 -33.188 -6.891 1 97.38 220 GLN A C 1
ATOM 1687 O O . GLN A 1 220 ? -3.91 -33.469 -8.086 1 97.38 220 GLN A O 1
ATOM 1692 N N . LEU A 1 221 ? -3.859 -31.969 -6.496 1 97.38 221 LEU A N 1
ATOM 1693 C CA . LEU A 1 221 ? -3.822 -30.844 -7.434 1 97.38 221 LEU A CA 1
ATOM 1694 C C . LEU A 1 221 ? -2.562 -30.906 -8.289 1 97.38 221 LEU A C 1
ATOM 1696 O O . LEU A 1 221 ? -2.633 -30.75 -9.516 1 97.38 221 LEU A O 1
ATOM 1700 N N . LEU A 1 222 ? -1.401 -31.203 -7.668 1 97.44 222 LEU A N 1
ATOM 1701 C CA . LEU A 1 222 ? -0.114 -31.203 -8.352 1 97.44 222 LEU A CA 1
ATOM 1702 C C . LEU A 1 222 ? -0.017 -32.375 -9.328 1 97.44 222 LEU A C 1
ATOM 1704 O O . LEU A 1 222 ? 0.825 -32.375 -10.227 1 97.44 222 LEU A O 1
ATOM 1708 N N . SER A 1 223 ? -0.856 -33.375 -9.078 1 97.31 223 SER A N 1
ATOM 1709 C CA . SER A 1 223 ? -0.831 -34.531 -9.945 1 97.31 223 SER A CA 1
ATOM 1710 C C . SER A 1 223 ? -1.493 -34.25 -11.289 1 97.31 223 SER A C 1
ATOM 1712 O O . SER A 1 223 ? -1.352 -35 -12.242 1 97.31 223 SER A O 1
ATOM 1714 N N . MET A 1 224 ? -2.266 -33.156 -11.344 1 97.62 224 MET A N 1
ATOM 1715 C CA . MET A 1 224 ? -2.906 -32.75 -12.594 1 97.62 224 MET A CA 1
ATOM 1716 C C . MET A 1 224 ? -1.883 -32.188 -13.57 1 97.62 224 MET A C 1
ATOM 1718 O O . MET A 1 224 ? -1.03 -31.391 -13.188 1 97.62 224 MET A O 1
ATOM 1722 N N . PRO A 1 225 ? -1.905 -32.562 -14.812 1 97.56 225 PRO A N 1
ATOM 1723 C CA . PRO A 1 225 ? -0.856 -32.25 -15.781 1 97.56 225 PRO A CA 1
ATOM 1724 C C . PRO A 1 225 ? -0.656 -30.734 -15.969 1 97.56 225 PRO A C 1
ATOM 1726 O O . PRO A 1 225 ? 0.446 -30.297 -16.297 1 97.56 225 PRO A O 1
ATOM 1729 N N . ASN A 1 226 ? -1.758 -29.906 -15.781 1 98.31 226 ASN A N 1
ATOM 1730 C CA . ASN A 1 226 ? -1.632 -28.5 -16.094 1 98.31 226 ASN A CA 1
ATOM 1731 C C . ASN A 1 226 ? -1.554 -27.641 -14.828 1 98.31 226 ASN A C 1
ATOM 1733 O O . ASN A 1 226 ? -1.58 -26.406 -14.906 1 98.31 226 ASN A O 1
ATOM 1737 N N . VAL A 1 227 ? -1.492 -28.219 -13.672 1 98.12 227 VAL A N 1
ATOM 1738 C CA . VAL A 1 227 ? -1.349 -27.484 -12.414 1 98.12 227 VAL A CA 1
ATOM 1739 C C . VAL A 1 227 ? 0.126 -27.422 -12.023 1 98.12 227 VAL A C 1
ATOM 1741 O O . VAL A 1 227 ? 0.746 -28.453 -11.734 1 98.12 227 VAL A O 1
ATOM 1744 N N . ASP A 1 228 ? 0.643 -26.219 -12.016 1 98.69 228 ASP A N 1
ATOM 1745 C CA . ASP A 1 228 ? 2.082 -26.031 -11.844 1 98.69 228 ASP A CA 1
ATOM 1746 C C . ASP A 1 228 ? 2.408 -25.453 -10.469 1 98.69 228 ASP A C 1
ATOM 1748 O O . ASP A 1 228 ? 3.471 -24.859 -10.273 1 98.69 228 ASP A O 1
ATOM 1752 N N . GLY A 1 229 ? 1.492 -25.547 -9.492 1 98.38 229 GLY A N 1
ATOM 1753 C CA . GLY A 1 229 ? 1.717 -25.047 -8.148 1 98.38 229 GLY A CA 1
ATOM 1754 C C . GLY A 1 229 ? 0.49 -24.391 -7.539 1 98.38 229 GLY A C 1
ATOM 1755 O O . GLY A 1 229 ? -0.638 -24.688 -7.945 1 98.38 229 GLY A O 1
ATOM 1756 N N . GLY A 1 230 ? 0.728 -23.656 -6.488 1 98.31 230 GLY A N 1
ATOM 1757 C CA . GLY A 1 230 ? -0.381 -23.031 -5.777 1 98.31 230 GLY A CA 1
ATOM 1758 C C . GLY A 1 230 ? -0.107 -21.609 -5.367 1 98.31 230 GLY A C 1
ATOM 1759 O O . GLY A 1 230 ? 1.02 -21.266 -5.004 1 98.31 230 GLY A O 1
ATOM 1760 N N . LEU A 1 231 ? -1.074 -20.75 -5.535 1 98.5 231 LEU A N 1
ATOM 1761 C CA . LEU A 1 231 ? -1.151 -19.484 -4.812 1 98.5 231 LEU A CA 1
ATOM 1762 C C . LEU A 1 231 ? -1.956 -19.641 -3.527 1 98.5 231 LEU A C 1
ATOM 1764 O O . LEU A 1 231 ? -3.189 -19.609 -3.555 1 98.5 231 LEU A O 1
ATOM 1768 N N . VAL A 1 232 ? -1.259 -19.734 -2.439 1 97.94 232 VAL A N 1
ATOM 1769 C CA . VAL A 1 232 ? -1.79 -20.281 -1.195 1 97.94 232 VAL A CA 1
ATOM 1770 C C . VAL A 1 232 ? -2.166 -19.141 -0.248 1 97.94 232 VAL A C 1
ATOM 1772 O O . VAL A 1 232 ? -1.346 -18.266 0.034 1 97.94 232 VAL A O 1
ATOM 1775 N N . GLY A 1 233 ? -3.377 -19.172 0.249 1 96.06 233 GLY A N 1
ATOM 1776 C CA . GLY A 1 233 ? -3.83 -18.188 1.21 1 96.06 233 GLY A CA 1
ATOM 1777 C C . GLY A 1 233 ? -3.627 -18.609 2.65 1 96.06 233 GLY A C 1
ATOM 1778 O O . GLY A 1 233 ? -2.494 -18.672 3.133 1 96.06 233 GLY A O 1
ATOM 1779 N N . GLY A 1 234 ? -4.703 -19 3.301 1 95.12 234 GLY A N 1
ATOM 1780 C CA . GLY A 1 234 ? -4.707 -19.328 4.723 1 95.12 234 GLY A CA 1
ATOM 1781 C C . GLY A 1 234 ? -3.637 -20.328 5.113 1 95.12 234 GLY A C 1
ATOM 1782 O O . GLY A 1 234 ? -3.002 -20.188 6.16 1 95.12 234 GLY A O 1
ATOM 1783 N N . ALA A 1 235 ? -3.379 -21.281 4.371 1 96.31 235 ALA A N 1
ATOM 1784 C CA . ALA A 1 235 ? -2.434 -22.359 4.684 1 96.31 235 ALA A CA 1
ATOM 1785 C C . ALA A 1 235 ? -1 -21.828 4.707 1 96.31 235 ALA A C 1
ATOM 1787 O O . ALA A 1 235 ? -0.106 -22.469 5.262 1 96.31 235 ALA A O 1
ATOM 1788 N N . SER A 1 236 ? -0.736 -20.719 4.086 1 98.06 236 SER A N 1
ATOM 1789 C CA . SER A 1 236 ? 0.612 -20.156 4.062 1 98.06 236 SER A CA 1
ATOM 1790 C C . SER A 1 236 ? 0.895 -19.344 5.324 1 98.06 236 SER A C 1
ATOM 1792 O O . SER A 1 236 ? 2.045 -19 5.602 1 98.06 236 SER A O 1
ATOM 1794 N N . LEU A 1 237 ? -0.15 -19.016 6.117 1 98.19 237 LEU A N 1
ATOM 1795 C CA . LEU A 1 237 ? 0.011 -18.172 7.305 1 98.19 237 LEU A CA 1
ATOM 1796 C C . LEU A 1 237 ? 0.624 -18.984 8.453 1 98.19 237 LEU A C 1
ATOM 1798 O O . LEU A 1 237 ? 1.29 -18.406 9.32 1 98.19 237 LEU A O 1
ATOM 1802 N N . GLU A 1 238 ? 0.344 -20.234 8.422 1 97.75 238 GLU A N 1
ATOM 1803 C CA . GLU A 1 238 ? 0.915 -21.125 9.43 1 97.75 238 GLU A CA 1
ATOM 1804 C C . GLU A 1 238 ? 2.158 -21.844 8.898 1 97.75 238 GLU A C 1
ATOM 1806 O O . GLU A 1 238 ? 2.094 -22.547 7.895 1 97.75 238 GLU A O 1
ATOM 1811 N N . LEU A 1 239 ? 3.256 -21.703 9.633 1 98.44 239 LEU A N 1
ATOM 1812 C CA . LEU A 1 239 ? 4.559 -22.172 9.164 1 98.44 239 LEU A CA 1
ATOM 1813 C C . LEU A 1 239 ? 4.535 -23.672 8.891 1 98.44 239 LEU A C 1
ATOM 1815 O O . LEU A 1 239 ? 4.992 -24.125 7.836 1 98.44 239 LEU A O 1
ATOM 1819 N N . GLU A 1 240 ? 3.984 -24.438 9.812 1 98.19 240 GLU A N 1
ATOM 1820 C CA . GLU A 1 240 ? 3.959 -25.891 9.656 1 98.19 240 GLU A CA 1
ATOM 1821 C C . GLU A 1 240 ? 3.166 -26.297 8.422 1 98.19 240 GLU A C 1
ATOM 1823 O O . GLU A 1 240 ? 3.564 -27.203 7.695 1 98.19 240 GLU A O 1
ATOM 1828 N N . SER A 1 241 ? 2.088 -25.672 8.266 1 98.38 241 SER A N 1
ATOM 1829 C CA . SER A 1 241 ? 1.249 -25.938 7.102 1 98.38 241 SER A CA 1
ATOM 1830 C C . SER A 1 241 ? 1.976 -25.594 5.805 1 98.38 241 SER A C 1
ATOM 1832 O O . SER A 1 241 ? 1.912 -26.344 4.828 1 98.38 241 SER A O 1
ATOM 1834 N N . PHE A 1 242 ? 2.631 -24.5 5.781 1 98.69 242 PHE A N 1
ATOM 1835 C CA . PHE A 1 242 ? 3.354 -24.062 4.594 1 98.69 242 PHE A CA 1
ATOM 1836 C C . PHE A 1 242 ? 4.512 -25 4.289 1 98.69 242 PHE A C 1
ATOM 1838 O O . PHE A 1 242 ? 4.742 -25.359 3.133 1 98.69 242 PHE A O 1
ATOM 1845 N N . LEU A 1 243 ? 5.234 -25.375 5.324 1 98.5 243 LEU A N 1
ATOM 1846 C CA . LEU A 1 243 ? 6.324 -26.344 5.164 1 98.5 243 LEU A CA 1
ATOM 1847 C C . LEU A 1 243 ? 5.809 -27.656 4.602 1 98.5 243 LEU A C 1
ATOM 1849 O O . LEU A 1 243 ? 6.477 -28.297 3.777 1 98.5 243 LEU A O 1
ATOM 1853 N N . ALA A 1 244 ? 4.648 -28.062 5.035 1 98.31 244 ALA A N 1
ATOM 1854 C CA . ALA A 1 244 ? 4.047 -29.281 4.516 1 98.31 244 ALA A CA 1
ATOM 1855 C C . ALA A 1 244 ? 3.779 -29.172 3.018 1 98.31 244 ALA A C 1
ATOM 1857 O O . ALA A 1 244 ? 4.004 -30.125 2.266 1 98.31 244 ALA A O 1
ATOM 1858 N N . LEU A 1 245 ? 3.283 -28.031 2.611 1 98.44 245 LEU A N 1
ATOM 1859 C CA . LEU A 1 245 ? 3.047 -27.781 1.193 1 98.44 245 LEU A CA 1
ATOM 1860 C C . LEU A 1 245 ? 4.348 -27.859 0.404 1 98.44 245 LEU A C 1
ATOM 1862 O O . LEU A 1 245 ? 4.387 -28.438 -0.686 1 98.44 245 LEU A O 1
ATOM 1866 N N . LEU A 1 246 ? 5.395 -27.297 0.954 1 98.19 246 LEU A N 1
ATOM 1867 C CA . LEU A 1 246 ? 6.691 -27.297 0.289 1 98.19 246 LEU A CA 1
ATOM 1868 C C . LEU A 1 246 ? 7.234 -28.719 0.16 1 98.19 246 LEU A C 1
ATOM 1870 O O . LEU A 1 246 ? 7.836 -29.062 -0.859 1 98.19 246 LEU A O 1
ATOM 1874 N N . ARG A 1 247 ? 7.004 -29.531 1.128 1 97.44 247 ARG A N 1
ATOM 1875 C CA . ARG A 1 247 ? 7.434 -30.922 1.073 1 97.44 247 ARG A CA 1
ATOM 1876 C C . ARG A 1 247 ? 6.684 -31.688 -0.011 1 97.44 247 ARG A C 1
ATOM 1878 O O . ARG A 1 247 ? 7.266 -32.5 -0.708 1 97.44 247 ARG A O 1
ATOM 1885 N N . LEU A 1 248 ? 5.43 -31.391 -0.128 1 97 248 LEU A N 1
ATOM 1886 C CA . LEU A 1 248 ? 4.613 -32.031 -1.145 1 97 248 LEU A CA 1
ATOM 1887 C C . LEU A 1 248 ? 5.043 -31.609 -2.545 1 97 248 LEU A C 1
ATOM 1889 O O . LEU A 1 248 ? 4.961 -32.406 -3.49 1 97 248 LEU A O 1
ATOM 1893 N N . ALA A 1 249 ? 5.422 -30.359 -2.682 1 95.62 249 ALA A N 1
ATOM 1894 C CA . ALA A 1 249 ? 5.809 -29.797 -3.973 1 95.62 249 ALA A CA 1
ATOM 1895 C C . ALA A 1 249 ? 7.164 -30.328 -4.418 1 95.62 249 ALA A C 1
ATOM 1897 O O . ALA A 1 249 ? 7.48 -30.328 -5.613 1 95.62 249 ALA A O 1
ATOM 1898 N N . GLY A 1 250 ? 8.047 -30.844 -3.336 1 90.62 250 GLY A N 1
ATOM 1899 C CA . GLY A 1 250 ? 9.352 -31.406 -3.65 1 90.62 250 GLY A CA 1
ATOM 1900 C C . GLY A 1 250 ? 10.398 -30.359 -3.953 1 90.62 250 GLY A C 1
ATOM 1901 O O . GLY A 1 250 ? 10.102 -29.344 -4.578 1 90.62 250 GLY A O 1
ATOM 1902 N N . MET B 1 1 ? -0.282 27.75 22.703 1 77.5 1 MET B N 1
ATOM 1903 C CA . MET B 1 1 ? -0.001 27.859 21.266 1 77.5 1 MET B CA 1
ATOM 1904 C C . MET B 1 1 ? 0.185 26.469 20.656 1 77.5 1 MET B C 1
ATOM 1906 O O . MET B 1 1 ? 0.669 25.547 21.328 1 77.5 1 MET B O 1
ATOM 1910 N N . ARG B 1 2 ? -0.494 26.25 19.516 1 92.56 2 ARG B N 1
ATOM 1911 C CA . ARG B 1 2 ? -0.39 24.969 18.828 1 92.56 2 ARG B CA 1
ATOM 1912 C C . ARG B 1 2 ? 1.003 24.766 18.234 1 92.56 2 ARG B C 1
ATOM 1914 O O . ARG B 1 2 ? 1.585 25.703 17.688 1 92.56 2 ARG B O 1
ATOM 1921 N N . ARG B 1 3 ? 1.574 23.625 18.547 1 95.38 3 ARG B N 1
ATOM 1922 C CA . ARG B 1 3 ? 2.896 23.328 18.016 1 95.38 3 ARG B CA 1
ATOM 1923 C C . ARG B 1 3 ? 2.844 23.109 16.5 1 95.38 3 ARG B C 1
ATOM 1925 O O . ARG B 1 3 ? 2.018 22.344 16.016 1 95.38 3 ARG B O 1
ATOM 1932 N N . VAL B 1 4 ? 3.684 23.812 15.727 1 98.12 4 VAL B N 1
ATOM 1933 C CA . VAL B 1 4 ? 3.738 23.703 14.273 1 98.12 4 VAL B CA 1
ATOM 1934 C C . VAL B 1 4 ? 4.137 22.281 13.867 1 98.12 4 VAL B C 1
ATOM 1936 O O . VAL B 1 4 ? 5.016 21.672 14.484 1 98.12 4 VAL B O 1
ATOM 1939 N N . LEU B 1 5 ? 3.465 21.734 12.883 1 98.75 5 LEU B N 1
ATOM 1940 C CA . LEU B 1 5 ? 3.812 20.453 12.297 1 98.75 5 LEU B CA 1
ATOM 1941 C C . LEU B 1 5 ? 4.172 20.609 10.82 1 98.75 5 LEU B C 1
ATOM 1943 O O . LEU B 1 5 ? 3.389 21.156 10.039 1 98.75 5 LEU B O 1
ATOM 1947 N N . VAL B 1 6 ? 5.363 20.219 10.461 1 98.75 6 VAL B N 1
ATOM 1948 C CA . VAL B 1 6 ? 5.789 20.125 9.07 1 98.75 6 VAL B CA 1
ATOM 1949 C C . VAL B 1 6 ? 5.832 18.656 8.648 1 98.75 6 VAL B C 1
ATOM 1951 O O . VAL B 1 6 ? 6.73 17.906 9.047 1 98.75 6 VAL B O 1
ATOM 1954 N N . ALA B 1 7 ? 4.883 18.266 7.887 1 98.88 7 ALA B N 1
ATOM 1955 C CA . ALA B 1 7 ? 4.773 16.875 7.438 1 98.88 7 ALA B CA 1
ATOM 1956 C C . ALA B 1 7 ? 5.023 16.766 5.934 1 98.88 7 ALA B C 1
ATOM 1958 O O . ALA B 1 7 ? 4.367 17.438 5.137 1 98.88 7 ALA B O 1
ATOM 1959 N N . GLY B 1 8 ? 6.02 16 5.562 1 98.75 8 GLY B N 1
ATOM 1960 C CA . GLY B 1 8 ? 6.305 15.766 4.156 1 98.75 8 GLY B CA 1
ATOM 1961 C C . GLY B 1 8 ? 5.598 14.547 3.598 1 98.75 8 GLY B C 1
ATOM 1962 O O . GLY B 1 8 ? 5.844 13.422 4.043 1 98.75 8 GLY B O 1
ATOM 1963 N N . ASN B 1 9 ? 4.668 14.75 2.65 1 98.62 9 ASN B N 1
ATOM 1964 C CA . ASN B 1 9 ? 4.039 13.664 1.902 1 98.62 9 ASN B CA 1
ATOM 1965 C C . ASN B 1 9 ? 4.77 13.391 0.592 1 98.62 9 ASN B C 1
ATOM 1967 O O . ASN B 1 9 ? 4.629 14.148 -0.372 1 98.62 9 ASN B O 1
ATOM 1971 N N . TRP B 1 10 ? 5.449 12.32 0.547 1 98.75 10 TRP B N 1
ATOM 1972 C CA . TRP B 1 10 ? 6.324 12.039 -0.584 1 98.75 10 TRP B CA 1
ATOM 1973 C C . TRP B 1 10 ? 5.527 11.523 -1.778 1 98.75 10 TRP B C 1
ATOM 1975 O O . TRP B 1 10 ? 6.035 11.484 -2.902 1 98.75 10 TRP B O 1
ATOM 1985 N N . LYS B 1 11 ? 4.246 11.125 -1.469 1 98.44 11 LYS B N 1
ATOM 1986 C CA . LYS B 1 11 ? 3.494 10.43 -2.508 1 98.44 11 LYS B CA 1
ATOM 1987 C C . LYS B 1 11 ? 4.297 9.258 -3.07 1 98.44 11 LYS B C 1
ATOM 1989 O O . LYS B 1 11 ? 4.91 8.5 -2.318 1 98.44 11 LYS B O 1
ATOM 1994 N N . MET B 1 12 ? 4.195 8.961 -4.352 1 98.75 12 MET B N 1
ATOM 1995 C CA . MET B 1 12 ? 4.879 7.789 -4.895 1 98.75 12 MET B CA 1
ATOM 1996 C C . MET B 1 12 ? 6.211 8.18 -5.523 1 98.75 12 MET B C 1
ATOM 1998 O O . MET B 1 12 ? 6.43 7.957 -6.715 1 98.75 12 MET B O 1
ATOM 2002 N N . HIS B 1 13 ? 7.066 8.766 -4.672 1 98.62 13 HIS B N 1
ATOM 2003 C CA . HIS B 1 13 ? 8.398 9.164 -5.105 1 98.62 13 HIS B CA 1
ATOM 2004 C C . HIS B 1 13 ? 9.477 8.438 -4.305 1 98.62 13 HIS B C 1
ATOM 2006 O O . HIS B 1 13 ? 9.227 7.984 -3.188 1 98.62 13 HIS B O 1
ATOM 2012 N N . LYS B 1 14 ? 10.711 8.32 -4.941 1 98.44 14 LYS B N 1
ATOM 2013 C CA . LYS B 1 14 ? 11.898 7.703 -4.371 1 98.44 14 LYS B CA 1
ATOM 2014 C C . LYS B 1 14 ? 11.727 6.191 -4.227 1 98.44 14 LYS B C 1
ATOM 2016 O O . LYS B 1 14 ? 10.609 5.68 -4.332 1 98.44 14 LYS B O 1
ATOM 2021 N N . VAL B 1 15 ? 12.812 5.504 -4.148 1 98.5 15 VAL B N 1
ATOM 2022 C CA . VAL B 1 15 ? 12.844 4.074 -3.84 1 98.5 15 VAL B CA 1
ATOM 2023 C C . VAL B 1 15 ? 13.477 3.854 -2.471 1 98.5 15 VAL B C 1
ATOM 2025 O O . VAL B 1 15 ? 14.117 4.754 -1.926 1 98.5 15 VAL B O 1
ATOM 2028 N N . PRO B 1 16 ? 13.305 2.699 -1.864 1 98.5 16 PRO B N 1
ATOM 2029 C CA . PRO B 1 16 ? 13.75 2.443 -0.493 1 98.5 16 PRO B CA 1
ATOM 2030 C C . PRO B 1 16 ? 15.227 2.76 -0.288 1 98.5 16 PRO B C 1
ATOM 2032 O O . PRO B 1 16 ? 15.602 3.348 0.73 1 98.5 16 PRO B O 1
ATOM 2035 N N . SER B 1 17 ? 16.078 2.428 -1.228 1 98.38 17 SER B N 1
ATOM 2036 C CA . SER B 1 17 ? 17.5 2.689 -1.057 1 98.38 17 SER B CA 1
ATOM 2037 C C . SER B 1 17 ? 17.797 4.188 -1.039 1 98.38 17 SER B C 1
ATOM 2039 O O . SER B 1 17 ? 18.625 4.656 -0.254 1 98.38 17 SER B O 1
ATOM 2041 N N . GLU B 1 18 ? 17.094 4.945 -1.865 1 98.31 18 GLU B N 1
ATOM 2042 C CA . GLU B 1 18 ? 17.219 6.398 -1.886 1 98.31 18 GLU B CA 1
ATOM 2043 C C . GLU B 1 18 ? 16.688 7.016 -0.597 1 98.31 18 GLU B C 1
ATOM 2045 O O . GLU B 1 18 ? 17.297 7.945 -0.05 1 98.31 18 GLU B O 1
ATOM 2050 N N . ALA B 1 19 ? 15.594 6.52 -0.159 1 98.56 19 ALA B N 1
ATOM 2051 C CA . ALA B 1 19 ? 14.945 7.031 1.047 1 98.56 19 ALA B CA 1
ATOM 2052 C C . ALA B 1 19 ? 15.852 6.871 2.266 1 98.56 19 ALA B C 1
ATOM 2054 O O . ALA B 1 19 ? 15.953 7.777 3.094 1 98.56 19 ALA B O 1
ATOM 2055 N N . ARG B 1 20 ? 16.469 5.73 2.377 1 98 20 ARG B N 1
ATOM 2056 C CA . ARG B 1 20 ? 17.359 5.461 3.512 1 98 20 ARG B CA 1
ATOM 2057 C C . ARG B 1 20 ? 18.453 6.516 3.615 1 98 20 ARG B C 1
ATOM 2059 O O . ARG B 1 20 ? 18.734 7.023 4.703 1 98 20 ARG B O 1
ATOM 2066 N N . VAL B 1 21 ? 19.047 6.801 2.477 1 98.31 21 VAL B N 1
ATOM 2067 C CA . VAL B 1 21 ? 20.094 7.805 2.439 1 98.31 21 VAL B CA 1
ATOM 2068 C C . VAL B 1 21 ? 19.531 9.172 2.818 1 98.31 21 VAL B C 1
ATOM 2070 O O . VAL B 1 21 ? 20.109 9.898 3.619 1 98.31 21 VAL B O 1
ATOM 2073 N N . TRP B 1 22 ? 18.406 9.508 2.258 1 98.69 22 TRP B N 1
ATOM 2074 C CA . TRP B 1 22 ? 17.719 10.773 2.525 1 98.69 22 TRP B CA 1
ATOM 2075 C C . TRP B 1 22 ? 17.391 10.906 4.008 1 98.69 22 TRP B C 1
ATOM 2077 O O . TRP B 1 22 ? 17.641 11.953 4.613 1 98.69 22 TRP B O 1
ATOM 2087 N N . PHE B 1 23 ? 16.844 9.859 4.625 1 98.75 23 PHE B N 1
ATOM 2088 C CA . PHE B 1 23 ? 16.484 9.859 6.039 1 98.75 23 PHE B CA 1
ATOM 2089 C C . PHE B 1 23 ? 17.703 10.102 6.906 1 98.75 23 PHE B C 1
ATOM 2091 O O . PHE B 1 23 ? 17.656 10.898 7.844 1 98.75 23 PHE B O 1
ATOM 2098 N N . ALA B 1 24 ? 18.781 9.398 6.598 1 98.38 24 ALA B N 1
ATOM 2099 C CA . ALA B 1 24 ? 20 9.531 7.375 1 98.38 24 ALA B CA 1
ATOM 2100 C C . ALA B 1 24 ? 20.547 10.953 7.32 1 98.38 24 ALA B C 1
ATOM 2102 O O . ALA B 1 24 ? 20.984 11.5 8.328 1 98.38 24 ALA B O 1
ATOM 2103 N N . GLU B 1 25 ? 20.5 11.5 6.141 1 98.56 25 GLU B N 1
ATOM 2104 C CA . GLU B 1 25 ? 20.984 12.867 5.973 1 98.56 25 GLU B CA 1
ATOM 2105 C C . GLU B 1 25 ? 20.094 13.859 6.715 1 98.56 25 GLU B C 1
ATOM 2107 O O . GLU B 1 25 ? 20.594 14.82 7.305 1 98.56 25 GLU B O 1
ATOM 2112 N N . LEU B 1 26 ? 18.797 13.688 6.672 1 98.62 26 LEU B N 1
ATOM 2113 C CA . LEU B 1 26 ? 17.906 14.555 7.441 1 98.62 26 LEU B CA 1
ATOM 2114 C C . LEU B 1 26 ? 18.25 14.508 8.922 1 98.62 26 LEU B C 1
ATOM 2116 O O . LEU B 1 26 ? 18.344 15.547 9.578 1 98.62 26 LEU B O 1
ATOM 2120 N N . LYS B 1 27 ? 18.328 13.305 9.422 1 97.62 27 LYS B N 1
ATOM 2121 C CA . LYS B 1 27 ? 18.641 13.133 10.836 1 97.62 27 LYS B CA 1
ATOM 2122 C C . LYS B 1 27 ? 19.938 13.844 11.203 1 97.62 27 LYS B C 1
ATOM 2124 O O . LYS B 1 27 ? 20.016 14.5 12.25 1 97.62 27 LYS B O 1
ATOM 2129 N N . ARG B 1 28 ? 20.922 13.742 10.344 1 97.25 28 ARG B N 1
ATOM 2130 C CA . ARG B 1 28 ? 22.234 14.328 10.578 1 97.25 28 ARG B CA 1
ATOM 2131 C C . ARG B 1 28 ? 22.172 15.852 10.57 1 97.25 28 ARG B C 1
ATOM 2133 O O . ARG B 1 28 ? 22.859 16.516 11.352 1 97.25 28 ARG B O 1
ATOM 2140 N N . LEU B 1 29 ? 21.344 16.406 9.727 1 97.25 29 LEU B N 1
ATOM 2141 C CA . LEU B 1 29 ? 21.344 17.844 9.469 1 97.25 29 LEU B CA 1
ATOM 2142 C C . LEU B 1 29 ? 20.203 18.531 10.188 1 97.25 29 LEU B C 1
ATOM 2144 O O . LEU B 1 29 ? 19.984 19.734 10.008 1 97.25 29 LEU B O 1
ATOM 2148 N N . LEU B 1 30 ? 19.484 17.812 10.945 1 96.38 30 LEU B N 1
ATOM 2149 C CA . LEU B 1 30 ? 18.297 18.359 11.586 1 96.38 30 LEU B CA 1
ATOM 2150 C C . LEU B 1 30 ? 18.641 19.531 12.484 1 96.38 30 LEU B C 1
ATOM 2152 O O . LEU B 1 30 ? 19.484 19.422 13.375 1 96.38 30 LEU B O 1
ATOM 2156 N N . PRO B 1 31 ? 18.078 20.672 12.297 1 92.75 31 PRO B N 1
ATOM 2157 C CA . PRO B 1 31 ? 18.281 21.797 13.195 1 92.75 31 PRO B CA 1
ATOM 2158 C C . PRO B 1 31 ? 17.531 21.656 14.516 1 92.75 31 PRO B C 1
ATOM 2160 O O . PRO B 1 31 ? 16.688 20.766 14.648 1 92.75 31 PRO B O 1
ATOM 2163 N N . PRO B 1 32 ? 17.938 22.438 15.516 1 91.5 32 PRO B N 1
ATOM 2164 C CA . PRO B 1 32 ? 17.062 22.469 16.703 1 91.5 32 PRO B CA 1
ATOM 2165 C C . PRO B 1 32 ? 15.641 22.891 16.375 1 91.5 32 PRO B C 1
ATOM 2167 O O . PRO B 1 32 ? 15.43 23.875 15.656 1 91.5 32 PRO B O 1
ATOM 2170 N N . LEU B 1 33 ? 14.711 22.094 16.734 1 91.62 33 LEU B N 1
ATOM 2171 C CA . LEU B 1 33 ? 13.328 22.344 16.328 1 91.62 33 LEU B CA 1
ATOM 2172 C C . LEU B 1 33 ? 12.445 22.531 17.562 1 91.62 33 LEU B C 1
ATOM 2174 O O . LEU B 1 33 ? 12.594 21.828 18.562 1 91.62 33 LEU B O 1
ATOM 2178 N N . GLN B 1 34 ? 11.648 23.547 17.469 1 92.81 34 GLN B N 1
ATOM 2179 C CA . GLN B 1 34 ? 10.5 23.656 18.375 1 92.81 34 GLN B CA 1
ATOM 2180 C C . GLN B 1 34 ? 9.25 23.062 17.734 1 92.81 34 GLN B C 1
ATOM 2182 O O . GLN B 1 34 ? 8.297 22.703 18.422 1 92.81 34 GLN B O 1
ATOM 2187 N N . SER B 1 35 ? 9.32 22.984 16.391 1 96.94 35 SER B N 1
ATOM 2188 C CA . SER B 1 35 ? 8.242 22.391 15.617 1 96.94 35 SER B CA 1
ATOM 2189 C C . SER B 1 35 ? 8.352 20.875 15.578 1 96.94 35 SER B C 1
ATOM 2191 O O . SER B 1 35 ? 9.344 20.312 16.047 1 96.94 35 SER B O 1
ATOM 2193 N N . GLU B 1 36 ? 7.297 20.266 15.234 1 97.5 36 GLU B N 1
ATOM 2194 C CA . GLU B 1 36 ? 7.312 18.828 14.969 1 97.5 36 GLU B CA 1
ATOM 2195 C C . GLU B 1 36 ? 7.504 18.547 13.484 1 97.5 36 GLU B C 1
ATOM 2197 O O . GLU B 1 36 ? 6.988 19.266 12.633 1 97.5 36 GLU B O 1
ATOM 2202 N N . VAL B 1 37 ? 8.281 17.547 13.211 1 98.44 37 VAL B N 1
ATOM 2203 C CA . VAL B 1 37 ? 8.555 17.125 11.844 1 98.44 37 VAL B CA 1
ATOM 2204 C C . VAL B 1 37 ? 8.086 15.695 11.633 1 98.44 37 VAL B C 1
ATOM 2206 O O . VAL B 1 37 ? 8.234 14.852 12.523 1 98.44 37 VAL B O 1
ATOM 2209 N N . ALA B 1 38 ? 7.473 15.438 10.508 1 98.75 38 ALA B N 1
ATOM 2210 C CA . ALA B 1 38 ? 7.062 14.078 10.148 1 98.75 38 ALA B CA 1
ATOM 2211 C C . ALA B 1 38 ? 7.297 13.805 8.664 1 98.75 38 ALA B C 1
ATOM 2213 O O . ALA B 1 38 ? 7.148 14.703 7.832 1 98.75 38 ALA B O 1
ATOM 2214 N N . LEU B 1 39 ? 7.699 12.633 8.336 1 98.88 39 LEU B N 1
ATOM 2215 C CA . LEU B 1 39 ? 7.812 12.172 6.957 1 98.88 39 LEU B CA 1
ATOM 2216 C C . LEU B 1 39 ? 6.82 11.047 6.68 1 98.88 39 LEU B C 1
ATOM 2218 O O . LEU B 1 39 ? 6.711 10.102 7.465 1 98.88 39 LEU B O 1
ATOM 2222 N N . LEU B 1 40 ? 6.117 11.148 5.598 1 98.88 40 LEU B N 1
ATOM 2223 C CA . LEU B 1 40 ? 5.137 10.156 5.164 1 98.88 40 LEU B CA 1
ATOM 2224 C C . LEU B 1 40 ? 5.52 9.57 3.811 1 98.88 40 LEU B C 1
ATOM 2226 O O . LEU B 1 40 ? 4.941 9.938 2.785 1 98.88 40 LEU B O 1
ATOM 2230 N N . PRO B 1 41 ? 6.477 8.648 3.781 1 98.88 41 PRO B N 1
ATOM 2231 C CA . PRO B 1 41 ? 6.879 7.973 2.547 1 98.88 41 PRO B CA 1
ATOM 2232 C C . PRO B 1 41 ? 5.957 6.816 2.182 1 98.88 41 PRO B C 1
ATOM 2234 O O . PRO B 1 41 ? 5.016 6.516 2.92 1 98.88 41 PRO B O 1
ATOM 2237 N N . ALA B 1 42 ? 6.199 6.223 1.017 1 98.81 42 ALA B N 1
ATOM 2238 C CA . ALA B 1 42 ? 5.449 5.035 0.624 1 98.81 42 ALA B CA 1
ATOM 2239 C C . ALA B 1 42 ? 5.711 3.877 1.585 1 98.81 42 ALA B C 1
ATOM 2241 O O . ALA B 1 42 ? 6.746 3.84 2.254 1 98.81 42 ALA B O 1
ATOM 2242 N N . TYR B 1 43 ? 4.828 2.883 1.646 1 98.88 43 TYR B N 1
ATOM 2243 C CA . TYR B 1 43 ? 4.789 1.799 2.621 1 98.88 43 TYR B CA 1
ATOM 2244 C C . TYR B 1 43 ? 6.137 1.089 2.697 1 98.88 43 TYR B C 1
ATOM 2246 O O . TYR B 1 43 ? 6.652 0.835 3.789 1 98.88 43 TYR B O 1
ATOM 2254 N N . PRO B 1 44 ? 6.773 0.786 1.523 1 98.62 44 PRO B N 1
ATOM 2255 C CA . PRO B 1 44 ? 7.984 -0.038 1.587 1 98.62 44 PRO B CA 1
ATOM 2256 C C . PRO B 1 44 ? 9.156 0.682 2.252 1 98.62 44 PRO B C 1
ATOM 2258 O O . PRO B 1 44 ? 10.164 0.055 2.574 1 98.62 44 PRO B O 1
ATOM 2261 N N . MET B 1 45 ? 9.016 1.936 2.541 1 98.75 45 MET B N 1
ATOM 2262 C CA . MET B 1 45 ? 10.117 2.725 3.092 1 98.75 45 MET B CA 1
ATOM 2263 C C . MET B 1 45 ? 9.977 2.871 4.602 1 98.75 45 MET B C 1
ATOM 2265 O O . MET B 1 45 ? 10.898 3.346 5.273 1 98.75 45 MET B O 1
ATOM 2269 N N . LEU B 1 46 ? 8.875 2.428 5.152 1 98.81 46 LEU B N 1
ATOM 2270 C CA . LEU B 1 46 ? 8.555 2.676 6.555 1 98.81 46 LEU B CA 1
ATOM 2271 C C . LEU B 1 46 ? 9.531 1.955 7.473 1 98.81 46 LEU B C 1
ATOM 2273 O O . LEU B 1 46 ? 9.961 2.512 8.484 1 98.81 46 LEU B O 1
ATOM 2277 N N . PRO B 1 47 ? 9.93 0.708 7.156 1 98.69 47 PRO B N 1
ATOM 2278 C CA . PRO B 1 47 ? 10.922 0.077 8.031 1 98.69 47 PRO B CA 1
ATOM 2279 C C . PRO B 1 47 ? 12.242 0.842 8.078 1 98.69 47 PRO B C 1
ATOM 2281 O O . PRO B 1 47 ? 12.875 0.913 9.133 1 98.69 47 PRO B O 1
ATOM 2284 N N . ALA B 1 48 ? 12.656 1.397 6.938 1 98.31 48 ALA B N 1
ATOM 2285 C CA . ALA B 1 48 ? 13.859 2.232 6.934 1 98.31 48 ALA B CA 1
ATOM 2286 C C . ALA B 1 48 ? 13.664 3.475 7.797 1 98.31 48 ALA B C 1
ATOM 2288 O O . ALA B 1 48 ? 14.586 3.906 8.492 1 98.31 48 ALA B O 1
ATOM 2289 N N . ALA B 1 49 ? 12.5 4.086 7.719 1 98.81 49 ALA B N 1
ATOM 2290 C CA . ALA B 1 49 ? 12.188 5.227 8.578 1 98.81 49 ALA B CA 1
ATOM 2291 C C . ALA B 1 49 ? 12.305 4.848 10.055 1 98.81 49 ALA B C 1
ATOM 2293 O O . ALA B 1 49 ? 12.875 5.594 10.852 1 98.81 49 ALA B O 1
ATOM 2294 N N . LYS B 1 50 ? 11.727 3.707 10.406 1 98.5 50 LYS B N 1
ATOM 2295 C CA . LYS B 1 50 ? 11.82 3.219 11.773 1 98.5 50 LYS B CA 1
ATOM 2296 C C . LYS B 1 50 ? 13.281 3.074 12.203 1 98.5 50 LYS B C 1
ATOM 2298 O O . LYS B 1 50 ? 13.656 3.525 13.289 1 98.5 50 LYS B O 1
ATOM 2303 N N . GLU B 1 51 ? 14.031 2.459 11.375 1 97.69 51 GLU B N 1
ATOM 2304 C CA . GLU B 1 51 ? 15.438 2.211 11.68 1 97.69 51 GLU B CA 1
ATOM 2305 C C . GLU B 1 51 ? 16.188 3.516 11.938 1 97.69 51 GLU B C 1
ATOM 2307 O O . GLU B 1 51 ? 16.969 3.611 12.883 1 97.69 51 GLU B O 1
ATOM 2312 N N . VAL B 1 52 ? 15.906 4.488 11.133 1 98.31 52 VAL B N 1
ATOM 2313 C CA . VAL B 1 52 ? 16.703 5.711 11.156 1 98.31 52 VAL B CA 1
ATOM 2314 C C . VAL B 1 52 ? 16.156 6.66 12.227 1 98.31 52 VAL B C 1
ATOM 2316 O O . VAL B 1 52 ? 16.938 7.324 12.922 1 98.31 52 VAL B O 1
ATOM 2319 N N . PHE B 1 53 ? 14.852 6.703 12.398 1 98.25 53 PHE B N 1
ATOM 2320 C CA . PHE B 1 53 ? 14.258 7.805 13.141 1 98.25 53 PHE B CA 1
ATOM 2321 C C . PHE B 1 53 ? 13.828 7.352 14.531 1 98.25 53 PHE B C 1
ATOM 2323 O O . PHE B 1 53 ? 13.43 8.172 15.359 1 98.25 53 PHE B O 1
ATOM 2330 N N . SER B 1 54 ? 13.867 6.008 14.781 1 94.44 54 SER B N 1
ATOM 2331 C CA . SER B 1 54 ? 13.523 5.559 16.125 1 94.44 54 SER B CA 1
ATOM 2332 C C . SER B 1 54 ? 14.328 6.312 17.188 1 94.44 54 SER B C 1
ATOM 2334 O O . SER B 1 54 ? 15.555 6.387 17.094 1 94.44 54 SER B O 1
ATOM 2336 N N . GLY B 1 55 ? 13.625 6.934 18.172 1 91.94 55 GLY B N 1
ATOM 2337 C CA . GLY B 1 55 ? 14.281 7.656 19.25 1 91.94 55 GLY B CA 1
ATOM 2338 C C . GLY B 1 55 ? 14.695 9.062 18.859 1 91.94 55 GLY B C 1
ATOM 2339 O O . GLY B 1 55 ? 15.297 9.789 19.656 1 91.94 55 GLY B O 1
ATOM 2340 N N . SER B 1 56 ? 14.438 9.391 17.625 1 93.81 56 SER B N 1
ATOM 2341 C CA . SER B 1 56 ? 14.75 10.742 17.172 1 93.81 56 SER B CA 1
ATOM 2342 C C . SER B 1 56 ? 13.539 11.656 17.281 1 93.81 56 SER B C 1
ATOM 2344 O O . SER B 1 56 ? 12.484 11.242 17.766 1 93.81 56 SER B O 1
ATOM 2346 N N . GLN B 1 57 ? 13.727 12.922 16.891 1 94.44 57 GLN B N 1
ATOM 2347 C CA . GLN B 1 57 ? 12.656 13.914 16.922 1 94.44 57 GLN B CA 1
ATOM 2348 C C . GLN B 1 57 ? 11.797 13.844 15.664 1 94.44 57 GLN B C 1
ATOM 2350 O O . GLN B 1 57 ? 10.766 14.516 15.578 1 94.44 57 GLN B O 1
ATOM 2355 N N . VAL B 1 58 ? 12.258 13.055 14.734 1 98.19 58 VAL B N 1
ATOM 2356 C CA . VAL B 1 58 ? 11.531 12.984 13.477 1 98.19 58 VAL B CA 1
ATOM 2357 C C . VAL B 1 58 ? 10.477 11.883 13.555 1 98.19 58 VAL B C 1
ATOM 2359 O O . VAL B 1 58 ? 10.805 10.711 13.75 1 98.19 58 VAL B O 1
ATOM 2362 N N . ALA B 1 59 ? 9.234 12.281 13.453 1 98.56 59 ALA B N 1
ATOM 2363 C CA . ALA B 1 59 ? 8.148 11.312 13.344 1 98.56 59 ALA B CA 1
ATOM 2364 C C . ALA B 1 59 ? 7.984 10.836 11.906 1 98.56 59 ALA B C 1
ATOM 2366 O O . ALA B 1 59 ? 8.562 11.406 10.984 1 98.56 59 ALA B O 1
ATOM 2367 N N . TYR B 1 60 ? 7.297 9.781 11.758 1 98.81 60 TYR B N 1
ATOM 2368 C CA . TYR B 1 60 ? 6.992 9.273 10.43 1 98.81 60 TYR B CA 1
ATOM 2369 C C . TYR B 1 60 ? 5.656 8.539 10.414 1 98.81 60 TYR B C 1
ATOM 2371 O O . TYR B 1 60 ? 5.059 8.305 11.469 1 98.81 60 TYR B O 1
ATOM 2379 N N . GLY B 1 61 ? 5.137 8.273 9.258 1 98.88 61 GLY B N 1
ATOM 2380 C CA . GLY B 1 61 ? 3.863 7.59 9.094 1 98.88 61 GLY B CA 1
ATOM 2381 C C . GLY B 1 61 ? 3.561 7.23 7.652 1 98.88 61 GLY B C 1
ATOM 2382 O O . GLY B 1 61 ? 4.445 7.281 6.793 1 98.88 61 GLY B O 1
ATOM 2383 N N . ALA B 1 62 ? 2.363 6.805 7.418 1 98.94 62 ALA B N 1
ATOM 2384 C CA . ALA B 1 62 ? 1.967 6.238 6.133 1 98.94 62 ALA B CA 1
ATOM 2385 C C . ALA B 1 62 ? 1.088 7.211 5.352 1 98.94 62 ALA B C 1
ATOM 2387 O O . ALA B 1 62 ? 0.632 8.219 5.895 1 98.94 62 ALA B O 1
ATOM 2388 N N . GLN B 1 63 ? 0.896 6.895 4.113 1 98.94 63 GLN B N 1
ATOM 2389 C CA . GLN B 1 63 ? 0.138 7.75 3.207 1 98.94 63 GLN B CA 1
ATOM 2390 C C . GLN B 1 63 ? -1.306 7.273 3.078 1 98.94 63 GLN B C 1
ATOM 2392 O O . GLN B 1 63 ? -2.107 7.891 2.373 1 98.94 63 GLN B O 1
ATOM 2397 N N . ASP B 1 64 ? -1.577 6.16 3.68 1 98.88 64 ASP B N 1
ATOM 2398 C CA . ASP B 1 64 ? -2.891 5.527 3.635 1 98.88 64 ASP B CA 1
ATOM 2399 C C . ASP B 1 64 ? -2.98 4.375 4.637 1 98.88 64 ASP B C 1
ATOM 2401 O O . ASP B 1 64 ? -1.986 4.02 5.273 1 98.88 64 ASP B O 1
ATOM 2405 N N . VAL B 1 65 ? -4.242 3.885 4.812 1 98.94 65 VAL B N 1
ATOM 2406 C CA . VAL B 1 65 ? -4.477 2.771 5.723 1 98.94 65 VAL B CA 1
ATOM 2407 C C . VAL B 1 65 ? -5.773 2.059 5.348 1 98.94 65 VAL B C 1
ATOM 2409 O O . VAL B 1 65 ? -6.664 2.66 4.746 1 98.94 65 VAL B O 1
ATOM 2412 N N . SER B 1 66 ? -5.836 0.793 5.668 1 98.88 66 SER B N 1
ATOM 2413 C CA . SER B 1 66 ? -7.059 0.029 5.441 1 98.88 66 SER B CA 1
ATOM 2414 C C . SER B 1 66 ? -8.133 0.391 6.465 1 98.88 66 SER B C 1
ATOM 2416 O O . SER B 1 66 ? -7.824 0.673 7.625 1 98.88 66 SER B O 1
ATOM 2418 N N . ALA B 1 67 ? -9.383 0.299 6.012 1 98.75 67 ALA B N 1
ATOM 2419 C CA . ALA B 1 67 ? -10.516 0.476 6.922 1 98.75 67 ALA B CA 1
ATOM 2420 C C . ALA B 1 67 ? -10.758 -0.788 7.742 1 98.75 67 ALA B C 1
ATOM 2422 O O . ALA B 1 67 ? -11.57 -0.783 8.672 1 98.75 67 ALA B O 1
ATOM 2423 N N . HIS B 1 68 ? -10.008 -1.86 7.441 1 98.62 68 HIS B N 1
ATOM 2424 C CA . HIS B 1 68 ? -10.219 -3.152 8.086 1 98.62 68 HIS B CA 1
ATOM 2425 C C . HIS B 1 68 ? -9.094 -3.465 9.07 1 98.62 68 HIS B C 1
ATOM 2427 O O . HIS B 1 68 ? -7.977 -2.953 8.93 1 98.62 68 HIS B O 1
ATOM 2433 N N . ARG B 1 69 ? -9.359 -4.336 10.039 1 98.12 69 ARG B N 1
ATOM 2434 C CA . ARG B 1 69 ? -8.391 -4.652 11.078 1 98.12 69 ARG B CA 1
ATOM 2435 C C . ARG B 1 69 ? -7.391 -5.703 10.594 1 98.12 69 ARG B C 1
ATOM 2437 O O . ARG B 1 69 ? -6.203 -5.633 10.914 1 98.12 69 ARG B O 1
ATOM 2444 N N . GLU B 1 70 ? -7.867 -6.719 9.961 1 98.06 70 GLU B N 1
ATOM 2445 C CA . GLU B 1 70 ? -7.105 -7.852 9.445 1 98.06 70 GLU B CA 1
ATOM 2446 C C . GLU B 1 70 ? -7.969 -8.742 8.555 1 98.06 70 GLU B C 1
ATOM 2448 O O . GLU B 1 70 ? -9.195 -8.75 8.688 1 98.06 70 GLU B O 1
ATOM 2453 N N . GLY B 1 71 ? -7.328 -9.438 7.578 1 97.75 71 GLY B N 1
ATOM 2454 C CA . GLY B 1 71 ? -8.133 -10.43 6.883 1 97.75 71 GLY B CA 1
ATOM 2455 C C . GLY B 1 71 ? -7.852 -10.492 5.395 1 97.75 71 GLY B C 1
ATOM 2456 O O . GLY B 1 71 ? -6.727 -10.234 4.961 1 97.75 71 GLY B O 1
ATOM 2457 N N . ALA B 1 72 ? -8.938 -10.938 4.625 1 97.06 72 ALA B N 1
ATOM 2458 C CA . ALA B 1 72 ? -8.836 -11.188 3.189 1 97.06 72 ALA B CA 1
ATOM 2459 C C . ALA B 1 72 ? -8.914 -9.891 2.395 1 97.06 72 ALA B C 1
ATOM 2461 O O . ALA B 1 72 ? -9.875 -9.664 1.653 1 97.06 72 ALA B O 1
ATOM 2462 N N . TYR B 1 73 ? -7.875 -9.102 2.578 1 98.44 73 TYR B N 1
ATOM 2463 C CA . TYR B 1 73 ? -7.738 -7.812 1.899 1 98.44 73 TYR B CA 1
ATOM 2464 C C . TYR B 1 73 ? -6.363 -7.684 1.256 1 98.44 73 TYR B C 1
ATOM 2466 O O . TYR B 1 73 ? -5.508 -6.945 1.748 1 98.44 73 TYR B O 1
ATOM 2474 N N . THR B 1 74 ? -6.184 -8.414 0.098 1 98.5 74 THR B N 1
ATOM 2475 C CA . THR B 1 74 ? -4.922 -8.477 -0.637 1 98.5 74 THR B CA 1
ATOM 2476 C C . THR B 1 74 ? -4.453 -7.082 -1.031 1 98.5 74 THR B C 1
ATOM 2478 O O . THR B 1 74 ? -5.215 -6.305 -1.611 1 98.5 74 THR B O 1
ATOM 2481 N N . GLY B 1 75 ? -3.264 -6.746 -0.635 1 98.56 75 GLY B N 1
ATOM 2482 C CA . GLY B 1 75 ? -2.662 -5.5 -1.082 1 98.56 75 GLY B CA 1
ATOM 2483 C C . GLY B 1 75 ? -2.885 -4.352 -0.116 1 98.56 75 GLY B C 1
ATOM 2484 O O . GLY B 1 75 ? -2.348 -3.258 -0.311 1 98.56 75 GLY B O 1
ATOM 2485 N N . GLU B 1 76 ? -3.648 -4.59 0.958 1 98.75 76 GLU B N 1
ATOM 2486 C CA . GLU B 1 76 ? -3.932 -3.518 1.909 1 98.75 76 GLU B CA 1
ATOM 2487 C C . GLU B 1 76 ? -2.98 -3.57 3.1 1 98.75 76 GLU B C 1
ATOM 2489 O O . GLU B 1 76 ? -2.275 -4.562 3.297 1 98.75 76 GLU B O 1
ATOM 2494 N N . VAL B 1 77 ? -2.879 -2.492 3.809 1 98.94 77 VAL B N 1
ATOM 2495 C CA . VAL B 1 77 ? -2.027 -2.348 4.984 1 98.94 77 VAL B CA 1
ATOM 2496 C C . VAL B 1 77 ? -2.867 -1.905 6.18 1 98.94 77 VAL B C 1
ATOM 2498 O O . VAL B 1 77 ? -3.58 -0.901 6.109 1 98.94 77 VAL B O 1
ATOM 2501 N N . SER B 1 78 ? -2.787 -2.611 7.254 1 98.94 78 SER B N 1
ATOM 2502 C CA . SER B 1 78 ? -3.635 -2.342 8.414 1 98.94 78 SER B CA 1
ATOM 2503 C C . SER B 1 78 ? -2.984 -1.336 9.352 1 98.94 78 SER B C 1
ATOM 2505 O O . SER B 1 78 ? -1.763 -1.164 9.336 1 98.94 78 SER B O 1
ATOM 2507 N N . ALA B 1 79 ? -3.838 -0.708 10.164 1 98.94 79 ALA B N 1
ATOM 2508 C CA . ALA B 1 79 ? -3.336 0.2 11.195 1 98.94 79 ALA B CA 1
ATOM 2509 C C . ALA B 1 79 ? -2.438 -0.536 12.18 1 98.94 79 ALA B C 1
ATOM 2511 O O . ALA B 1 79 ? -1.472 0.035 12.695 1 98.94 79 ALA B O 1
ATOM 2512 N N . ARG B 1 80 ? -2.693 -1.796 12.422 1 98.81 80 ARG B N 1
ATOM 2513 C CA . ARG B 1 80 ? -1.871 -2.602 13.32 1 98.81 80 ARG B CA 1
ATOM 2514 C C . ARG B 1 80 ? -0.458 -2.766 12.773 1 98.81 80 ARG B C 1
ATOM 2516 O O . ARG B 1 80 ? 0.515 -2.738 13.531 1 98.81 80 ARG B O 1
ATOM 2523 N N . MET B 1 81 ? -0.341 -2.977 11.469 1 98.94 81 MET B N 1
ATOM 2524 C CA . MET B 1 81 ? 0.967 -3.08 10.828 1 98.94 81 MET B CA 1
ATOM 2525 C C . MET B 1 81 ? 1.764 -1.793 11.008 1 98.94 81 MET B C 1
ATOM 2527 O O . MET B 1 81 ? 2.957 -1.833 11.312 1 98.94 81 MET B O 1
ATOM 2531 N N . LEU B 1 82 ? 1.076 -0.68 10.812 1 98.94 82 LEU B N 1
ATOM 2532 C CA . LEU B 1 82 ? 1.716 0.625 10.938 1 98.94 82 LEU B CA 1
ATOM 2533 C C . LEU B 1 82 ? 2.141 0.888 12.383 1 98.94 82 LEU B C 1
ATOM 2535 O O . LEU B 1 82 ? 3.23 1.409 12.625 1 98.94 82 LEU B O 1
ATOM 2539 N N . ALA B 1 83 ? 1.272 0.532 13.305 1 98.88 83 ALA B N 1
ATOM 2540 C CA . ALA B 1 83 ? 1.593 0.68 14.719 1 98.88 83 ALA B CA 1
ATOM 2541 C C . ALA B 1 83 ? 2.816 -0.151 15.094 1 98.88 83 ALA B C 1
ATOM 2543 O O . ALA B 1 83 ? 3.682 0.309 15.844 1 98.88 83 ALA B O 1
ATOM 2544 N N . ASP B 1 84 ? 2.893 -1.344 14.594 1 98.81 84 ASP B N 1
ATOM 2545 C CA . ASP B 1 84 ? 4.016 -2.24 14.852 1 98.81 84 ASP B CA 1
ATOM 2546 C C . ASP B 1 84 ? 5.328 -1.635 14.352 1 98.81 84 ASP B C 1
ATOM 2548 O O . ASP B 1 84 ? 6.395 -1.924 14.898 1 98.81 84 ASP B O 1
ATOM 2552 N N . LEU B 1 85 ? 5.266 -0.757 13.359 1 98.69 85 LEU B N 1
ATOM 2553 C CA . LEU B 1 85 ? 6.449 -0.102 12.82 1 98.69 85 LEU B CA 1
ATOM 2554 C C . LEU B 1 85 ? 6.727 1.211 13.547 1 98.69 85 LEU B C 1
ATOM 2556 O O . LEU B 1 85 ? 7.68 1.921 13.211 1 98.69 85 LEU B O 1
ATOM 2560 N N . GLY B 1 86 ? 5.895 1.562 14.461 1 98.62 86 GLY B N 1
ATOM 2561 C CA . GLY B 1 86 ? 6.129 2.764 15.25 1 98.62 86 GLY B CA 1
ATOM 2562 C C . GLY B 1 86 ? 5.672 4.031 14.555 1 98.62 86 GLY B C 1
ATOM 2563 O O . GLY B 1 86 ? 6.121 5.129 14.891 1 98.62 86 GLY B O 1
ATOM 2564 N N . CYS B 1 87 ? 4.828 3.883 13.547 1 98.81 87 CYS B N 1
ATOM 2565 C CA . CYS B 1 87 ? 4.289 5.055 12.867 1 98.81 87 CYS B CA 1
ATOM 2566 C C . CYS B 1 87 ? 3.479 5.918 13.828 1 98.81 87 CYS B C 1
ATOM 2568 O O . CYS B 1 87 ? 2.725 5.395 14.648 1 98.81 87 CYS B O 1
ATOM 2570 N N . ARG B 1 88 ? 3.625 7.16 13.68 1 98.75 88 ARG B N 1
ATOM 2571 C CA . ARG B 1 88 ? 2.844 8.086 14.492 1 98.75 88 ARG B CA 1
ATOM 2572 C C . ARG B 1 88 ? 1.613 8.578 13.742 1 98.75 88 ARG B C 1
ATOM 2574 O O . ARG B 1 88 ? 0.55 8.766 14.336 1 98.75 88 ARG B O 1
ATOM 2581 N N . TYR B 1 89 ? 1.751 8.797 12.461 1 98.94 89 TYR B N 1
ATOM 2582 C CA . TYR B 1 89 ? 0.723 9.422 11.633 1 98.94 89 TYR B CA 1
ATOM 2583 C C . TYR B 1 89 ? 0.331 8.508 10.477 1 98.94 89 TYR B C 1
ATOM 2585 O O . TYR B 1 89 ? 1.09 7.617 10.102 1 98.94 89 TYR B O 1
ATOM 2593 N N . ALA B 1 90 ? -0.844 8.719 9.969 1 98.94 90 ALA B N 1
ATOM 2594 C CA . ALA B 1 90 ? -1.203 8.266 8.625 1 98.94 90 ALA B CA 1
ATOM 2595 C C . ALA B 1 90 ? -2.18 9.227 7.961 1 98.94 90 ALA B C 1
ATOM 2597 O O . ALA B 1 90 ? -3.094 9.742 8.609 1 98.94 90 ALA B O 1
ATOM 2598 N N . ILE B 1 91 ? -1.949 9.453 6.727 1 98.94 91 ILE B N 1
ATOM 2599 C CA . ILE B 1 91 ? -2.838 10.32 5.961 1 98.94 91 ILE B CA 1
ATOM 2600 C C . ILE B 1 91 ? -4.117 9.562 5.605 1 98.94 91 ILE B C 1
ATOM 2602 O O . ILE B 1 91 ? -4.062 8.391 5.223 1 98.94 91 ILE B O 1
ATOM 2606 N N . VAL B 1 92 ? -5.273 10.203 5.727 1 98.94 92 VAL B N 1
ATOM 2607 C CA . VAL B 1 92 ? -6.539 9.68 5.223 1 98.94 92 VAL B CA 1
ATOM 2608 C C . VAL B 1 92 ? -7.297 10.773 4.484 1 98.94 92 VAL B C 1
ATOM 2610 O O . VAL B 1 92 ? -7.215 11.953 4.848 1 98.94 92 VAL B O 1
ATOM 2613 N N . GLY B 1 93 ? -7.906 10.422 3.389 1 98.69 93 GLY B N 1
ATOM 2614 C CA . GLY B 1 93 ? -8.758 11.344 2.654 1 98.69 93 GLY B CA 1
ATOM 2615 C C . GLY B 1 93 ? -7.984 12.273 1.737 1 98.69 93 GLY B C 1
ATOM 2616 O O . GLY B 1 93 ? -8.477 13.344 1.373 1 98.69 93 GLY B O 1
ATOM 2617 N N . HIS B 1 94 ? -6.75 11.961 1.451 1 98.75 94 HIS B N 1
ATOM 2618 C CA . HIS B 1 94 ? -6.004 12.781 0.504 1 98.75 94 HIS B CA 1
ATOM 2619 C C . HIS B 1 94 ? -6.758 12.922 -0.813 1 98.75 94 HIS B C 1
ATOM 2621 O O . HIS B 1 94 ? -7.418 11.984 -1.26 1 98.75 94 HIS B O 1
ATOM 2627 N N . SER B 1 95 ? -6.598 14.055 -1.47 1 97.81 95 SER B N 1
ATOM 2628 C CA . SER B 1 95 ? -7.328 14.367 -2.693 1 97.81 95 SER B CA 1
ATOM 2629 C C . SER B 1 95 ? -7.07 13.328 -3.777 1 97.81 95 SER B C 1
ATOM 2631 O O . SER B 1 95 ? -7.98 12.953 -4.516 1 97.81 95 SER B O 1
ATOM 2633 N N . GLU B 1 96 ? -5.867 12.859 -3.848 1 97.44 96 GLU B N 1
ATOM 2634 C CA . GLU B 1 96 ? -5.5 11.867 -4.852 1 97.44 96 GLU B CA 1
ATOM 2635 C C . GLU B 1 96 ? -6.215 10.539 -4.605 1 97.44 96 GLU B C 1
ATOM 2637 O O . GLU B 1 96 ? -6.598 9.852 -5.555 1 97.44 96 GLU B O 1
ATOM 2642 N N . ARG B 1 97 ? -6.375 10.148 -3.355 1 98.31 97 ARG B N 1
ATOM 2643 C CA . ARG B 1 97 ? -7.109 8.93 -3.023 1 98.31 97 ARG B CA 1
ATOM 2644 C C . ARG B 1 97 ? -8.594 9.086 -3.328 1 98.31 97 ARG B C 1
ATOM 2646 O O . ARG B 1 97 ? -9.227 8.172 -3.854 1 98.31 97 ARG B O 1
ATOM 2653 N N . ARG B 1 98 ? -9.164 10.266 -2.971 1 97.75 98 ARG B N 1
ATOM 2654 C CA . ARG B 1 98 ? -10.57 10.531 -3.281 1 97.75 98 ARG B CA 1
ATOM 2655 C C . ARG B 1 98 ? -10.812 10.492 -4.789 1 97.75 98 ARG B C 1
ATOM 2657 O O . ARG B 1 98 ? -11.789 9.906 -5.25 1 97.75 98 ARG B O 1
ATOM 2664 N N . ARG B 1 99 ? -9.883 11.07 -5.555 1 96.06 99 ARG B N 1
ATOM 2665 C CA . ARG B 1 99 ? -10.062 11.234 -6.996 1 96.06 99 ARG B CA 1
ATOM 2666 C C . ARG B 1 99 ? -9.766 9.938 -7.738 1 96.06 99 ARG B C 1
ATOM 2668 O O . ARG B 1 99 ? -10.57 9.492 -8.562 1 96.06 99 ARG B O 1
ATOM 2675 N N . TYR B 1 100 ? -8.625 9.281 -7.391 1 96.5 100 TYR B N 1
ATOM 2676 C CA . TYR B 1 100 ? -8.148 8.172 -8.211 1 96.5 100 TYR B CA 1
ATOM 2677 C C . TYR B 1 100 ? -8.68 6.844 -7.695 1 96.5 100 TYR B C 1
ATOM 2679 O O . TYR B 1 100 ? -8.734 5.863 -8.438 1 96.5 100 TYR B O 1
ATOM 2687 N N . HIS B 1 101 ? -9.102 6.777 -6.406 1 96.62 101 HIS B N 1
ATOM 2688 C CA . HIS B 1 101 ? -9.516 5.508 -5.812 1 96.62 101 HIS B CA 1
ATOM 2689 C C . HIS B 1 101 ? -10.953 5.57 -5.312 1 96.62 101 HIS B C 1
ATOM 2691 O O . HIS B 1 101 ? -11.445 4.621 -4.699 1 96.62 101 HIS B O 1
ATOM 2697 N N . GLY B 1 102 ? -11.625 6.691 -5.496 1 96.5 102 GLY B N 1
ATOM 2698 C CA . GLY B 1 102 ? -13.039 6.816 -5.191 1 96.5 102 GLY B CA 1
ATOM 2699 C C . GLY B 1 102 ? -13.336 6.789 -3.705 1 96.5 102 GLY B C 1
ATOM 2700 O O . GLY B 1 102 ? -14.383 6.289 -3.283 1 96.5 102 GLY B O 1
ATOM 2701 N N . GLU B 1 103 ? -12.453 7.234 -2.9 1 98 103 GLU B N 1
ATOM 2702 C CA . GLU B 1 103 ? -12.688 7.227 -1.459 1 98 103 GLU B CA 1
ATOM 2703 C C . GLU B 1 103 ? -13.789 8.203 -1.07 1 98 103 GLU B C 1
ATOM 2705 O O . GLU B 1 103 ? -13.734 9.383 -1.437 1 98 103 GLU B O 1
ATOM 2710 N N . THR B 1 104 ? -14.734 7.719 -0.327 1 98.62 104 THR B N 1
ATOM 2711 C CA . THR B 1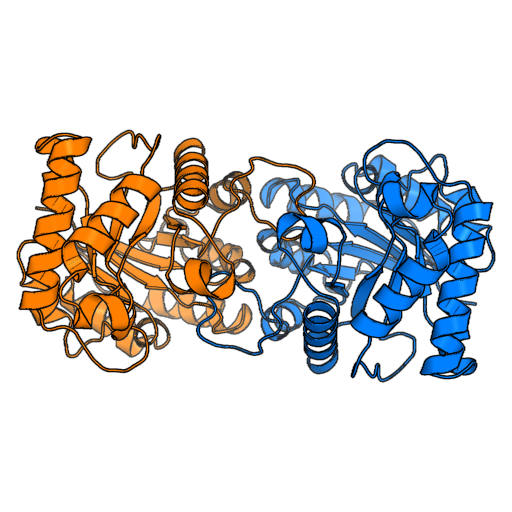 104 ? -15.852 8.523 0.162 1 98.62 104 THR B CA 1
ATOM 2712 C C . THR B 1 104 ? -15.562 9.062 1.559 1 98.62 104 THR B C 1
ATOM 2714 O O . THR B 1 104 ? -14.641 8.594 2.23 1 98.62 104 THR B O 1
ATOM 2717 N N . ASP B 1 105 ? -16.359 10.023 1.944 1 98.88 105 ASP B N 1
ATOM 2718 C CA . ASP B 1 105 ? -16.219 10.547 3.301 1 98.88 105 ASP B CA 1
ATOM 2719 C C . ASP B 1 105 ? -16.406 9.438 4.336 1 98.88 105 ASP B C 1
ATOM 2721 O O . ASP B 1 105 ? -15.664 9.375 5.32 1 98.88 105 ASP B O 1
ATOM 2725 N N . ALA B 1 106 ? -17.344 8.578 4.109 1 98.88 106 ALA B N 1
ATOM 2726 C CA . ALA B 1 106 ? -17.625 7.492 5.039 1 98.88 106 ALA B CA 1
ATOM 2727 C C . ALA B 1 106 ? -16.422 6.559 5.172 1 98.88 106 ALA B C 1
ATOM 2729 O O . ALA B 1 106 ? -16.094 6.113 6.273 1 98.88 106 ALA B O 1
ATOM 2730 N N . LEU B 1 107 ? -15.844 6.188 4.047 1 98.81 107 LEU B N 1
ATOM 2731 C CA . LEU B 1 107 ? -14.664 5.336 4.07 1 98.81 107 LEU B CA 1
ATOM 2732 C C . LEU B 1 107 ? -13.516 6.016 4.805 1 98.81 107 LEU B C 1
ATOM 2734 O O . LEU B 1 107 ? -12.797 5.371 5.578 1 98.81 107 LEU B O 1
ATOM 2738 N N . VAL B 1 108 ? -13.32 7.301 4.535 1 98.94 108 VAL B N 1
ATOM 2739 C CA . VAL B 1 108 ? -12.273 8.078 5.195 1 98.94 108 VAL B CA 1
ATOM 2740 C C . VAL B 1 108 ? -12.492 8.062 6.707 1 98.94 108 VAL B C 1
ATOM 2742 O O . VAL B 1 108 ? -11.539 7.883 7.473 1 98.94 108 VAL B O 1
ATOM 2745 N N . ALA B 1 109 ? -13.727 8.227 7.141 1 98.94 109 ALA B N 1
ATOM 2746 C CA . ALA B 1 109 ? -14.047 8.18 8.562 1 98.94 109 ALA B CA 1
ATOM 2747 C C . ALA B 1 109 ? -13.695 6.824 9.164 1 98.94 109 ALA B C 1
ATOM 2749 O O . ALA B 1 109 ? -13.164 6.746 10.273 1 98.94 109 ALA B O 1
ATOM 2750 N N . GLU B 1 110 ? -14.008 5.766 8.461 1 98.88 110 GLU B N 1
ATOM 2751 C CA . GLU B 1 110 ? -13.68 4.422 8.93 1 98.88 110 GLU B CA 1
ATOM 2752 C C . GLU B 1 110 ? -12.172 4.246 9.094 1 98.88 110 GLU B C 1
ATOM 2754 O O . GLU B 1 110 ? -11.711 3.68 10.086 1 98.88 110 GLU B O 1
ATOM 2759 N N . LYS B 1 111 ? -11.477 4.727 8.109 1 98.94 111 LYS B N 1
ATOM 2760 C CA . LYS B 1 111 ? -10.016 4.652 8.172 1 98.94 111 LYS B CA 1
ATOM 2761 C C . LYS B 1 111 ? -9.477 5.426 9.367 1 98.94 111 LYS B C 1
ATOM 2763 O O . LYS B 1 111 ? -8.578 4.957 10.062 1 98.94 111 LYS B O 1
ATOM 2768 N N . ALA B 1 112 ? -10 6.594 9.586 1 98.94 112 ALA B N 1
ATOM 2769 C CA . ALA B 1 112 ? -9.578 7.41 10.719 1 98.94 112 ALA B CA 1
ATOM 2770 C C . ALA B 1 112 ? -9.844 6.688 12.039 1 98.94 112 ALA B C 1
ATOM 2772 O O . ALA B 1 112 ? -8.992 6.688 12.938 1 98.94 112 ALA B O 1
ATOM 2773 N N . ARG B 1 113 ? -10.984 6.07 12.125 1 98.94 113 ARG B N 1
ATOM 2774 C CA . ARG B 1 113 ? -11.32 5.332 13.336 1 98.94 113 ARG B CA 1
ATOM 2775 C C . ARG B 1 113 ? -10.352 4.172 13.555 1 98.94 113 ARG B C 1
ATOM 2777 O O . ARG B 1 113 ? -9.938 3.906 14.68 1 98.94 113 ARG B O 1
ATOM 2784 N N . ARG B 1 114 ? -10.016 3.482 12.492 1 98.81 114 ARG B N 1
ATOM 2785 C CA . ARG B 1 114 ? -9.062 2.377 12.586 1 98.81 114 ARG B CA 1
ATOM 2786 C C . ARG B 1 114 ? -7.719 2.855 13.125 1 98.81 114 ARG B C 1
ATOM 2788 O O . ARG B 1 114 ? -7.086 2.166 13.93 1 98.81 114 ARG B O 1
ATOM 2795 N N . LEU B 1 115 ? -7.27 4 12.633 1 98.94 115 LEU B N 1
ATOM 2796 C CA . LEU B 1 115 ? -6.004 4.562 13.094 1 98.94 115 LEU B CA 1
ATOM 2797 C C . LEU B 1 115 ? -6.055 4.863 14.586 1 98.94 115 LEU B C 1
ATOM 2799 O O . LEU B 1 115 ? -5.148 4.488 15.336 1 98.94 115 LEU B O 1
ATOM 2803 N N . LEU B 1 116 ? -7.09 5.52 15.016 1 98.94 116 LEU B N 1
ATOM 2804 C CA . LEU B 1 116 ? -7.23 5.898 16.422 1 98.94 116 LEU B CA 1
ATOM 2805 C C . LEU B 1 116 ? -7.25 4.664 17.312 1 98.94 116 LEU B C 1
ATOM 2807 O O . LEU B 1 116 ? -6.703 4.688 18.422 1 98.94 116 LEU B O 1
ATOM 2811 N N . GLU B 1 117 ? -7.863 3.59 16.844 1 98.75 117 GLU B N 1
ATOM 2812 C CA . GLU B 1 117 ? -7.926 2.344 17.609 1 98.75 117 GLU B CA 1
ATOM 2813 C C . GLU B 1 117 ? -6.531 1.81 17.906 1 98.75 117 GLU B C 1
ATOM 2815 O O . GLU B 1 117 ? -6.328 1.122 18.906 1 98.75 117 GLU B O 1
ATOM 2820 N N . GLU B 1 118 ? -5.594 2.105 17.047 1 98.75 118 GLU B N 1
ATOM 2821 C CA . GLU B 1 118 ? -4.234 1.602 17.203 1 98.75 118 GLU B CA 1
ATOM 2822 C C . GLU B 1 118 ? -3.307 2.684 17.75 1 98.75 118 GLU B C 1
ATOM 2824 O O . GLU B 1 118 ? -2.086 2.506 17.781 1 98.75 118 GLU B O 1
ATOM 2829 N N . GLY B 1 119 ? -3.834 3.863 18.094 1 98.75 119 GLY B N 1
ATOM 2830 C CA . GLY B 1 119 ? -3.064 4.934 18.703 1 98.75 119 GLY B CA 1
ATOM 2831 C C . GLY B 1 119 ? -2.316 5.789 17.703 1 98.75 119 GLY B C 1
ATOM 2832 O O . GLY B 1 119 ? -1.4 6.527 18.078 1 98.75 119 GLY B O 1
ATOM 2833 N N . LEU B 1 120 ? -2.625 5.641 16.422 1 98.88 120 LEU B N 1
ATOM 2834 C CA . LEU B 1 120 ? -2.037 6.496 15.398 1 98.88 120 LEU B CA 1
ATOM 2835 C C . LEU B 1 120 ? -2.877 7.75 15.188 1 98.88 120 LEU B C 1
ATOM 2837 O O . LEU B 1 120 ? -4.098 7.719 15.344 1 98.88 120 LEU B O 1
ATOM 2841 N N . THR B 1 121 ? -2.252 8.797 14.836 1 98.94 121 THR B N 1
ATOM 2842 C CA . THR B 1 121 ? -2.934 10.062 14.602 1 98.94 121 THR B CA 1
ATOM 2843 C C . THR B 1 121 ? -3.262 10.234 13.117 1 98.94 121 THR B C 1
ATOM 2845 O O . THR B 1 121 ? -2.359 10.32 12.281 1 98.94 121 THR B O 1
ATOM 2848 N N . PRO B 1 122 ? -4.539 10.305 12.766 1 99 122 PRO B N 1
ATOM 2849 C CA . PRO B 1 122 ? -4.875 10.609 11.367 1 99 122 PRO B CA 1
ATOM 2850 C C . PRO B 1 122 ? -4.543 12.047 10.984 1 99 122 PRO B C 1
ATOM 2852 O O . PRO B 1 122 ? -4.766 12.969 11.773 1 99 122 PRO B O 1
ATOM 2855 N N . ILE B 1 123 ? -3.869 12.227 9.875 1 98.94 123 ILE B N 1
ATOM 2856 C CA . ILE B 1 123 ? -3.869 13.484 9.141 1 98.94 123 ILE B CA 1
ATOM 2857 C C . ILE B 1 123 ? -4.977 13.477 8.094 1 98.94 123 ILE B C 1
ATOM 2859 O O . ILE B 1 123 ? -4.812 12.906 7.016 1 98.94 123 ILE B O 1
ATOM 2863 N N . LEU B 1 124 ? -6.109 14.008 8.453 1 98.94 124 LEU B N 1
ATOM 2864 C CA . LEU B 1 124 ? -7.316 13.93 7.641 1 98.94 124 LEU B CA 1
ATOM 2865 C C . LEU B 1 124 ? -7.387 15.094 6.656 1 98.94 124 LEU B C 1
ATOM 2867 O O . LEU B 1 124 ? -7.449 16.25 7.066 1 98.94 124 LEU B O 1
ATOM 2871 N N . CYS B 1 125 ? -7.395 14.773 5.406 1 98.88 125 CYS B N 1
ATOM 2872 C CA . CYS B 1 125 ? -7.336 15.789 4.359 1 98.88 125 CYS B CA 1
ATOM 2873 C C . CYS B 1 125 ? -8.734 16.156 3.871 1 98.88 125 CYS B C 1
ATOM 2875 O O . CYS B 1 125 ? -9.586 15.273 3.701 1 98.88 125 CYS B O 1
ATOM 2877 N N . VAL B 1 126 ? -8.914 17.391 3.68 1 98.75 126 VAL B N 1
ATOM 2878 C CA . VAL B 1 126 ? -10.133 17.922 3.08 1 98.75 126 VAL B CA 1
ATOM 2879 C C . VAL B 1 126 ? -9.789 19.047 2.109 1 98.75 126 VAL B C 1
ATOM 2881 O O . VAL B 1 126 ? -8.727 19.656 2.219 1 98.75 126 VAL B O 1
ATOM 2884 N N . GLY B 1 127 ? -10.609 19.312 1.19 1 97.44 127 GLY B N 1
ATOM 2885 C CA . GLY B 1 127 ? -10.391 20.375 0.229 1 97.44 127 GLY B CA 1
ATOM 2886 C C . GLY B 1 127 ? -11.312 20.297 -0.972 1 97.44 127 GLY B C 1
ATOM 2887 O O . GLY B 1 127 ? -11.789 19.219 -1.328 1 97.44 127 GLY B O 1
ATOM 2888 N N . GLU B 1 128 ? -11.516 21.391 -1.58 1 96.38 128 GLU B N 1
ATOM 2889 C CA . GLU B 1 128 ? -12.453 21.469 -2.693 1 96.38 128 GLU B CA 1
ATOM 2890 C C . GLU B 1 128 ? -11.727 21.453 -4.035 1 96.38 128 GLU B C 1
ATOM 2892 O O . GLU B 1 128 ? -10.609 21.969 -4.145 1 96.38 128 GLU B O 1
ATOM 2897 N N . PRO B 1 129 ? -12.32 20.859 -5.035 1 94.69 129 PRO B N 1
ATOM 2898 C CA . PRO B 1 129 ? -11.781 21.031 -6.387 1 94.69 129 PRO B CA 1
ATOM 2899 C C . PRO B 1 129 ? -11.953 22.438 -6.926 1 94.69 129 PRO B C 1
ATOM 2901 O O . PRO B 1 129 ? -12.719 23.234 -6.363 1 94.69 129 PRO B O 1
ATOM 2904 N N . LEU B 1 130 ? -11.258 22.734 -7.98 1 91.25 130 LEU B N 1
ATOM 2905 C CA . LEU B 1 130 ? -11.266 24.062 -8.594 1 91.25 130 LEU B CA 1
ATOM 2906 C C . LEU B 1 130 ? -12.672 24.453 -9.016 1 91.25 130 LEU B C 1
ATOM 2908 O O . LEU B 1 130 ? -13.086 25.594 -8.812 1 91.25 130 LEU B O 1
ATOM 2912 N N . ALA B 1 131 ? -13.375 23.516 -9.602 1 93.62 131 ALA B N 1
ATOM 2913 C CA . ALA B 1 131 ? -14.719 23.797 -10.109 1 93.62 131 ALA B CA 1
ATOM 2914 C C . ALA B 1 131 ? -15.633 24.281 -8.984 1 93.62 131 ALA B C 1
ATOM 2916 O O . ALA B 1 131 ? -16.469 25.172 -9.203 1 93.62 131 ALA B O 1
ATOM 2917 N N . VAL B 1 132 ? -15.516 23.766 -7.816 1 94.94 132 VAL B N 1
ATOM 2918 C CA . VAL B 1 132 ? -16.312 24.141 -6.656 1 94.94 132 VAL B CA 1
ATOM 2919 C C . VAL B 1 132 ? -15.93 25.531 -6.18 1 94.94 132 VAL B C 1
ATOM 2921 O O . VAL B 1 132 ? -16.797 26.344 -5.824 1 94.94 132 VAL B O 1
ATOM 2924 N N . ARG B 1 133 ? -14.633 25.766 -6.125 1 91.25 133 ARG B N 1
ATOM 2925 C CA . ARG B 1 133 ? -14.133 27.078 -5.715 1 91.25 133 ARG B CA 1
ATOM 2926 C C . ARG B 1 133 ? -14.648 28.172 -6.641 1 91.25 133 ARG B C 1
ATOM 2928 O O . ARG B 1 133 ? -15.07 29.234 -6.18 1 91.25 133 ARG B O 1
ATOM 2935 N N . GLU B 1 134 ? -14.602 27.891 -7.922 1 92.06 134 GLU B N 1
ATOM 2936 C CA . GLU B 1 134 ? -15.023 28.859 -8.93 1 92.06 134 GLU B CA 1
ATOM 2937 C C . GLU B 1 134 ? -16.516 29.172 -8.82 1 92.06 134 GLU B C 1
ATOM 2939 O O . GLU B 1 134 ? -16.953 30.25 -9.211 1 92.06 134 GLU B O 1
ATOM 2944 N N . LYS B 1 135 ? -17.234 28.312 -8.227 1 95.69 135 LYS B N 1
ATOM 2945 C CA . LYS B 1 135 ? -18.672 28.5 -8.016 1 95.69 135 LYS B CA 1
ATOM 2946 C C . LYS B 1 135 ? -18.953 29.203 -6.691 1 95.69 135 LYS B C 1
ATOM 2948 O O . LYS B 1 135 ? -20.109 29.453 -6.34 1 95.69 135 LYS B O 1
ATOM 2953 N N . GLY B 1 136 ? -17.922 29.453 -5.969 1 94.25 136 GLY B N 1
ATOM 2954 C CA . GLY B 1 136 ? -18.078 30.141 -4.691 1 94.25 136 GLY B CA 1
ATOM 2955 C C . GLY B 1 136 ? -18.578 29.234 -3.584 1 94.25 136 GLY B C 1
ATOM 2956 O O . GLY B 1 136 ? -19.141 29.703 -2.594 1 94.25 136 GLY B O 1
ATOM 2957 N N . GLU B 1 137 ? -18.359 27.938 -3.695 1 96.69 137 GLU B N 1
ATOM 2958 C CA . GLU B 1 137 ? -18.906 26.969 -2.748 1 96.69 137 GLU B CA 1
ATOM 2959 C C . GLU B 1 137 ? -17.781 26.266 -1.987 1 96.69 137 GLU B C 1
ATOM 2961 O O . GLU B 1 137 ? -17.984 25.156 -1.461 1 96.69 137 GLU B O 1
ATOM 2966 N N . ALA B 1 138 ? -16.656 26.875 -1.923 1 96.25 138 ALA B N 1
ATOM 2967 C CA . ALA B 1 138 ? -15.477 26.25 -1.341 1 96.25 138 ALA B CA 1
ATOM 2968 C C . ALA B 1 138 ? -15.711 25.891 0.123 1 96.25 138 ALA B C 1
ATOM 2970 O O . ALA B 1 138 ? -15.469 24.75 0.539 1 96.25 138 ALA B O 1
ATOM 2971 N N . VAL B 1 139 ? -16.219 26.875 0.905 1 97.88 139 VAL B N 1
ATOM 2972 C CA . VAL B 1 139 ? -16.344 26.688 2.348 1 97.88 139 VAL B CA 1
ATOM 2973 C C . VAL B 1 139 ? -17.406 25.625 2.645 1 97.88 139 VAL B C 1
ATOM 2975 O O . VAL B 1 139 ? -17.109 24.625 3.303 1 97.88 139 VAL B O 1
ATOM 2978 N N . PRO B 1 140 ? -18.641 25.75 2.061 1 98.25 140 PRO B N 1
ATOM 2979 C CA . PRO B 1 140 ? -19.641 24.719 2.369 1 98.25 140 PRO B CA 1
ATOM 2980 C C . PRO B 1 140 ? -19.219 23.328 1.893 1 98.25 140 PRO B C 1
ATOM 2982 O O . PRO B 1 140 ? -19.484 22.328 2.568 1 98.25 140 PRO B O 1
ATOM 2985 N N . TYR B 1 141 ? -18.594 23.266 0.781 1 98.31 141 TYR B N 1
ATOM 2986 C CA . TYR B 1 141 ? -18.125 21.984 0.263 1 98.31 141 TYR B CA 1
ATOM 2987 C C . TYR B 1 141 ? -17.125 21.344 1.209 1 98.31 141 TYR B C 1
ATOM 2989 O O . TYR B 1 141 ? -17.25 20.172 1.573 1 98.31 141 TYR B O 1
ATOM 2997 N N . THR B 1 142 ? -16.125 22.047 1.542 1 98.56 142 THR B N 1
ATOM 2998 C CA . THR B 1 142 ? -15.039 21.547 2.377 1 98.56 142 THR B CA 1
ATOM 2999 C C . THR B 1 142 ? -15.555 21.156 3.76 1 98.56 142 THR B C 1
ATOM 3001 O O . THR B 1 142 ? -15.156 20.141 4.312 1 98.56 142 THR B O 1
ATOM 3004 N N . LEU B 1 143 ? -16.438 21.969 4.328 1 98.81 143 LEU B N 1
ATOM 3005 C CA . LEU B 1 143 ? -16.984 21.672 5.648 1 98.81 143 LEU B CA 1
ATOM 3006 C C . LEU B 1 143 ? -17.859 20.422 5.609 1 98.81 143 LEU B C 1
ATOM 3008 O O . LEU B 1 143 ? -17.891 19.656 6.57 1 98.81 143 LEU B O 1
ATOM 3012 N N . ALA B 1 144 ? -18.625 20.219 4.535 1 98.81 144 ALA B N 1
ATOM 3013 C CA . ALA B 1 144 ? -19.406 19 4.379 1 98.81 144 ALA B CA 1
ATOM 3014 C C . ALA B 1 144 ? -18.484 17.781 4.301 1 98.81 144 ALA B C 1
ATOM 3016 O O . ALA B 1 144 ? -18.781 16.734 4.91 1 98.81 144 ALA B O 1
ATOM 3017 N N . GLN B 1 145 ? -17.453 17.906 3.525 1 98.81 145 GLN B N 1
ATOM 3018 C CA . GLN B 1 145 ? -16.469 16.828 3.418 1 98.81 145 GLN B CA 1
ATOM 3019 C C . GLN B 1 145 ? -15.828 16.531 4.773 1 98.81 145 GLN B C 1
ATOM 3021 O O . GLN B 1 145 ? -15.648 15.367 5.137 1 98.81 145 GLN B O 1
ATOM 3026 N N . LEU B 1 146 ? -15.508 17.547 5.543 1 98.94 146 LEU B N 1
ATOM 3027 C CA . LEU B 1 146 ? -14.953 17.406 6.887 1 98.94 146 LEU B CA 1
ATOM 3028 C C . LEU B 1 146 ? -15.922 16.656 7.797 1 98.94 146 LEU B C 1
ATOM 3030 O O . LEU B 1 146 ? -15.539 15.688 8.453 1 98.94 146 LEU B O 1
ATOM 3034 N N . GLN B 1 147 ? -17.125 17.141 7.816 1 98.81 147 GLN B N 1
ATOM 3035 C CA . GLN B 1 147 ? -18.141 16.547 8.688 1 98.81 147 GLN B CA 1
ATOM 3036 C C . GLN B 1 147 ? -18.344 15.07 8.359 1 98.81 147 GLN B C 1
ATOM 3038 O O . GLN B 1 147 ? -18.391 14.227 9.258 1 98.81 147 GLN B O 1
ATOM 3043 N N . GLY B 1 148 ? -18.516 14.781 7.066 1 98.88 148 GLY B N 1
ATOM 3044 C CA . GLY B 1 148 ? -18.688 13.391 6.652 1 98.88 148 GLY B CA 1
ATOM 3045 C C . GLY B 1 148 ? -17.484 12.523 6.988 1 98.88 148 GLY B C 1
ATOM 3046 O O . GLY B 1 148 ? -17.656 11.359 7.371 1 98.88 148 GLY B O 1
ATOM 3047 N N . SER B 1 149 ? -16.281 13.047 6.887 1 98.94 149 SER B N 1
ATOM 3048 C CA . SER B 1 149 ? -15.047 12.305 7.102 1 98.94 149 SER B CA 1
ATOM 3049 C C . SER B 1 149 ? -14.742 12.133 8.586 1 98.94 149 SER B C 1
ATOM 3051 O O . SER B 1 149 ? -13.836 11.391 8.961 1 98.94 149 SER B O 1
ATOM 3053 N N . LEU B 1 150 ? -15.516 12.789 9.43 1 98.88 150 LEU B N 1
ATOM 3054 C CA . LEU B 1 150 ? -15.305 12.703 10.875 1 98.88 150 LEU B CA 1
ATOM 3055 C C . LEU B 1 150 ? -16.453 11.969 11.555 1 98.88 150 LEU B C 1
ATOM 3057 O O . LEU B 1 150 ? -16.5 11.883 12.781 1 98.88 150 LEU B O 1
ATOM 3061 N N . GLU B 1 151 ? -17.391 11.477 10.75 1 98.69 151 GLU B N 1
ATOM 3062 C CA . GLU B 1 151 ? -18.5 10.75 11.344 1 98.69 151 GLU B CA 1
ATOM 3063 C C . GLU B 1 151 ? -18 9.578 12.195 1 98.69 151 GLU B C 1
ATOM 3065 O O . GLU B 1 151 ? -17.25 8.734 11.711 1 98.69 151 GLU B O 1
ATOM 3070 N N . GLY B 1 152 ? -18.344 9.562 13.438 1 98.56 152 GLY B N 1
ATOM 3071 C CA . GLY B 1 152 ? -17.969 8.492 14.352 1 98.56 152 GLY B CA 1
ATOM 3072 C C . GLY B 1 152 ? -16.531 8.562 14.797 1 98.56 152 GLY B C 1
ATOM 3073 O O . GLY B 1 152 ? -16.047 7.68 15.516 1 98.56 152 GLY B O 1
ATOM 3074 N N . VAL B 1 153 ? -15.828 9.531 14.375 1 98.88 153 VAL B N 1
ATOM 3075 C CA . VAL B 1 153 ? -14.43 9.703 14.75 1 98.88 153 VAL B CA 1
ATOM 3076 C C . VAL B 1 153 ? -14.336 10.492 16.047 1 98.88 153 VAL B C 1
ATOM 3078 O O . VAL B 1 153 ? -14.703 11.664 16.094 1 98.88 153 VAL B O 1
ATOM 3081 N N . GLU B 1 154 ? -13.836 9.859 17.094 1 98.69 154 GLU B N 1
ATOM 3082 C CA . GLU B 1 154 ? -13.75 10.461 18.422 1 98.69 154 GLU B CA 1
ATOM 3083 C C . GLU B 1 154 ? -12.32 10.398 18.953 1 98.69 154 GLU B C 1
ATOM 3085 O O . GLU B 1 154 ? -11.977 9.5 19.734 1 98.69 154 GLU B O 1
ATOM 3090 N N . PRO B 1 155 ? -11.492 11.367 18.547 1 98.69 155 PRO B N 1
ATOM 3091 C CA . PRO B 1 155 ? -10.125 11.383 19.062 1 98.69 155 PRO B CA 1
ATOM 3092 C C . PRO B 1 155 ? -10.07 11.539 20.594 1 98.69 155 PRO B C 1
ATOM 3094 O O . PRO B 1 155 ? -10.844 12.312 21.156 1 98.69 155 PRO B O 1
ATOM 3097 N N . PRO B 1 156 ? -9.211 10.867 21.312 1 98.56 156 PRO B N 1
ATOM 3098 C CA . PRO B 1 156 ? -9.133 10.969 22.766 1 98.56 156 PRO B CA 1
ATOM 3099 C C . PRO B 1 156 ? -8.648 12.336 23.234 1 98.56 156 PRO B C 1
ATOM 3101 O O . PRO B 1 156 ? -8.844 12.695 24.406 1 98.56 156 PRO B O 1
ATOM 3104 N N . SER B 1 157 ? -7.965 13.047 22.438 1 98.19 157 SER B N 1
ATOM 3105 C CA . SER B 1 157 ? -7.461 14.398 22.688 1 98.19 157 SER B CA 1
ATOM 3106 C C . SER B 1 157 ? -7.246 15.164 21.391 1 98.19 157 SER B C 1
ATOM 3108 O O . SER B 1 157 ? -7.266 14.57 20.312 1 98.19 157 SER B O 1
ATOM 3110 N N . PRO B 1 158 ? -7.059 16.5 21.438 1 98.25 158 PRO B N 1
ATOM 3111 C CA . PRO B 1 158 ? -6.828 17.266 20.219 1 98.25 158 PRO B CA 1
ATOM 3112 C C . PRO B 1 158 ? -5.531 16.891 19.516 1 98.25 158 PRO B C 1
ATOM 3114 O O . PRO B 1 158 ? -5.406 17.078 18.297 1 98.25 158 PRO B O 1
ATOM 3117 N N . ASP B 1 159 ? -4.582 16.312 20.266 1 97.88 159 ASP B N 1
ATOM 3118 C CA . ASP B 1 159 ? -3.297 15.93 19.688 1 97.88 159 ASP B CA 1
ATOM 3119 C C . ASP B 1 159 ? -3.426 14.648 18.859 1 97.88 159 ASP B C 1
ATOM 3121 O O . ASP B 1 159 ? -2.52 14.297 18.109 1 97.88 159 ASP B O 1
ATOM 3125 N N . ALA B 1 160 ? -4.57 13.969 18.953 1 98.75 160 ALA B N 1
ATOM 3126 C CA . ALA B 1 160 ? -4.785 12.688 18.297 1 98.75 160 ALA B CA 1
ATOM 3127 C C . ALA B 1 160 ? -5.531 12.867 16.969 1 98.75 160 ALA B C 1
ATOM 3129 O O . ALA B 1 160 ? -6.066 11.906 16.422 1 98.75 160 ALA B O 1
ATOM 3130 N N . LEU B 1 161 ? -5.578 14.055 16.438 1 98.88 161 LEU B N 1
ATOM 3131 C CA . LEU B 1 161 ? -6.164 14.383 15.148 1 98.88 161 LEU B CA 1
ATOM 3132 C C . LEU B 1 161 ? -5.469 15.586 14.523 1 98.88 161 LEU B C 1
ATOM 3134 O O . LEU B 1 161 ? -5.188 16.578 15.219 1 98.88 161 LEU B O 1
ATOM 3138 N N . VAL B 1 162 ? -5.133 15.492 13.289 1 98.94 162 VAL B N 1
ATOM 3139 C CA . VAL B 1 162 ? -4.645 16.609 12.5 1 98.94 162 VAL B CA 1
ATOM 3140 C C . VAL B 1 162 ? -5.512 16.781 11.25 1 98.94 162 VAL B C 1
ATOM 3142 O O . VAL B 1 162 ? -5.875 15.805 10.602 1 98.94 162 VAL B O 1
ATOM 3145 N N . ILE B 1 163 ? -5.895 17.953 10.961 1 98.94 163 ILE B N 1
ATOM 3146 C CA . ILE B 1 163 ? -6.598 18.25 9.711 1 98.94 163 ILE B CA 1
ATOM 3147 C C . ILE B 1 163 ? -5.633 18.875 8.711 1 98.94 163 ILE B C 1
ATOM 3149 O O . ILE B 1 163 ? -4.809 19.719 9.078 1 98.94 163 ILE B O 1
ATOM 3153 N N . ALA B 1 164 ? -5.676 18.469 7.516 1 98.88 164 ALA B N 1
ATOM 3154 C CA . ALA B 1 164 ? -4.934 19.109 6.441 1 98.88 164 ALA B CA 1
ATOM 3155 C C . ALA B 1 164 ? -5.875 19.656 5.367 1 98.88 164 ALA B C 1
ATOM 3157 O O . ALA B 1 164 ? -6.633 18.891 4.758 1 98.88 164 ALA B O 1
ATOM 3158 N N . TYR B 1 165 ? -5.855 20.922 5.18 1 98.56 165 TYR B N 1
ATOM 3159 C CA . TYR B 1 165 ? -6.609 21.547 4.102 1 98.56 165 TYR B CA 1
ATOM 3160 C C . TYR B 1 165 ? -5.801 21.578 2.812 1 98.56 165 TYR B C 1
ATOM 3162 O O . TYR B 1 165 ? -4.723 22.172 2.762 1 98.56 165 TYR B O 1
ATOM 3170 N N . GLU B 1 166 ? -6.359 20.906 1.827 1 95.31 166 GLU B N 1
ATOM 3171 C CA . GLU B 1 166 ? -5.75 20.781 0.505 1 95.31 166 GLU B CA 1
ATOM 3172 C C . GLU B 1 166 ? -6.633 21.422 -0.566 1 95.31 166 GLU B C 1
ATOM 3174 O O . GLU B 1 166 ? -7.445 20.734 -1.191 1 95.31 166 GLU B O 1
ATOM 3179 N N . PRO B 1 167 ? -6.418 22.734 -0.803 1 93.5 167 PRO B N 1
ATOM 3180 C CA . PRO B 1 167 ? -7.09 23.203 -2.014 1 93.5 167 PRO B CA 1
ATOM 3181 C C . PRO B 1 167 ? -6.625 22.484 -3.273 1 93.5 167 PRO B C 1
ATOM 3183 O O . PRO B 1 167 ? -5.523 22.734 -3.764 1 93.5 167 PRO B O 1
ATOM 3186 N N . VAL B 1 168 ? -7.449 21.609 -3.775 1 88.12 168 VAL B N 1
ATOM 3187 C CA . VAL B 1 168 ? -7.059 20.656 -4.797 1 88.12 168 VAL B CA 1
ATOM 3188 C C . VAL B 1 168 ? -6.496 21.391 -6.012 1 88.12 168 VAL B C 1
ATOM 3190 O O . VAL B 1 168 ? -5.57 20.906 -6.664 1 88.12 168 VAL B O 1
ATOM 3193 N N . TRP B 1 169 ? -6.941 22.594 -6.293 1 83.81 169 TRP B N 1
ATOM 3194 C CA . TRP B 1 169 ? -6.543 23.406 -7.438 1 83.81 169 TRP B CA 1
ATOM 3195 C C . TRP B 1 169 ? -5.133 23.969 -7.246 1 83.81 169 TRP B C 1
ATOM 3197 O O . TRP B 1 169 ? -4.52 24.469 -8.195 1 83.81 169 TRP B O 1
ATOM 3207 N N . ALA B 1 170 ? -4.602 23.828 -6.059 1 80.06 170 ALA B N 1
ATOM 3208 C CA . ALA B 1 170 ? -3.287 24.375 -5.746 1 80.06 170 ALA B CA 1
ATOM 3209 C C . ALA B 1 170 ? -2.258 23.266 -5.566 1 80.06 170 ALA B C 1
ATOM 3211 O O . ALA B 1 170 ? -1.072 23.531 -5.355 1 80.06 170 ALA B O 1
ATOM 3212 N N . ILE B 1 171 ? -2.666 22.078 -5.688 1 79.88 171 ILE B N 1
ATOM 3213 C CA . ILE B 1 171 ? -1.762 20.953 -5.441 1 79.88 171 ILE B CA 1
ATOM 3214 C C . ILE B 1 171 ? -0.903 20.703 -6.68 1 79.88 171 ILE B C 1
ATOM 3216 O O . ILE B 1 171 ? -1.428 20.422 -7.758 1 79.88 171 ILE B O 1
ATOM 3220 N N . GLY B 1 172 ? 0.303 20.75 -6.625 1 72 172 GLY B N 1
ATOM 3221 C CA . GLY B 1 172 ? 1.26 20.391 -7.656 1 72 172 GLY B CA 1
ATOM 3222 C C . GLY B 1 172 ? 1.251 21.344 -8.836 1 72 172 GLY B C 1
ATOM 3223 O O . GLY B 1 172 ? 1.763 21.016 -9.914 1 72 172 GLY B O 1
ATOM 3224 N N . THR B 1 173 ? 0.519 22.438 -8.82 1 68.62 173 THR B N 1
ATOM 3225 C CA . THR B 1 173 ? 0.386 23.344 -9.953 1 68.62 173 THR B CA 1
ATOM 3226 C C . THR B 1 173 ? 1.379 24.5 -9.836 1 68.62 173 THR B C 1
ATOM 3228 O O . THR B 1 173 ? 1.643 25.203 -10.82 1 68.62 173 THR B O 1
ATOM 3231 N N . GLY B 1 174 ? 1.881 24.641 -8.703 1 68.88 174 GLY B N 1
ATOM 3232 C CA . GLY B 1 174 ? 2.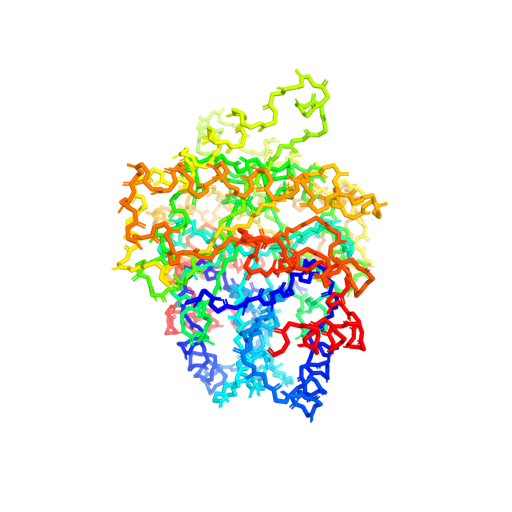686 25.812 -8.43 1 68.88 174 GLY B CA 1
ATOM 3233 C C . GLY B 1 174 ? 1.855 27.047 -8.109 1 68.88 174 GLY B C 1
ATOM 3234 O O . GLY B 1 174 ? 2.391 28.062 -7.668 1 68.88 174 GLY B O 1
ATOM 3235 N N . LYS B 1 175 ? 0.508 26.938 -8.383 1 72.94 175 LYS B N 1
ATOM 3236 C CA . LYS B 1 175 ? -0.394 28.016 -7.973 1 72.94 175 LYS B CA 1
ATOM 3237 C C . LYS B 1 175 ? -0.746 27.906 -6.492 1 72.94 175 LYS B C 1
ATOM 3239 O O . LYS B 1 175 ? -1.086 26.812 -6.012 1 72.94 175 LYS B O 1
ATOM 3244 N N . ASN B 1 176 ? -0.552 29.016 -5.773 1 77.69 176 ASN B N 1
ATOM 3245 C CA . ASN B 1 176 ? -0.775 29.031 -4.332 1 77.69 176 ASN B CA 1
ATOM 3246 C C . ASN B 1 176 ? -1.981 29.891 -3.961 1 77.69 176 ASN B C 1
ATOM 3248 O O . ASN B 1 176 ? -2.199 30.953 -4.551 1 77.69 176 ASN B O 1
ATOM 3252 N N . ALA B 1 177 ? -2.684 29.266 -3.096 1 83.81 177 ALA B N 1
ATOM 3253 C CA . ALA B 1 177 ? -3.643 30.141 -2.43 1 83.81 177 ALA B CA 1
ATOM 3254 C C . ALA B 1 177 ? -2.928 31.25 -1.651 1 83.81 177 ALA B C 1
ATOM 3256 O O . ALA B 1 177 ? -1.771 31.078 -1.255 1 83.81 177 ALA B O 1
ATOM 3257 N N . THR B 1 178 ? -3.58 32.375 -1.54 1 90.19 178 THR B N 1
ATOM 3258 C CA . THR B 1 178 ? -2.998 33.406 -0.688 1 90.19 178 THR B CA 1
ATOM 3259 C C . THR B 1 178 ? -3.074 33 0.781 1 90.19 178 THR B C 1
ATOM 3261 O O . THR B 1 178 ? -3.924 32.188 1.165 1 90.19 178 THR B O 1
ATOM 3264 N N . PRO B 1 179 ? -2.141 33.531 1.554 1 95.12 179 PRO B N 1
ATOM 3265 C CA . PRO B 1 179 ? -2.217 33.25 2.99 1 95.12 179 PRO B CA 1
ATOM 3266 C C . PRO B 1 179 ? -3.584 33.594 3.582 1 95.12 179 PRO B C 1
ATOM 3268 O O . PRO B 1 179 ? -4.078 32.875 4.457 1 95.12 179 PRO B O 1
ATOM 3271 N N . GLU B 1 180 ? -4.168 34.594 3.068 1 95.06 180 GLU B N 1
ATOM 3272 C CA . GLU B 1 180 ? -5.48 35 3.553 1 95.06 180 GLU B CA 1
ATOM 3273 C C . GLU B 1 180 ? -6.551 33.969 3.203 1 95.06 180 GLU B C 1
ATOM 3275 O O . GLU B 1 180 ? -7.457 33.719 4 1 95.06 180 GLU B O 1
ATOM 3280 N N . ASP B 1 181 ? -6.391 33.469 2.02 1 93 181 ASP B N 1
ATOM 3281 C CA . ASP B 1 181 ? -7.32 32.406 1.61 1 93 181 ASP B CA 1
ATOM 3282 C C . ASP B 1 181 ? -7.184 31.172 2.504 1 93 181 ASP B C 1
ATOM 3284 O O . ASP B 1 181 ? -8.188 30.594 2.924 1 93 181 ASP B O 1
ATOM 3288 N N . ALA B 1 182 ? -6 30.766 2.725 1 96.25 182 ALA B N 1
ATOM 3289 C CA . ALA B 1 182 ? -5.734 29.641 3.615 1 96.25 182 ALA B CA 1
ATOM 3290 C C . ALA B 1 182 ? -6.293 29.906 5.012 1 96.25 182 ALA B C 1
ATOM 3292 O O . ALA B 1 182 ? -6.949 29.047 5.594 1 96.25 182 ALA B O 1
ATOM 3293 N N . GLU B 1 183 ? -6.078 31.125 5.5 1 97.62 183 GLU B N 1
ATOM 3294 C CA . GLU B 1 183 ? -6.535 31.531 6.828 1 97.62 183 GLU B CA 1
ATOM 3295 C C . GLU B 1 183 ? -8.055 31.453 6.934 1 97.62 183 GLU B C 1
ATOM 3297 O O . GLU B 1 183 ? -8.594 30.969 7.93 1 97.62 183 GLU B O 1
ATOM 3302 N N . ALA B 1 184 ? -8.695 31.922 5.914 1 97.19 184 ALA B N 1
ATOM 3303 C CA . ALA B 1 184 ? -10.156 31.953 5.926 1 97.19 184 ALA B CA 1
ATOM 3304 C C . ALA B 1 184 ? -10.727 30.531 6.023 1 97.19 184 ALA B C 1
ATOM 3306 O O . ALA B 1 184 ? -11.633 30.281 6.816 1 97.19 184 ALA B O 1
ATOM 3307 N N . MET B 1 185 ? -10.25 29.656 5.211 1 97.94 185 MET B N 1
ATOM 3308 C CA . MET B 1 185 ? -10.711 28.266 5.242 1 97.94 185 MET B CA 1
ATOM 3309 C C . MET B 1 185 ? -10.336 27.594 6.562 1 97.94 185 MET B C 1
ATOM 3311 O O . MET B 1 185 ? -11.156 26.891 7.156 1 97.94 185 MET B O 1
ATOM 3315 N N . HIS B 1 186 ? -9.102 27.797 6.98 1 98.69 186 HIS B N 1
ATOM 3316 C CA . HIS B 1 186 ? -8.656 27.203 8.242 1 98.69 186 HIS B CA 1
ATOM 3317 C C . HIS B 1 186 ? -9.547 27.656 9.398 1 98.69 186 HIS B C 1
ATOM 3319 O O . HIS B 1 186 ? -9.891 26.844 10.266 1 98.69 186 HIS B O 1
ATOM 3325 N N . ARG B 1 187 ? -9.859 28.922 9.422 1 98.69 187 ARG B N 1
ATOM 3326 C CA . ARG B 1 187 ? -10.742 29.453 10.453 1 98.69 187 ARG B CA 1
ATOM 3327 C C . ARG B 1 187 ? -12.102 28.766 10.414 1 98.69 187 ARG B C 1
ATOM 3329 O O . ARG B 1 187 ? -12.648 28.406 11.461 1 98.69 187 ARG B O 1
ATOM 3336 N N . ALA B 1 188 ? -12.648 28.594 9.234 1 98.75 188 ALA B N 1
ATOM 3337 C CA . ALA B 1 188 ? -13.93 27.922 9.078 1 98.75 188 ALA B CA 1
ATOM 3338 C C . ALA B 1 188 ? -13.859 26.484 9.578 1 98.75 188 ALA B C 1
ATOM 3340 O O . ALA B 1 188 ? -14.773 26 10.25 1 98.75 188 ALA B O 1
ATOM 3341 N N . ILE B 1 189 ? -12.773 25.781 9.234 1 98.88 189 ILE B N 1
ATOM 3342 C CA . ILE B 1 189 ? -12.562 24.391 9.664 1 98.88 189 ILE B CA 1
ATOM 3343 C C . ILE B 1 189 ? -12.492 24.344 11.195 1 98.88 189 ILE B C 1
ATOM 3345 O O . ILE B 1 189 ? -13.133 23.484 11.812 1 98.88 189 ILE B O 1
ATOM 3349 N N . ARG B 1 190 ? -11.727 25.25 11.781 1 98.88 190 ARG B N 1
ATOM 3350 C CA . ARG B 1 190 ? -11.57 25.266 13.234 1 98.88 190 ARG B CA 1
ATOM 3351 C C . ARG B 1 190 ? -12.914 25.5 13.922 1 98.88 190 ARG B C 1
ATOM 3353 O O . ARG B 1 190 ? -13.203 24.906 14.961 1 98.88 190 ARG B O 1
ATOM 3360 N N . GLN B 1 191 ? -13.703 26.391 13.375 1 98.75 191 GLN B N 1
ATOM 3361 C CA . GLN B 1 191 ? -15.031 26.641 13.914 1 98.75 191 GLN B CA 1
ATOM 3362 C C . GLN B 1 191 ? -15.898 25.391 13.852 1 98.75 191 GLN B C 1
ATOM 3364 O O . GLN B 1 191 ? -16.641 25.078 14.797 1 98.75 191 GLN B O 1
ATOM 3369 N N . ALA B 1 192 ? -15.844 24.719 12.727 1 98.81 192 ALA B N 1
ATOM 3370 C CA . ALA B 1 192 ? -16.594 23.484 12.578 1 98.81 192 ALA B CA 1
ATOM 3371 C C . ALA B 1 192 ? -16.156 22.453 13.617 1 98.81 192 ALA B C 1
ATOM 3373 O O . ALA B 1 192 ? -16.984 21.703 14.148 1 98.81 192 ALA B O 1
ATOM 3374 N N . LEU B 1 193 ? -14.867 22.391 13.898 1 98.88 193 LEU B N 1
ATOM 3375 C CA . LEU B 1 193 ? -14.336 21.469 14.898 1 98.88 193 LEU B CA 1
ATOM 3376 C C . LEU B 1 193 ? -14.789 21.859 16.297 1 98.88 193 LEU B C 1
ATOM 3378 O O . LEU B 1 193 ? -15.008 20.984 17.141 1 98.88 193 LEU B O 1
ATOM 3382 N N . ALA B 1 194 ? -14.883 23.188 16.531 1 98.75 194 ALA B N 1
ATOM 3383 C CA . ALA B 1 194 ? -15.406 23.656 17.812 1 98.75 194 ALA B CA 1
ATOM 3384 C C . ALA B 1 194 ? -16.844 23.188 18.031 1 98.75 194 ALA B C 1
ATOM 3386 O O . ALA B 1 194 ? -17.219 22.797 19.141 1 98.75 194 ALA B O 1
ATOM 3387 N N . GLU B 1 195 ? -17.594 23.266 17 1 98.56 195 GLU B N 1
ATOM 3388 C CA . GLU B 1 195 ? -18.984 22.828 17.062 1 98.56 195 GLU B CA 1
ATOM 3389 C C . GLU B 1 195 ? -19.078 21.328 17.328 1 98.56 195 GLU B C 1
ATOM 3391 O O . GLU B 1 195 ? -19.953 20.875 18.078 1 98.56 195 GLU B O 1
ATOM 3396 N N . ARG B 1 196 ? -18.188 20.578 16.781 1 98.38 196 ARG B N 1
ATOM 3397 C CA . ARG B 1 196 ? -18.266 19.125 16.859 1 98.38 196 ARG B CA 1
ATOM 3398 C C . ARG B 1 196 ? -17.656 18.609 18.156 1 98.38 196 ARG B C 1
ATOM 3400 O O . ARG B 1 196 ? -18.203 17.703 18.797 1 98.38 196 ARG B O 1
ATOM 3407 N N . TYR B 1 197 ? -16.484 19.141 18.547 1 98.56 197 TYR B N 1
ATOM 3408 C CA . TYR B 1 197 ? -15.703 18.531 19.625 1 98.56 197 TYR B CA 1
ATOM 3409 C C . TYR B 1 197 ? -15.57 19.469 20.812 1 98.56 197 TYR B C 1
ATOM 3411 O O . TYR B 1 197 ? -15.031 19.094 21.859 1 98.56 197 TYR B O 1
ATOM 3419 N N . GLY B 1 198 ? -16.016 20.719 20.688 1 98.5 198 GLY B N 1
ATOM 3420 C CA . GLY B 1 198 ? -15.898 21.719 21.734 1 98.5 198 GLY B CA 1
ATOM 3421 C C . GLY B 1 198 ? -14.773 22.703 21.484 1 98.5 198 GLY B C 1
ATOM 3422 O O . GLY B 1 198 ? -13.805 22.391 20.797 1 98.5 198 GLY B O 1
ATOM 3423 N N . GLU B 1 199 ? -14.836 23.906 22.078 1 98.25 199 GLU B N 1
ATOM 3424 C CA . GLU B 1 199 ? -13.891 25 21.875 1 98.25 199 GLU B CA 1
ATOM 3425 C C . GLU B 1 199 ? -12.492 24.609 22.344 1 98.25 199 GLU B C 1
ATOM 3427 O O . GLU B 1 199 ? -11.5 24.953 21.688 1 98.25 199 GLU B O 1
ATOM 3432 N N . GLY B 1 200 ? -12.469 23.969 23.469 1 97.94 200 GLY B N 1
ATOM 3433 C CA . GLY B 1 200 ? -11.18 23.547 24 1 97.94 200 GLY B CA 1
ATOM 3434 C C . GLY B 1 200 ? -10.414 22.656 23.031 1 97.94 200 GLY B C 1
ATOM 3435 O O . GLY B 1 200 ? -9.211 22.812 22.859 1 97.94 200 GLY B O 1
ATOM 3436 N N . PHE B 1 201 ? -11.125 21.688 22.438 1 98.31 201 PHE B N 1
ATOM 3437 C CA . PHE B 1 201 ? -10.531 20.781 21.453 1 98.31 201 PHE B CA 1
ATOM 3438 C C . PHE B 1 201 ? -10.094 21.562 20.219 1 98.31 201 PHE B C 1
ATOM 3440 O O . PHE B 1 201 ? -8.953 21.406 19.766 1 98.31 201 PHE B O 1
ATOM 3447 N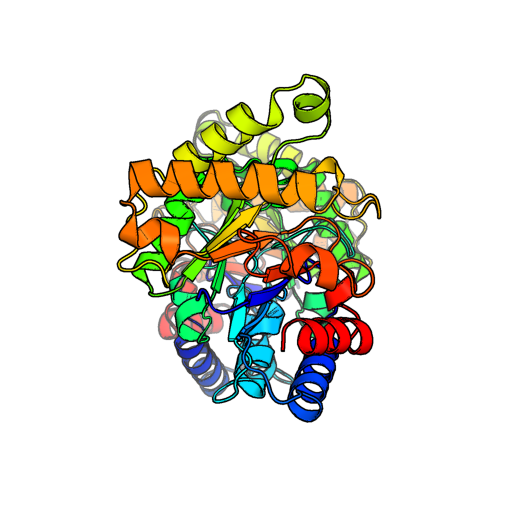 N . ALA B 1 202 ? -10.914 22.406 19.672 1 98.44 202 ALA B N 1
ATOM 3448 C CA . ALA B 1 202 ? -10.688 23.141 18.438 1 98.44 202 ALA B CA 1
ATOM 3449 C C . ALA B 1 202 ? -9.492 24.078 18.547 1 98.44 202 ALA B C 1
ATOM 3451 O O . ALA B 1 202 ? -8.766 24.297 17.578 1 98.44 202 ALA B O 1
ATOM 3452 N N . MET B 1 203 ? -9.266 24.641 19.703 1 97.5 203 MET B N 1
ATOM 3453 C CA . MET B 1 203 ? -8.18 25.594 19.906 1 97.5 203 MET B CA 1
ATOM 3454 C C . MET B 1 203 ? -6.828 24.906 19.922 1 97.5 203 MET B C 1
ATOM 3456 O O . MET B 1 203 ? -5.789 25.547 19.781 1 97.5 203 MET B O 1
ATOM 3460 N N . ARG B 1 204 ? -6.895 23.578 20.078 1 98.12 204 ARG B N 1
ATOM 3461 C CA . ARG B 1 204 ? -5.625 22.875 20.266 1 98.12 204 ARG B CA 1
ATOM 3462 C C . ARG B 1 204 ? -5.332 21.969 19.078 1 98.12 204 ARG B C 1
ATOM 3464 O O . ARG B 1 204 ? -4.176 21.609 18.828 1 98.12 204 ARG B O 1
ATOM 3471 N N . VAL B 1 205 ? -6.387 21.531 18.344 1 98.75 205 VAL B N 1
ATOM 3472 C CA . VAL B 1 205 ? -6.184 20.672 17.172 1 98.75 205 VAL B CA 1
ATOM 3473 C C . VAL B 1 205 ? -5.387 21.422 16.109 1 98.75 205 VAL B C 1
ATOM 3475 O O . VAL B 1 205 ? -5.59 22.625 15.906 1 98.75 205 VAL B O 1
ATOM 3478 N N . ARG B 1 206 ? -4.461 20.766 15.445 1 98.88 206 ARG B N 1
ATOM 3479 C CA . ARG B 1 206 ? -3.641 21.406 14.414 1 98.88 206 ARG B CA 1
ATOM 3480 C C . ARG B 1 206 ? -4.301 21.297 13.047 1 98.88 206 ARG B C 1
ATOM 3482 O O . ARG B 1 206 ? -4.871 20.266 12.703 1 98.88 206 ARG B O 1
ATOM 3489 N N . ILE B 1 207 ? -4.258 22.344 12.336 1 98.94 207 ILE B N 1
ATOM 3490 C CA . ILE B 1 207 ? -4.73 22.406 10.961 1 98.94 207 ILE B CA 1
ATOM 3491 C C . ILE B 1 207 ? -3.586 22.812 10.039 1 98.94 207 ILE B C 1
ATOM 3493 O O . ILE B 1 207 ? -3.031 23.906 10.172 1 98.94 207 ILE B O 1
ATOM 3497 N N . LEU B 1 208 ? -3.254 21.922 9.109 1 98.81 208 LEU B N 1
ATOM 3498 C CA . LEU B 1 208 ? -2.139 22.125 8.188 1 98.81 208 LEU B CA 1
ATOM 3499 C C . LEU B 1 208 ? -2.631 22.625 6.836 1 98.81 208 LEU B C 1
ATOM 3501 O O . LEU B 1 208 ? -3.76 22.344 6.434 1 98.81 208 LEU B O 1
ATOM 3505 N N . TYR B 1 209 ? -1.76 23.375 6.238 1 98 209 TYR B N 1
ATOM 3506 C CA . TYR B 1 209 ? -2.014 23.781 4.859 1 98 209 TYR B CA 1
ATOM 3507 C C . TYR B 1 209 ? -1.281 22.859 3.881 1 98 209 TYR B C 1
ATOM 3509 O O . TYR B 1 209 ? -0.076 22.641 4.016 1 98 209 TYR B O 1
ATOM 3517 N N . GLY B 1 210 ? -2.008 22.312 2.902 1 95.94 210 GLY B N 1
ATOM 3518 C CA . GLY B 1 210 ? -1.432 21.328 2.002 1 95.94 210 GLY B CA 1
ATOM 3519 C C . GLY B 1 210 ? -1.472 21.75 0.546 1 95.94 210 GLY B C 1
ATOM 3520 O O . GLY B 1 210 ? -1.562 20.906 -0.351 1 95.94 210 GLY B O 1
ATOM 3521 N N . GLY B 1 211 ? -1.44 23.047 0.254 1 92.75 211 GLY B N 1
ATOM 3522 C CA . GLY B 1 211 ? -1.447 23.531 -1.118 1 92.75 211 GLY B CA 1
ATOM 3523 C C . GLY B 1 211 ? -0.114 24.109 -1.554 1 92.75 211 GLY B C 1
ATOM 3524 O O . GLY B 1 211 ? 0.131 25.297 -1.392 1 92.75 211 GLY B O 1
ATOM 3525 N N . SER B 1 212 ? 0.747 23.312 -2.207 1 91.94 212 SER B N 1
ATOM 3526 C CA . SER B 1 212 ? 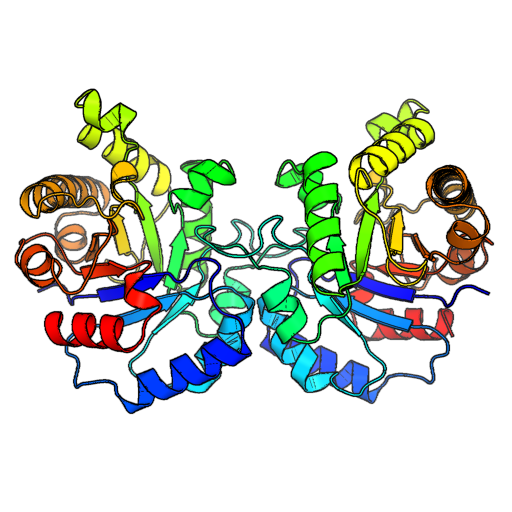2.01 23.719 -2.822 1 91.94 212 SER B CA 1
ATOM 3527 C C . SER B 1 212 ? 2.877 24.5 -1.848 1 91.94 212 SER B C 1
ATOM 3529 O O . SER B 1 212 ? 3.381 25.578 -2.184 1 91.94 212 SER B O 1
ATOM 3531 N N . VAL B 1 213 ? 2.986 24.078 -0.668 1 95.69 213 VAL B N 1
ATOM 3532 C CA . VAL B 1 213 ? 3.844 24.672 0.35 1 95.69 213 VAL B CA 1
ATOM 3533 C C . VAL B 1 213 ? 5.309 24.562 -0.075 1 95.69 213 VAL B C 1
ATOM 3535 O O . VAL B 1 213 ? 5.742 23.5 -0.538 1 95.69 213 VAL B O 1
ATOM 3538 N N . ASN B 1 214 ? 6.004 25.609 -0.021 1 95.38 214 ASN B N 1
ATOM 3539 C CA . ASN B 1 214 ? 7.434 25.672 -0.309 1 95.38 214 ASN B CA 1
ATOM 3540 C C . ASN B 1 214 ? 8.125 26.75 0.508 1 95.38 214 ASN B C 1
ATOM 3542 O O . ASN B 1 214 ? 7.465 27.531 1.194 1 95.38 214 ASN B O 1
ATOM 3546 N N . PRO B 1 215 ? 9.453 26.812 0.478 1 96.75 215 PRO B N 1
ATOM 3547 C CA . PRO B 1 215 ? 10.18 27.75 1.339 1 96.75 215 PRO B CA 1
ATOM 3548 C C . PRO B 1 215 ? 9.836 29.203 1.048 1 96.75 215 PRO B C 1
ATOM 3550 O O . PRO B 1 215 ? 9.969 30.062 1.925 1 96.75 215 PRO B O 1
ATOM 3553 N N . THR B 1 216 ? 9.344 29.5 -0.101 1 95.44 216 THR B N 1
ATOM 3554 C CA . THR B 1 216 ? 9.102 30.891 -0.479 1 95.44 216 THR B CA 1
ATOM 3555 C C . THR B 1 216 ? 7.781 31.391 0.109 1 95.44 216 THR B C 1
ATOM 3557 O O . THR B 1 216 ? 7.605 32.594 0.312 1 95.44 216 THR B O 1
ATOM 3560 N N . ASN B 1 217 ? 6.867 30.5 0.414 1 95.38 217 ASN B N 1
ATOM 3561 C CA . ASN B 1 217 ? 5.551 30.969 0.849 1 95.38 217 ASN B CA 1
ATOM 3562 C C . ASN B 1 217 ? 5.254 30.547 2.283 1 95.38 217 ASN B C 1
ATOM 3564 O O . ASN B 1 217 ? 4.312 31.031 2.902 1 95.38 217 ASN B O 1
ATOM 3568 N N . PHE B 1 218 ? 6.055 29.75 2.908 1 97.31 218 PHE B N 1
ATOM 3569 C CA . PHE B 1 218 ? 5.727 29.062 4.148 1 97.31 218 PHE B CA 1
ATOM 3570 C C . PHE B 1 218 ? 5.699 30.031 5.32 1 97.31 218 PHE B C 1
ATOM 3572 O O . PHE B 1 218 ? 4.836 29.938 6.195 1 97.31 218 PHE B O 1
ATOM 3579 N N . ALA B 1 219 ? 6.617 30.938 5.359 1 97.31 219 ALA B N 1
ATOM 3580 C CA . ALA B 1 219 ? 6.668 31.891 6.457 1 97.31 219 ALA B CA 1
ATOM 3581 C C . ALA B 1 219 ? 5.379 32.719 6.539 1 97.31 219 ALA B C 1
ATOM 3583 O O . ALA B 1 219 ? 4.855 32.938 7.629 1 97.31 219 ALA B O 1
ATOM 3584 N N . GLN B 1 220 ? 4.918 33.125 5.387 1 97.38 220 GLN B N 1
ATOM 3585 C CA . GLN B 1 220 ? 3.684 33.906 5.348 1 97.38 220 GLN B CA 1
ATOM 3586 C C . GLN B 1 220 ? 2.488 33.062 5.773 1 97.38 220 GLN B C 1
ATOM 3588 O O . GLN B 1 220 ? 1.597 33.531 6.473 1 97.38 220 GLN B O 1
ATOM 3593 N N . LEU B 1 221 ? 2.441 31.844 5.355 1 97.44 221 LEU B N 1
ATOM 3594 C CA . LEU B 1 221 ? 1.378 30.938 5.754 1 97.44 221 LEU B CA 1
ATOM 3595 C C . LEU B 1 221 ? 1.369 30.734 7.27 1 97.44 221 LEU B C 1
ATOM 3597 O O . LEU B 1 221 ? 0.313 30.812 7.902 1 97.44 221 LEU B O 1
ATOM 3601 N N . LEU B 1 222 ? 2.564 30.594 7.879 1 97.44 222 LEU B N 1
ATOM 3602 C CA . LEU B 1 222 ? 2.693 30.312 9.305 1 97.44 222 LEU B CA 1
ATOM 3603 C C . LEU B 1 222 ? 2.316 31.531 10.133 1 97.44 222 LEU B C 1
ATOM 3605 O O . LEU B 1 222 ? 2.031 31.422 11.328 1 97.44 222 LEU B O 1
ATOM 3609 N N . SER B 1 223 ? 2.365 32.688 9.477 1 97.31 223 SER B N 1
ATOM 3610 C CA . SER B 1 223 ? 2.033 33.906 10.188 1 97.31 223 SER B CA 1
ATOM 3611 C C . SER B 1 223 ? 0.527 34.031 10.391 1 97.31 223 SER B C 1
ATOM 3613 O O . SER B 1 223 ? 0.072 34.844 11.188 1 97.31 223 SER B O 1
ATOM 3615 N N . MET B 1 224 ? -0.239 33.25 9.641 1 97.62 224 MET B N 1
ATOM 3616 C CA . MET B 1 224 ? -1.69 33.281 9.797 1 97.62 224 MET B CA 1
ATOM 3617 C C . MET B 1 224 ? -2.104 32.562 11.086 1 97.62 224 MET B C 1
ATOM 3619 O O . MET B 1 224 ? -1.587 31.5 11.414 1 97.62 224 MET B O 1
ATOM 3623 N N . PRO B 1 225 ? -2.996 33.125 11.852 1 97.5 225 PRO B N 1
ATOM 3624 C CA . PRO B 1 225 ? -3.32 32.656 13.203 1 97.5 225 PRO B CA 1
ATOM 3625 C C . PRO B 1 225 ? -3.811 31.203 13.234 1 97.5 225 PRO B C 1
ATOM 3627 O O . PRO B 1 225 ? -3.631 30.516 14.234 1 97.5 225 PRO B O 1
ATOM 3630 N N . ASN B 1 226 ? -4.48 30.734 12.109 1 98.31 226 ASN B N 1
ATOM 3631 C CA . ASN B 1 226 ? -5.094 29.422 12.172 1 98.31 226 ASN B CA 1
ATOM 3632 C C . ASN B 1 226 ? -4.297 28.391 11.359 1 98.31 226 ASN B C 1
ATOM 3634 O O . ASN B 1 226 ? -4.734 27.25 11.188 1 98.31 226 ASN B O 1
ATOM 3638 N N . VAL B 1 227 ? -3.158 28.734 10.828 1 98.12 227 VAL B N 1
ATOM 3639 C CA . VAL B 1 227 ? -2.303 27.812 10.094 1 98.12 227 VAL B CA 1
ATOM 3640 C C . VAL B 1 227 ? -1.239 27.25 11.031 1 98.12 227 VAL B C 1
ATOM 3642 O O . VAL B 1 227 ? -0.375 27.969 11.516 1 98.12 227 VAL B O 1
ATOM 3645 N N . ASP B 1 228 ? -1.324 25.953 11.25 1 98.69 228 ASP B N 1
ATOM 3646 C CA . ASP B 1 228 ? -0.496 25.328 12.273 1 98.69 228 ASP B CA 1
ATOM 3647 C C . ASP B 1 228 ? 0.602 24.469 11.641 1 98.69 228 ASP B C 1
ATOM 3649 O O . ASP B 1 228 ? 1.136 23.562 12.281 1 98.69 228 ASP B O 1
ATOM 3653 N N . GLY B 1 229 ? 0.929 24.672 10.359 1 98.38 229 GLY B N 1
ATOM 3654 C CA . GLY B 1 229 ? 1.976 23.938 9.68 1 98.38 229 GLY B CA 1
ATOM 3655 C C . GLY B 1 229 ? 1.621 23.594 8.242 1 98.38 229 GLY B C 1
ATOM 3656 O O . GLY B 1 229 ? 0.794 24.266 7.625 1 98.38 229 GLY B O 1
ATOM 365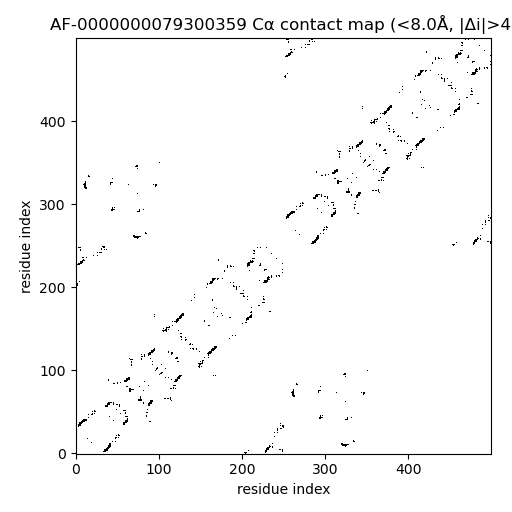7 N N . GLY B 1 230 ? 2.363 22.656 7.703 1 98.38 230 GLY B N 1
ATOM 3658 C CA . GLY B 1 230 ? 2.168 22.297 6.309 1 98.38 230 GLY B CA 1
ATOM 3659 C C . GLY B 1 230 ? 2.209 20.812 6.062 1 98.38 230 GLY B C 1
ATOM 3660 O O . GLY B 1 230 ? 2.986 20.094 6.695 1 98.38 230 GLY B O 1
ATOM 3661 N N . LEU B 1 231 ? 1.308 20.312 5.258 1 98.5 231 LEU B N 1
ATOM 3662 C CA . LEU B 1 231 ? 1.464 19.031 4.578 1 98.5 231 LEU B CA 1
ATOM 3663 C C . LEU B 1 231 ? 2.111 19.219 3.211 1 98.5 231 LEU B C 1
ATOM 3665 O O . LEU B 1 231 ? 1.437 19.562 2.24 1 98.5 231 LEU B O 1
ATOM 3669 N N . VAL B 1 232 ? 3.385 18.938 3.143 1 97.94 232 VAL B N 1
ATOM 3670 C CA . VAL B 1 232 ? 4.258 19.422 2.078 1 97.94 232 VAL B CA 1
ATOM 3671 C C . VAL B 1 232 ? 4.48 18.312 1.049 1 97.94 232 VAL B C 1
ATOM 3673 O O . VAL B 1 232 ? 4.879 17.203 1.4 1 97.94 232 VAL B O 1
ATOM 3676 N N . GLY B 1 233 ? 4.242 18.625 -0.202 1 96.12 233 GLY B N 1
ATOM 3677 C CA . GLY B 1 233 ? 4.477 17.672 -1.278 1 96.12 233 GLY B CA 1
ATOM 3678 C C . GLY B 1 233 ? 5.859 17.797 -1.892 1 96.12 233 GLY B C 1
ATOM 3679 O O . GLY B 1 233 ? 6.855 17.438 -1.262 1 96.12 233 GLY B O 1
ATOM 3680 N N . GLY B 1 234 ? 5.934 18.391 -3.064 1 95.12 234 GLY B N 1
ATOM 3681 C CA . GLY B 1 234 ? 7.156 18.469 -3.846 1 95.12 234 GLY B CA 1
ATOM 3682 C C . GLY B 1 234 ? 8.328 19.031 -3.064 1 95.12 234 GLY B C 1
ATOM 3683 O O . GLY B 1 234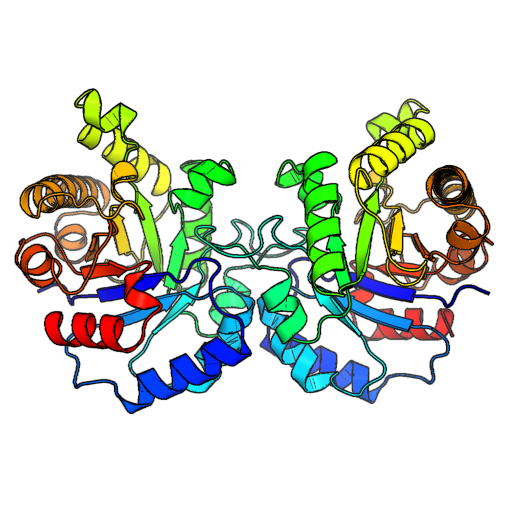 ? 9.453 18.547 -3.189 1 95.12 234 GLY B O 1
ATOM 3684 N N . ALA B 1 235 ? 8.156 19.984 -2.271 1 96.31 235 ALA B N 1
ATOM 3685 C CA . ALA B 1 235 ? 9.227 20.656 -1.536 1 96.31 235 ALA B CA 1
ATOM 3686 C C . ALA B 1 235 ? 9.844 19.719 -0.49 1 96.31 235 ALA B C 1
ATOM 3688 O O . ALA B 1 235 ? 10.945 19.984 -0.001 1 96.31 235 ALA B O 1
ATOM 3689 N N . SER B 1 236 ? 9.156 18.688 -0.088 1 98.06 236 SER B N 1
ATOM 3690 C CA . SER B 1 236 ? 9.672 17.766 0.914 1 98.06 236 SER B CA 1
ATOM 3691 C C . SER B 1 236 ? 10.586 16.719 0.281 1 98.06 236 SER B C 1
ATOM 3693 O O . SER B 1 236 ? 11.305 16.016 0.986 1 98.06 236 SER B O 1
ATOM 3695 N N . LEU B 1 237 ? 10.578 16.594 -1.059 1 98.19 237 LEU B N 1
ATOM 3696 C CA . LEU B 1 237 ? 11.359 15.578 -1.749 1 98.19 237 LEU B CA 1
ATOM 3697 C C . LEU B 1 237 ? 12.836 15.961 -1.797 1 98.19 237 LEU B C 1
ATOM 3699 O O . LEU B 1 237 ? 13.703 15.086 -1.845 1 98.19 237 LEU B O 1
ATOM 3703 N N . GLU B 1 238 ? 13.039 17.234 -1.823 1 97.75 238 GLU B N 1
ATOM 3704 C CA . GLU B 1 238 ? 14.414 17.734 -1.811 1 97.75 238 GLU B CA 1
ATOM 3705 C C . GLU B 1 238 ? 14.852 18.125 -0.397 1 97.75 238 GLU B C 1
ATOM 3707 O O . GLU B 1 238 ? 14.227 18.969 0.248 1 97.75 238 GLU B O 1
ATOM 3712 N N . LEU B 1 239 ? 15.969 17.547 0.036 1 98.38 239 LEU B N 1
ATOM 3713 C CA . LEU B 1 239 ? 16.406 17.672 1.421 1 98.38 239 LEU B CA 1
ATOM 3714 C C . LEU B 1 239 ? 16.625 19.125 1.799 1 98.38 239 LEU B C 1
ATOM 3716 O O . LEU B 1 239 ? 16.172 19.578 2.848 1 98.38 239 LEU B O 1
ATOM 3720 N N . GLU B 1 240 ? 17.312 19.875 0.941 1 98.12 240 GLU B N 1
ATOM 3721 C CA . GLU B 1 240 ? 17.609 21.266 1.239 1 98.12 240 GLU B CA 1
ATOM 3722 C C . GLU B 1 240 ? 16.328 22.078 1.393 1 98.12 240 GLU B C 1
ATOM 3724 O O . GLU B 1 240 ? 16.234 22.938 2.277 1 98.12 240 GLU B O 1
ATOM 3729 N N . SER B 1 241 ? 15.453 21.859 0.527 1 98.38 241 SER B N 1
ATOM 3730 C CA . SER B 1 241 ? 14.164 22.531 0.577 1 98.38 241 SER B CA 1
ATOM 3731 C C . SER B 1 241 ? 13.406 22.188 1.855 1 98.38 241 SER B C 1
ATOM 3733 O O . SER B 1 241 ? 12.82 23.062 2.492 1 98.38 241 SER B O 1
ATOM 3735 N N . PHE B 1 242 ? 13.414 20.969 2.215 1 98.69 242 PHE B N 1
ATOM 3736 C CA . PHE B 1 242 ? 12.711 20.531 3.414 1 98.69 242 PHE B CA 1
ATOM 3737 C C . PHE B 1 242 ? 13.352 21.109 4.664 1 98.69 242 PHE B C 1
ATOM 3739 O O . PHE B 1 242 ? 12.656 21.562 5.578 1 98.69 242 PHE B O 1
ATOM 3746 N N . LEU B 1 243 ? 14.664 21.094 4.699 1 98.44 243 LEU B N 1
ATOM 3747 C CA . LEU B 1 243 ? 15.391 21.688 5.812 1 98.44 243 LEU B CA 1
ATOM 3748 C C . LEU B 1 243 ? 15.07 23.172 5.934 1 98.44 243 LEU B C 1
ATOM 3750 O O . LEU B 1 243 ? 14.945 23.703 7.047 1 98.44 243 LEU B O 1
ATOM 3754 N N . ALA B 1 244 ? 14.922 23.828 4.82 1 98.25 244 ALA B N 1
ATOM 3755 C CA . ALA B 1 244 ? 14.562 25.25 4.832 1 98.25 244 ALA B CA 1
ATOM 3756 C C . ALA B 1 244 ? 13.188 25.453 5.473 1 98.25 244 ALA B C 1
ATOM 3758 O O . ALA B 1 244 ? 12.992 26.406 6.234 1 98.25 244 ALA B O 1
ATOM 3759 N N . LEU B 1 245 ? 12.266 24.578 5.137 1 98.44 245 LEU B N 1
ATOM 3760 C CA . LEU B 1 245 ? 10.938 24.641 5.734 1 98.44 245 LEU B CA 1
ATOM 3761 C C . LEU B 1 245 ? 11.016 24.453 7.246 1 98.44 245 LEU B C 1
ATOM 3763 O O . LEU B 1 245 ? 10.336 25.156 8 1 98.44 245 LEU B O 1
ATOM 3767 N N . LEU B 1 246 ? 11.844 23.531 7.668 1 98.12 246 LEU B N 1
ATOM 3768 C CA . LEU B 1 246 ? 11.992 23.25 9.094 1 98.12 246 LEU B CA 1
ATOM 3769 C C . LEU B 1 246 ? 12.594 24.438 9.82 1 98.12 246 LEU B C 1
ATOM 3771 O O . LEU B 1 246 ? 12.195 24.75 10.945 1 98.12 246 LEU B O 1
ATOM 3775 N N . ARG B 1 247 ? 13.477 25.125 9.203 1 97.38 247 ARG B N 1
ATOM 3776 C CA . ARG B 1 247 ? 14.078 26.312 9.797 1 97.38 247 ARG B CA 1
ATOM 3777 C C . ARG B 1 247 ? 13.047 27.422 9.945 1 97.38 247 ARG B C 1
ATOM 3779 O O . ARG B 1 247 ? 13.047 28.141 10.945 1 97.38 247 ARG B O 1
ATOM 3786 N N . LEU B 1 248 ? 12.203 27.531 8.969 1 97 248 LEU B N 1
ATOM 3787 C CA . LEU B 1 248 ? 11.156 28.562 9.008 1 97 248 LEU B CA 1
ATOM 3788 C C . LEU B 1 248 ? 10.141 28.25 10.094 1 97 248 LEU B C 1
ATOM 3790 O O . LEU B 1 248 ? 9.578 29.156 10.703 1 97 248 LEU B O 1
ATOM 3794 N N . ALA B 1 249 ? 9.859 26.969 10.281 1 95.62 249 ALA B N 1
ATOM 3795 C CA . ALA B 1 249 ? 8.859 26.531 11.25 1 95.62 249 ALA B CA 1
ATOM 3796 C C . ALA B 1 249 ? 9.375 26.703 12.68 1 95.62 249 ALA B C 1
ATOM 3798 O O . ALA B 1 249 ? 8.578 26.797 13.625 1 95.62 249 ALA B O 1
ATOM 3799 N N . GLY B 1 250 ? 10.852 26.734 12.844 1 90.38 250 GLY B N 1
ATOM 3800 C CA . GLY B 1 250 ? 11.453 26.938 14.156 1 90.38 250 GLY B CA 1
ATOM 3801 C C . GLY B 1 250 ? 11.445 25.672 15 1 90.38 250 GLY B C 1
ATOM 3802 O O . GLY B 1 250 ? 10.516 24.875 14.93 1 90.38 250 GLY B O 1
#

Foldseek 3Di:
DAAFEAEEEADADDDQVRVLVLLQVCQVPPDDFSHQYEYAYAPVNLLSNLVRCPVHRYAYFYAFAALDADDDDPPGHHLQNGVVSVHAEYEFAPPCCCVVVVDALQRLLSRQQRNLVSNHAYAYEFWDEPVCVVVVNTQVRRLVSVVSNNVVPDHPALARYAYEYEHVNQAPPVDDDALVVVLVSLVSNLVSCCVVPNNVSSQHHAYAYEGADWLVRLLVNVVRPRHRYYHHYPLCVDSVGSSSRRVSSD/DAAFEAEEEADADDDQVRVLVLLQVCQVPPDDFSHQYEYAYAPVNLLSNLVRCPVHRYAYFYAFAALDADDDDPPGHHLQNGVVSVHAEYEFAPPCCCPVVVDALQRLLSRQQRNLVSNHAYAYEFWDEPVCVVVVNTQVRRLVSVVSNNVVPDHPALARYAYEYEHVNQAPPVDDDALVVVLVSLVSNLVSCCVVPNNVSSQHHAYAYEGADWLVRLLVNVPRPRHRYYHHYPLCVDSVGSSSRRVSSD

InterPro domains:
  IPR000652 Triosephosphate isomerase [PF00121] (5-247)
  IPR000652 Triosephosphate isomerase [PS51440] (3-248)
  IPR000652 Triosephosphate isomerase [PTHR21139] (2-245)
  IPR000652 Triosephosphate isomerase [TIGR00419] (5-238)
  IPR000652 Triosephosphate isomerase [cd00311] (5-247)
  IPR013785 Aldolase-type TIM barrel [G3DSA:3.20.20.70] (1-250)
  IPR020861 Triosephosphate isomerase, active site [PS00171] (164-174)
  IPR022896 Triosephosphate isomerase, bacterial/eukaryotic [MF_00147_B] (2-248)
  IPR035990 Triosephosphate isomerase superfamily [SSF51351] (1-247)

Solvent-accessible surface area (backbone atoms only — not comparable to full-atom values): 24651 Å² total; per-residue (Å²): 131,66,68,33,36,44,31,25,42,45,23,26,50,79,33,43,72,57,45,46,53,50,51,50,50,46,66,72,64,56,67,88,62,76,32,44,42,32,41,20,43,30,55,60,35,45,58,50,46,34,70,67,29,62,94,52,82,49,44,34,26,32,42,48,60,30,66,53,79,67,43,95,39,52,56,37,49,30,34,59,35,42,40,69,55,64,31,46,37,28,32,35,49,42,68,51,38,32,70,76,68,62,52,44,39,62,55,30,8,42,23,41,39,38,24,48,76,53,71,23,22,29,36,38,34,36,50,34,50,50,75,41,43,76,69,69,39,35,65,67,50,26,52,50,47,44,54,42,32,38,51,89,48,76,61,94,44,35,87,42,39,32,38,28,44,27,45,50,63,13,47,86,64,76,44,60,71,50,51,66,55,51,30,53,53,36,45,51,52,37,51,53,38,22,74,73,67,32,59,74,35,28,69,47,34,42,34,21,42,29,30,53,43,36,67,88,52,40,61,61,37,54,67,29,94,46,33,29,35,29,43,18,38,78,36,44,72,39,65,70,47,34,52,48,40,50,60,67,62,44,132,64,68,34,36,45,32,26,42,45,23,26,51,80,34,45,71,56,45,45,53,51,50,50,50,47,67,73,65,57,67,90,60,75,32,44,40,32,41,20,41,31,53,60,34,45,58,50,48,34,71,66,28,62,94,52,80,49,44,34,26,33,43,49,59,31,63,54,80,66,43,94,39,50,56,37,49,30,33,58,36,42,40,67,53,64,33,46,36,27,31,35,49,42,67,52,39,34,69,78,67,64,53,44,39,60,55,29,9,41,25,42,40,38,24,49,76,53,72,24,22,30,37,38,33,35,50,34,49,49,73,42,43,76,69,70,38,35,64,66,49,26,52,51,46,44,54,42,31,40,52,91,48,76,60,93,44,36,86,41,40,32,39,28,44,27,45,51,63,13,48,86,65,75,42,58,71,48,50,65,55,53,31,54,52,36,46,53,52,38,50,52,37,22,73,74,67,32,61,74,37,30,71,47,35,41,33,22,41,29,31,51,43,38,68,88,51,41,59,60,36,54,67,29,92,46,34,29,36,29,44,18,37,77,37,43,71,40,64,69,48,34,51,48,41,49,61,66,61,45

pLDDT: mean 96.8, std 4.7, range [68.5, 99.0]